Protein AF-A0A8K1FE09-F1 (afdb_monomer_lite)

Organism: Pythium oligandrum (NCBI:txid41045)

InterPro domains:
  IPR001715 Calponin homology domain [PF00307] (614-695)
  IPR001715 Calponin homology domain [PS50021] (263-377)
  IPR001715 Calponin homology domain [PS50021] (582-696)
  IPR036872 CH domain superfamily [G3DSA:1.10.418.10] (597-697)
  IPR036872 CH domain superfamily [SSF47576] (288-379)
  IPR036872 CH domain superfamily [SSF47576] (614-695)

pLDDT: mean 70.34, std 26.77, range [27.22, 98.5]

Radius of gyration: 45.32 Å; chains: 1; bounding box: 164×114×130 Å

Structure (mmCIF, N/CA/C/O backbone):
data_AF-A0A8K1FE09-F1
#
_entry.id   AF-A0A8K1FE09-F1
#
loop_
_atom_site.group_PDB
_atom_site.id
_atom_site.type_symbol
_atom_site.label_atom_id
_atom_site.label_alt_id
_atom_site.label_comp_id
_atom_site.label_asym_id
_atom_site.label_entity_id
_atom_site.label_seq_id
_atom_site.pdbx_PDB_ins_code
_atom_site.Cartn_x
_atom_site.Cartn_y
_atom_site.Cartn_z
_atom_site.occupancy
_atom_site.B_iso_or_equiv
_atom_site.auth_seq_id
_atom_site.auth_comp_id
_atom_site.auth_asym_id
_atom_site.auth_atom_id
_atom_site.pdbx_PDB_model_num
ATOM 1 N N . MET A 1 1 ? 22.823 -3.284 19.044 1.00 47.41 1 MET A N 1
ATOM 2 C CA . MET A 1 1 ? 22.767 -1.864 18.615 1.00 47.41 1 MET A CA 1
ATOM 3 C C . MET A 1 1 ? 21.326 -1.525 18.259 1.00 47.41 1 MET A C 1
ATOM 5 O O . MET A 1 1 ? 20.641 -2.403 17.748 1.00 47.41 1 MET A O 1
ATOM 9 N N . GLY A 1 2 ? 20.850 -0.310 18.543 1.00 65.31 2 GLY A N 1
ATOM 10 C CA . GLY A 1 2 ? 19.506 0.116 18.122 1.00 65.31 2 GLY A CA 1
ATOM 11 C C . GLY A 1 2 ? 19.425 0.393 16.611 1.00 65.31 2 GLY A C 1
ATOM 12 O O . GLY A 1 2 ? 20.468 0.578 15.981 1.00 65.31 2 GLY A O 1
ATOM 13 N N . PRO A 1 3 ? 18.220 0.452 16.013 1.00 66.56 3 PRO A N 1
ATOM 14 C CA . PRO A 1 3 ? 18.072 0.874 14.623 1.00 66.56 3 PRO A CA 1
ATOM 15 C C . PRO A 1 3 ? 18.550 2.330 14.461 1.00 66.56 3 PRO A C 1
ATOM 17 O O . PRO A 1 3 ? 18.250 3.157 15.334 1.00 66.56 3 PRO A O 1
ATOM 20 N N . PRO A 1 4 ? 19.272 2.660 13.371 1.00 77.75 4 PRO A N 1
ATOM 21 C CA . PRO A 1 4 ? 19.847 3.987 13.177 1.00 77.75 4 PRO A CA 1
ATOM 22 C C . PRO A 1 4 ? 18.755 5.070 13.108 1.00 77.75 4 PRO A C 1
ATOM 24 O O . PRO A 1 4 ? 17.636 4.786 12.662 1.00 77.75 4 PRO A O 1
ATOM 27 N N . PRO A 1 5 ? 19.045 6.306 13.561 1.00 86.88 5 PRO A N 1
ATOM 28 C CA . PRO A 1 5 ? 18.025 7.302 13.902 1.00 86.88 5 PRO A CA 1
ATOM 29 C C . PRO A 1 5 ? 17.082 7.633 12.739 1.00 86.88 5 PRO A C 1
ATOM 31 O O . PRO A 1 5 ? 15.868 7.679 12.935 1.00 86.88 5 PRO A O 1
ATOM 34 N N . HIS A 1 6 ? 17.607 7.736 11.517 1.00 91.75 6 HIS A N 1
ATOM 35 C CA . HIS A 1 6 ? 16.821 7.991 10.307 1.00 91.75 6 HIS A CA 1
ATOM 36 C C . HIS A 1 6 ? 15.724 6.937 10.043 1.00 91.75 6 HIS A C 1
ATOM 38 O O . HIS A 1 6 ? 14.640 7.300 9.593 1.00 91.75 6 HIS A O 1
ATOM 44 N N . ARG A 1 7 ? 15.911 5.656 10.411 1.00 92.31 7 ARG A N 1
ATOM 45 C CA . ARG A 1 7 ? 14.845 4.638 10.268 1.00 92.31 7 ARG A CA 1
ATOM 46 C C . ARG A 1 7 ? 13.659 4.883 11.203 1.00 92.31 7 ARG A C 1
ATOM 48 O O . ARG A 1 7 ? 12.534 4.542 10.852 1.00 92.31 7 ARG A O 1
ATOM 55 N N . LYS A 1 8 ? 13.886 5.490 12.375 1.00 95.06 8 LYS A N 1
ATOM 56 C CA . LYS A 1 8 ? 12.803 5.865 13.301 1.00 95.06 8 LYS A CA 1
ATOM 57 C C . LYS A 1 8 ? 11.956 7.005 12.729 1.00 95.06 8 LYS A C 1
ATOM 59 O O . LYS A 1 8 ? 10.751 7.023 12.946 1.00 95.06 8 LYS A O 1
ATOM 64 N N . LEU A 1 9 ? 12.577 7.920 11.979 1.00 96.75 9 LEU A N 1
ATOM 65 C CA . LEU A 1 9 ? 11.883 9.003 11.281 1.00 96.75 9 LEU A CA 1
ATOM 66 C C . LEU A 1 9 ? 11.052 8.474 10.100 1.00 96.75 9 LEU A C 1
ATOM 68 O O . LEU A 1 9 ? 9.880 8.815 9.999 1.00 96.75 9 LEU A O 1
ATOM 72 N N . VAL A 1 10 ? 11.602 7.570 9.279 1.00 96.62 10 VAL A N 1
ATOM 73 C CA . VAL A 1 10 ? 10.856 6.913 8.182 1.00 96.62 10 VAL A CA 1
ATOM 74 C C . VAL A 1 10 ? 9.654 6.116 8.710 1.00 96.62 10 VAL A C 1
ATOM 76 O O . VAL A 1 10 ? 8.547 6.254 8.192 1.00 96.62 10 VAL A O 1
ATOM 79 N N . HIS A 1 11 ? 9.824 5.335 9.784 1.00 94.88 11 HIS A N 1
ATOM 80 C CA . HIS A 1 11 ? 8.701 4.640 10.428 1.00 94.88 11 HIS A CA 1
ATOM 81 C C . HIS A 1 11 ? 7.668 5.626 10.999 1.00 94.88 11 HIS A C 1
ATOM 83 O O . HIS A 1 11 ? 6.470 5.355 10.948 1.00 94.88 11 HIS A O 1
ATOM 89 N N . TRP A 1 12 ? 8.099 6.764 11.552 1.00 97.06 12 TRP A N 1
ATOM 90 C CA . TRP A 1 12 ? 7.168 7.780 12.039 1.00 97.06 12 TRP A CA 1
ATOM 91 C C . TRP A 1 12 ? 6.337 8.386 10.897 1.00 97.06 12 TRP A C 1
ATOM 93 O O . TRP A 1 12 ? 5.118 8.459 11.038 1.00 97.06 12 TRP A O 1
ATOM 103 N N . ILE A 1 13 ? 6.947 8.724 9.755 1.00 97.75 13 ILE A N 1
ATOM 104 C CA . ILE A 1 13 ? 6.224 9.231 8.574 1.00 97.75 13 ILE A CA 1
ATOM 105 C C . ILE A 1 13 ? 5.163 8.219 8.120 1.00 97.75 13 ILE A C 1
ATOM 107 O O . ILE A 1 13 ? 3.988 8.567 8.057 1.00 97.75 13 ILE A O 1
ATOM 111 N N . ASN A 1 14 ? 5.536 6.948 7.934 1.00 95.75 14 ASN A N 1
ATOM 112 C CA . ASN A 1 14 ? 4.595 5.879 7.558 1.00 95.75 14 ASN A CA 1
ATOM 113 C C . ASN A 1 14 ? 3.503 5.591 8.616 1.00 95.75 14 ASN A C 1
ATOM 115 O O . ASN A 1 14 ? 2.583 4.826 8.340 1.00 95.75 14 ASN A O 1
ATOM 119 N N . SER A 1 15 ? 3.587 6.172 9.821 1.00 94.94 15 SER A N 1
ATOM 120 C CA . SER A 1 15 ? 2.543 6.082 10.856 1.00 94.94 15 SER A CA 1
ATOM 121 C C . SER A 1 15 ? 1.576 7.275 10.883 1.00 94.94 15 SER A C 1
ATOM 123 O O . SER A 1 15 ? 0.660 7.299 11.705 1.00 94.94 15 SER A O 1
ATOM 125 N N . LEU A 1 16 ? 1.759 8.268 10.004 1.00 94.75 16 LEU A N 1
ATOM 126 C CA . LEU A 1 16 ? 0.845 9.403 9.871 1.00 94.75 16 LEU A CA 1
ATOM 127 C C . LEU A 1 16 ? -0.413 9.023 9.068 1.00 94.75 16 LEU A C 1
ATOM 129 O O . LEU A 1 16 ? -0.311 8.279 8.093 1.00 94.75 16 LEU A O 1
ATOM 133 N N . PRO A 1 17 ? -1.596 9.575 9.402 1.00 91.69 17 PRO A N 1
ATOM 134 C CA . PRO A 1 17 ? -2.862 9.280 8.723 1.00 91.69 17 PRO A CA 1
ATOM 135 C C . PRO A 1 17 ? -3.003 10.037 7.384 1.00 91.69 17 PRO A C 1
ATOM 137 O O . PRO A 1 17 ? -4.035 10.639 7.100 1.00 91.69 17 PRO A O 1
ATOM 140 N N . LEU A 1 18 ? -1.947 10.045 6.567 1.00 91.94 18 LEU A N 1
ATOM 141 C CA . LEU A 1 18 ? -1.851 10.781 5.306 1.00 91.94 18 LEU A CA 1
ATOM 142 C C . LEU A 1 18 ? -1.464 9.815 4.184 1.00 91.94 18 LEU A C 1
ATOM 144 O O . LEU A 1 18 ? -0.418 9.176 4.256 1.00 91.94 18 LEU A O 1
ATOM 148 N N . ALA A 1 19 ? -2.267 9.739 3.118 1.00 88.50 19 ALA A N 1
ATOM 149 C CA . ALA A 1 19 ? -2.030 8.800 2.016 1.00 88.50 19 ALA A CA 1
ATOM 150 C C . ALA A 1 19 ? -0.647 8.982 1.357 1.00 88.50 19 ALA A C 1
ATOM 152 O O . ALA A 1 19 ? 0.024 8.001 1.058 1.00 88.50 19 ALA A O 1
ATOM 153 N N . ALA A 1 20 ? -0.185 10.231 1.221 1.00 92.06 20 ALA A N 1
ATOM 154 C CA . ALA A 1 20 ? 1.140 10.565 0.690 1.00 92.06 20 ALA A CA 1
ATOM 155 C C . ALA A 1 20 ? 2.317 10.173 1.612 1.00 92.06 20 ALA A C 1
ATOM 157 O O . ALA A 1 20 ? 3.463 10.259 1.192 1.00 92.06 20 ALA A O 1
ATOM 158 N N . CYS A 1 21 ? 2.065 9.773 2.863 1.00 94.56 21 CYS A N 1
ATOM 159 C CA . CYS A 1 21 ? 3.098 9.306 3.795 1.00 94.56 21 CYS A CA 1
ATOM 160 C C . CYS A 1 21 ? 3.263 7.778 3.809 1.00 94.56 21 CYS A C 1
ATOM 162 O O . CYS A 1 21 ? 4.185 7.278 4.454 1.00 94.56 21 CYS A O 1
ATOM 164 N N . ALA A 1 22 ? 2.392 7.033 3.124 1.00 86.88 22 ALA A N 1
ATOM 165 C CA . ALA A 1 22 ? 2.518 5.588 2.988 1.00 86.88 22 ALA A CA 1
ATOM 166 C C . ALA A 1 22 ? 3.559 5.226 1.915 1.00 86.88 22 ALA A C 1
ATOM 168 O O . ALA A 1 22 ? 3.582 5.829 0.846 1.00 86.88 22 ALA A O 1
ATOM 169 N N . LEU A 1 23 ? 4.354 4.181 2.177 1.00 86.56 23 LEU A N 1
ATOM 170 C CA . LEU A 1 23 ? 5.397 3.653 1.282 1.00 86.56 23 LEU A CA 1
ATOM 171 C C . LEU A 1 23 ? 6.626 4.568 1.110 1.00 86.56 23 LEU A C 1
ATOM 173 O O . LEU A 1 23 ? 7.304 4.504 0.088 1.00 86.56 23 LEU A O 1
ATOM 177 N N . VAL A 1 24 ? 6.952 5.377 2.122 1.00 94.88 24 VAL A N 1
ATOM 178 C CA . VAL A 1 24 ? 8.278 6.016 2.213 1.00 94.88 24 VAL A CA 1
ATOM 179 C C . VAL A 1 24 ? 9.278 4.958 2.684 1.00 94.88 24 VAL A C 1
ATOM 181 O O . VAL A 1 24 ? 9.211 4.533 3.839 1.00 94.88 24 VAL A O 1
ATOM 184 N N . ASP A 1 25 ? 10.198 4.531 1.822 1.00 92.81 25 ASP A N 1
ATOM 185 C CA . ASP A 1 25 ? 11.223 3.524 2.142 1.00 92.81 25 ASP A CA 1
ATOM 186 C C . ASP A 1 25 ? 12.507 4.179 2.696 1.00 92.81 25 ASP A C 1
ATOM 188 O O . ASP A 1 25 ? 13.250 3.571 3.476 1.00 92.81 25 ASP A O 1
ATOM 192 N N . SER A 1 26 ? 12.768 5.438 2.329 1.00 96.69 26 SER A N 1
ATOM 193 C CA . SER A 1 26 ? 13.975 6.195 2.666 1.00 96.69 26 SER A CA 1
ATOM 194 C C . SER A 1 26 ? 13.679 7.668 2.960 1.00 96.69 26 SER A C 1
ATOM 196 O O . SER A 1 26 ? 12.717 8.247 2.466 1.00 96.69 26 SER A O 1
ATOM 198 N N . LEU A 1 27 ? 14.565 8.336 3.710 1.00 97.25 27 LEU A N 1
ATOM 199 C CA . LEU A 1 27 ? 14.519 9.802 3.805 1.00 97.25 27 LEU A CA 1
ATOM 200 C C . LEU A 1 27 ? 14.816 10.471 2.449 1.00 97.25 27 LEU A C 1
ATOM 202 O O . LEU A 1 27 ? 14.348 11.579 2.216 1.00 97.25 27 LEU A O 1
ATOM 206 N N . LEU A 1 28 ? 15.531 9.800 1.537 1.00 96.88 28 LEU A N 1
ATOM 207 C CA . LEU A 1 28 ? 15.829 10.323 0.195 1.00 96.88 28 LEU A CA 1
ATOM 208 C C . LEU A 1 28 ? 14.568 10.580 -0.643 1.00 96.88 28 LEU A C 1
ATOM 210 O O . LEU A 1 28 ? 14.556 11.507 -1.451 1.00 96.88 28 LEU A O 1
ATOM 214 N N . ASP A 1 29 ? 13.502 9.812 -0.420 1.00 95.88 29 ASP A N 1
ATOM 215 C CA . ASP A 1 29 ? 12.238 9.912 -1.162 1.00 95.88 29 ASP A CA 1
ATOM 216 C C . ASP A 1 29 ? 11.570 11.284 -0.931 1.00 95.88 29 ASP A C 1
ATOM 218 O O . ASP A 1 29 ? 10.891 11.832 -1.801 1.00 95.88 29 ASP A O 1
ATOM 222 N N . LEU A 1 30 ? 11.846 11.884 0.233 1.00 97.31 30 LEU A N 1
ATOM 223 C CA . LEU A 1 30 ? 11.309 13.160 0.701 1.00 97.31 30 LEU A CA 1
ATOM 224 C C . LEU A 1 30 ? 11.949 14.383 0.021 1.00 97.31 30 LEU A C 1
ATOM 226 O O . LEU A 1 30 ? 11.428 15.488 0.175 1.00 97.31 30 LEU A O 1
ATOM 230 N N . ARG A 1 31 ? 13.055 14.215 -0.725 1.00 97.50 31 ARG A N 1
ATOM 231 C CA . ARG A 1 31 ? 13.850 15.320 -1.309 1.00 97.50 31 ARG A CA 1
ATOM 232 C C . ARG A 1 31 ? 13.065 16.231 -2.259 1.00 97.50 31 ARG A C 1
ATOM 234 O O . ARG A 1 31 ? 13.401 17.400 -2.395 1.00 97.50 31 ARG A O 1
ATOM 241 N N . HIS A 1 32 ? 12.030 15.695 -2.909 1.00 95.56 32 HIS A N 1
ATOM 242 C CA . HIS A 1 32 ? 11.157 16.431 -3.833 1.00 95.56 32 HIS A CA 1
ATOM 243 C C . HIS A 1 32 ? 10.118 17.294 -3.090 1.00 95.56 32 HIS A C 1
ATOM 245 O O . HIS A 1 32 ? 9.555 18.226 -3.651 1.00 95.56 32 HIS A O 1
ATOM 251 N N . GLY A 1 33 ? 9.902 17.020 -1.800 1.00 95.94 33 GLY A N 1
ATOM 252 C CA . GLY A 1 33 ? 9.044 17.806 -0.924 1.00 95.94 33 GLY A CA 1
ATOM 253 C C . GLY A 1 33 ? 7.576 17.386 -0.882 1.00 95.94 33 GLY A C 1
ATOM 254 O O . GLY A 1 33 ? 6.857 17.957 -0.080 1.00 95.94 33 GLY A O 1
ATOM 255 N N . ASP A 1 34 ? 7.096 16.422 -1.669 1.00 95.19 34 ASP A N 1
ATOM 256 C CA . ASP A 1 34 ? 5.651 16.104 -1.765 1.00 95.19 34 ASP A CA 1
ATOM 257 C C . ASP A 1 34 ? 5.058 15.584 -0.452 1.00 95.19 34 ASP A C 1
ATOM 259 O O . ASP A 1 34 ? 4.090 16.128 0.083 1.00 95.19 34 ASP A O 1
ATOM 263 N N . VAL A 1 35 ? 5.709 14.578 0.135 1.00 96.62 35 VAL A N 1
ATOM 264 C CA . VAL A 1 35 ? 5.344 14.022 1.446 1.00 96.62 35 VAL A CA 1
ATOM 265 C C . VAL A 1 35 ? 5.436 15.094 2.537 1.00 96.62 35 VAL A C 1
ATOM 267 O O . VAL A 1 35 ? 4.565 15.207 3.398 1.00 96.62 35 VAL A O 1
ATOM 270 N N . LEU A 1 36 ? 6.481 15.924 2.482 1.00 97.62 36 LEU A N 1
ATOM 271 C CA . LEU A 1 36 ? 6.710 17.003 3.442 1.00 97.62 36 LEU A CA 1
ATOM 272 C C . LEU A 1 36 ? 5.655 18.115 3.301 1.00 97.62 36 LEU A C 1
ATOM 274 O O . LEU A 1 36 ? 5.175 18.622 4.313 1.00 97.62 36 LEU A O 1
ATOM 278 N N . GLN A 1 37 ? 5.237 18.440 2.074 1.00 96.81 37 GLN A N 1
ATOM 279 C CA . GLN A 1 37 ? 4.163 19.387 1.782 1.00 96.81 37 GLN A CA 1
ATOM 280 C C . GLN A 1 37 ? 2.823 18.856 2.286 1.00 96.81 37 GLN A C 1
ATOM 282 O O . GLN A 1 37 ? 2.068 19.623 2.873 1.00 96.81 37 GLN A O 1
ATOM 287 N N . ALA A 1 38 ? 2.539 17.558 2.140 1.00 95.75 38 ALA A N 1
ATOM 288 C CA . ALA A 1 38 ? 1.335 16.947 2.701 1.00 95.75 38 ALA A CA 1
ATOM 289 C C . ALA A 1 38 ? 1.298 17.049 4.240 1.00 95.75 38 ALA A C 1
ATOM 291 O O . ALA A 1 38 ? 0.256 17.378 4.808 1.00 95.75 38 ALA A O 1
ATOM 292 N N . ILE A 1 39 ? 2.435 16.845 4.919 1.00 97.25 39 ILE A N 1
ATOM 293 C CA . ILE A 1 39 ? 2.549 17.019 6.379 1.00 97.25 39 ILE A CA 1
ATOM 294 C C . ILE A 1 39 ? 2.383 18.497 6.776 1.00 97.25 39 ILE A C 1
ATOM 296 O O . ILE A 1 39 ? 1.661 18.795 7.728 1.00 97.25 39 ILE A O 1
ATOM 300 N N . VAL A 1 40 ? 3.006 19.435 6.051 1.00 96.94 40 VAL A N 1
ATOM 301 C CA . VAL A 1 40 ? 2.882 20.884 6.301 1.00 96.94 40 VAL A CA 1
ATOM 302 C C . VAL A 1 40 ? 1.457 21.381 6.056 1.00 96.94 40 VAL A C 1
ATOM 304 O O . VAL A 1 40 ? 0.908 22.075 6.908 1.00 96.94 40 VAL A O 1
ATOM 307 N N . ALA A 1 41 ? 0.834 20.994 4.942 1.00 95.06 41 ALA A N 1
ATOM 308 C CA . ALA A 1 41 ? -0.544 21.338 4.616 1.00 95.06 41 ALA A CA 1
ATOM 309 C C . ALA A 1 41 ? -1.508 20.780 5.669 1.00 95.06 41 ALA A C 1
ATOM 311 O O . ALA A 1 41 ? -2.346 21.523 6.178 1.00 95.06 41 ALA A O 1
ATOM 312 N N . TRP A 1 42 ? -1.333 19.520 6.089 1.00 94.56 42 TRP A N 1
ATOM 313 C CA . TRP A 1 42 ? -2.103 18.955 7.197 1.00 94.56 42 TRP A CA 1
ATOM 314 C C . TRP A 1 42 ? -1.926 19.779 8.478 1.00 94.56 42 TRP A C 1
ATOM 316 O O . TRP A 1 42 ? -2.923 20.208 9.052 1.00 94.56 42 TRP A O 1
ATOM 326 N N . LEU A 1 43 ? -0.689 20.084 8.894 1.00 95.19 43 LEU A N 1
ATOM 327 C CA . LEU A 1 43 ? -0.388 20.942 10.055 1.00 95.19 43 LEU A CA 1
ATOM 328 C C . LEU A 1 43 ? -0.995 22.356 9.974 1.00 95.19 43 LEU A C 1
ATOM 330 O O . LEU A 1 43 ? -1.205 22.975 11.015 1.00 95.19 43 LEU A O 1
ATOM 334 N N . GLN A 1 44 ? -1.264 22.865 8.770 1.00 94.00 44 GLN A N 1
ATOM 335 C CA . GLN A 1 44 ? -1.917 24.157 8.533 1.00 94.00 44 GLN A CA 1
ATOM 336 C C . GLN A 1 44 ? -3.455 24.068 8.505 1.00 94.00 44 GLN A C 1
ATOM 338 O O . GLN A 1 44 ? -4.120 25.096 8.625 1.00 94.00 44 GLN A O 1
ATOM 343 N N . MET A 1 45 ? -4.047 22.871 8.394 1.00 90.69 45 MET A N 1
ATOM 344 C CA . MET A 1 45 ? -5.498 22.687 8.498 1.00 90.69 45 MET A CA 1
ATOM 345 C C . MET A 1 45 ? -5.978 22.865 9.945 1.00 90.69 45 MET A C 1
ATOM 347 O O . MET A 1 45 ? -5.861 21.950 10.771 1.00 90.69 45 MET A O 1
ATOM 351 N N . ASP A 1 46 ? -6.583 24.027 10.217 1.00 74.88 46 ASP A N 1
ATOM 352 C CA . ASP A 1 46 ? -7.335 24.329 11.441 1.00 74.88 46 ASP A CA 1
ATOM 353 C C . ASP A 1 46 ? -8.235 23.155 11.854 1.00 74.88 46 ASP A C 1
ATOM 355 O O . ASP A 1 46 ? -9.160 22.782 11.127 1.00 74.88 46 ASP A O 1
ATOM 359 N N . ALA A 1 47 ? -8.056 22.637 13.073 1.00 61.53 47 ALA A N 1
ATOM 360 C CA . ALA A 1 47 ? -8.917 21.586 13.629 1.00 61.53 47 ALA A CA 1
ATOM 361 C C . ALA A 1 47 ? -10.410 21.988 13.639 1.00 61.53 47 ALA A C 1
ATOM 363 O O . ALA A 1 47 ? -11.294 21.157 13.453 1.00 61.53 47 ALA A O 1
ATOM 364 N N . ARG A 1 48 ? -10.698 23.293 13.765 1.00 58.62 48 ARG A N 1
ATOM 365 C CA . ARG A 1 48 ? -12.056 23.868 13.717 1.00 58.62 48 ARG A CA 1
ATOM 366 C C . ARG A 1 48 ? -12.668 23.915 12.307 1.00 58.62 48 ARG A C 1
ATOM 368 O O . ARG A 1 48 ? -13.838 24.261 12.173 1.00 58.62 48 ARG A O 1
ATOM 375 N N . ARG A 1 49 ? -11.903 23.589 11.259 1.00 60.59 49 ARG A N 1
ATOM 376 C CA . ARG A 1 49 ? -12.341 23.573 9.852 1.00 60.59 49 ARG A CA 1
ATOM 377 C C . ARG A 1 49 ? -12.291 22.175 9.221 1.00 60.59 49 ARG A C 1
ATOM 379 O O . ARG A 1 49 ? -12.237 22.074 8.003 1.00 60.59 49 ARG A O 1
ATOM 386 N N . GLN A 1 50 ? -12.429 21.100 10.006 1.00 51.78 50 GLN A N 1
ATOM 387 C CA . GLN A 1 50 ? -12.625 19.725 9.498 1.00 51.78 50 GLN A CA 1
ATOM 388 C C . GLN A 1 50 ? -13.985 19.480 8.795 1.00 51.78 50 GLN A C 1
ATOM 390 O O . GLN A 1 50 ? -14.488 18.360 8.757 1.00 51.78 50 GLN A O 1
ATOM 395 N N . LYS A 1 51 ? -14.588 20.501 8.171 1.00 48.09 51 LYS A N 1
ATOM 396 C CA . LYS A 1 51 ? -15.510 20.242 7.063 1.00 48.09 51 LYS A CA 1
ATOM 397 C C . LYS A 1 51 ? -14.610 19.871 5.881 1.00 48.09 51 LYS A C 1
ATOM 399 O O . LYS A 1 51 ? -13.820 20.733 5.494 1.00 48.09 51 LYS A O 1
ATOM 404 N N . PRO A 1 52 ? -14.656 18.632 5.353 1.00 45.75 52 PRO A N 1
ATOM 405 C CA . PRO A 1 52 ? -13.734 18.223 4.301 1.00 45.75 52 PRO A CA 1
ATOM 406 C C . PRO A 1 52 ? -13.819 19.226 3.146 1.00 45.75 52 PRO A C 1
ATOM 408 O O . PRO A 1 52 ? -14.933 19.675 2.831 1.00 45.75 52 PRO A O 1
ATOM 411 N N . PRO A 1 53 ? -12.680 19.633 2.551 1.00 47.12 53 PRO A N 1
ATOM 412 C CA . PRO A 1 53 ? -12.715 20.501 1.388 1.00 47.12 53 PRO A CA 1
ATOM 413 C C . PRO A 1 53 ? -13.595 19.814 0.347 1.00 47.12 53 PRO A C 1
ATOM 415 O O . PRO A 1 53 ? -13.342 18.669 -0.024 1.00 47.12 53 PRO A O 1
ATOM 418 N N . ARG A 1 54 ? -14.678 20.486 -0.068 1.00 49.81 54 ARG A N 1
ATOM 419 C CA . ARG A 1 54 ? -15.485 20.003 -1.192 1.00 49.81 54 ARG A CA 1
ATOM 420 C C . ARG A 1 54 ? -14.533 19.796 -2.357 1.00 49.81 54 ARG A C 1
ATOM 422 O O . ARG A 1 54 ? -13.756 20.707 -2.633 1.00 49.81 54 ARG A O 1
ATOM 429 N N . GLU A 1 55 ? -14.639 18.646 -3.009 1.00 51.97 55 GLU A N 1
ATOM 430 C CA . GLU A 1 55 ? -13.868 18.281 -4.195 1.00 51.97 55 GLU A CA 1
ATOM 431 C C . GLU A 1 55 ? -14.168 19.277 -5.320 1.00 51.97 55 GLU A C 1
ATOM 433 O O . GLU A 1 55 ? -15.060 19.104 -6.147 1.00 51.97 55 GLU A O 1
ATOM 438 N N . ARG A 1 56 ? -13.445 20.393 -5.290 1.00 47.91 56 ARG A N 1
ATOM 439 C CA . ARG A 1 56 ? -13.230 21.252 -6.435 1.00 47.91 56 ARG A CA 1
ATOM 440 C C . ARG A 1 56 ? -12.060 20.657 -7.184 1.00 47.91 56 ARG A C 1
ATOM 442 O O . ARG A 1 56 ? -11.014 20.403 -6.591 1.00 47.91 56 ARG A O 1
ATOM 449 N N . GLU A 1 57 ? -12.233 20.504 -8.485 1.00 49.72 57 GLU A N 1
ATOM 450 C CA . GLU A 1 57 ? -11.145 20.253 -9.423 1.00 49.72 57 GLU A CA 1
ATOM 451 C C . GLU A 1 57 ? -10.314 21.540 -9.566 1.00 49.72 57 GLU A C 1
ATOM 453 O O . GLU A 1 57 ? -10.298 22.200 -10.604 1.00 49.72 57 GLU A O 1
ATOM 458 N N . GLU A 1 58 ? -9.660 21.951 -8.476 1.00 48.66 58 GLU A N 1
ATOM 459 C CA . GLU A 1 58 ? -8.630 22.981 -8.515 1.00 48.66 58 GLU A CA 1
ATOM 460 C C . GLU A 1 58 ? -7.474 22.392 -9.322 1.00 48.66 58 GLU A C 1
ATOM 462 O O . GLU A 1 58 ? -6.821 21.438 -8.898 1.00 48.66 58 GLU A O 1
ATOM 467 N N . ALA A 1 59 ? -7.316 22.900 -10.548 1.00 54.66 59 ALA A N 1
ATOM 468 C CA . ALA A 1 59 ? -6.375 22.371 -11.522 1.00 54.66 59 ALA A CA 1
ATOM 469 C C . ALA A 1 59 ? -4.989 22.239 -10.885 1.00 54.66 59 ALA A C 1
ATOM 471 O O . ALA A 1 59 ? -4.478 23.202 -10.309 1.00 54.66 59 ALA A O 1
ATOM 472 N N . VAL A 1 60 ? -4.396 21.045 -10.984 1.00 61.38 60 VAL A N 1
ATOM 473 C CA . VAL A 1 60 ? -3.103 20.736 -10.365 1.00 61.38 60 VAL A CA 1
ATOM 474 C C . VAL A 1 60 ? -2.014 21.533 -11.076 1.00 61.38 60 VAL A C 1
ATOM 476 O O . VAL A 1 60 ? -1.428 21.087 -12.061 1.00 61.38 60 VAL A O 1
ATOM 479 N N . VAL A 1 61 ? -1.769 22.745 -10.581 1.00 72.50 61 VAL A N 1
ATOM 480 C CA . VAL A 1 61 ? -0.616 23.556 -10.956 1.00 72.50 61 VAL A CA 1
ATOM 481 C C . VAL A 1 61 ? 0.617 22.788 -10.500 1.00 72.50 61 VAL A C 1
ATOM 483 O O . VAL A 1 61 ? 0.803 22.570 -9.304 1.00 72.50 61 VAL A O 1
ATOM 486 N N . GLU A 1 62 ? 1.439 22.352 -11.453 1.00 78.38 62 GLU A N 1
ATOM 487 C CA . GLU A 1 62 ? 2.696 21.657 -11.183 1.00 78.38 62 GLU A CA 1
ATOM 488 C C . GLU A 1 62 ? 3.677 22.644 -10.529 1.00 78.38 62 GLU A C 1
ATOM 490 O O . GLU A 1 62 ? 4.376 23.408 -11.197 1.00 78.38 62 GLU A O 1
ATOM 495 N N . VAL A 1 63 ? 3.658 22.693 -9.194 1.00 86.25 63 VAL A N 1
ATOM 496 C CA . VAL A 1 63 ? 4.564 23.529 -8.405 1.00 86.25 63 VAL A CA 1
ATOM 497 C C . VAL A 1 63 ? 5.967 22.944 -8.510 1.00 86.25 63 VAL A C 1
ATOM 499 O O . VAL A 1 63 ? 6.193 21.774 -8.214 1.00 86.25 63 VAL A O 1
ATOM 502 N N . ASP A 1 64 ? 6.926 23.780 -8.902 1.00 94.50 64 ASP A N 1
ATOM 503 C CA . ASP A 1 64 ? 8.340 23.416 -8.901 1.00 94.50 64 ASP A CA 1
ATOM 504 C C . ASP A 1 64 ? 8.768 22.900 -7.512 1.00 94.50 64 ASP A C 1
ATOM 506 O O . ASP A 1 64 ? 8.666 23.609 -6.504 1.00 94.50 64 ASP A O 1
ATOM 510 N N . ALA A 1 65 ? 9.301 21.675 -7.478 1.00 93.88 65 ALA A N 1
ATOM 511 C CA . ALA A 1 65 ? 9.774 21.004 -6.269 1.00 93.88 65 ALA A CA 1
ATOM 512 C C . ALA A 1 65 ? 10.779 21.855 -5.471 1.00 93.88 65 ALA A C 1
ATOM 514 O O . ALA A 1 65 ? 10.784 21.824 -4.239 1.00 93.88 65 ALA A O 1
ATOM 515 N N . ARG A 1 66 ? 11.602 22.679 -6.137 1.00 96.38 66 ARG A N 1
ATOM 516 C CA . ARG A 1 66 ? 12.511 23.606 -5.449 1.00 96.38 66 ARG A CA 1
ATOM 517 C C . ARG A 1 66 ? 11.749 24.703 -4.707 1.00 96.38 66 ARG A C 1
ATOM 519 O O . ARG A 1 66 ? 12.051 24.973 -3.543 1.00 96.38 66 ARG A O 1
ATOM 526 N N . THR A 1 67 ? 10.761 25.319 -5.343 1.00 95.69 67 THR A N 1
ATOM 527 C CA . THR A 1 67 ? 9.865 26.311 -4.733 1.00 95.69 67 THR A CA 1
ATOM 528 C C . THR A 1 67 ? 9.072 25.705 -3.567 1.00 95.69 67 THR A C 1
ATOM 530 O O . THR A 1 67 ? 8.997 26.313 -2.496 1.00 95.69 67 THR A O 1
ATOM 533 N N . GLN A 1 68 ? 8.577 24.475 -3.727 1.00 95.69 68 GLN A N 1
ATOM 534 C CA . GLN A 1 68 ? 7.890 23.699 -2.691 1.00 95.69 68 GLN A CA 1
ATOM 535 C C . GLN A 1 68 ? 8.797 23.443 -1.475 1.00 95.69 68 GLN A C 1
ATOM 537 O O . GLN A 1 68 ? 8.454 23.829 -0.356 1.00 95.69 68 GLN A O 1
ATOM 542 N N . VAL A 1 69 ? 10.005 22.902 -1.675 1.00 97.56 69 VAL A N 1
ATOM 543 C CA . VAL A 1 69 ? 10.972 22.672 -0.585 1.00 97.56 69 VAL A CA 1
ATOM 544 C C . VAL A 1 69 ? 11.386 23.980 0.100 1.00 97.56 69 VAL A C 1
ATOM 546 O O . VAL A 1 69 ? 11.440 24.020 1.328 1.00 97.56 69 VAL A O 1
ATOM 549 N N . HIS A 1 70 ? 11.598 25.078 -0.637 1.00 97.44 70 HIS A N 1
ATOM 550 C CA . HIS A 1 70 ? 11.859 26.394 -0.032 1.00 97.44 70 HIS A CA 1
ATOM 551 C C . HIS A 1 70 ? 10.684 26.924 0.813 1.00 97.44 70 HIS A C 1
ATOM 553 O O . HIS A 1 70 ? 10.914 27.653 1.781 1.00 97.44 70 HIS A O 1
ATOM 559 N N . ALA A 1 71 ? 9.432 26.605 0.468 1.00 96.88 71 ALA A N 1
ATOM 560 C CA . ALA A 1 71 ? 8.271 26.954 1.288 1.00 96.88 71 ALA A CA 1
ATOM 561 C C . ALA A 1 71 ? 8.218 26.111 2.574 1.00 96.88 71 ALA A C 1
ATOM 563 O O . ALA A 1 71 ? 8.039 26.665 3.662 1.00 96.88 71 ALA A O 1
ATOM 564 N N . ILE A 1 72 ? 8.461 24.801 2.458 1.00 97.75 72 ILE A N 1
ATOM 565 C CA . ILE A 1 72 ? 8.515 23.851 3.577 1.00 97.75 72 ILE A CA 1
ATOM 566 C C . ILE A 1 72 ? 9.609 24.239 4.575 1.00 97.75 72 ILE A C 1
ATOM 568 O O . ILE A 1 72 ? 9.306 24.429 5.752 1.00 97.75 72 ILE A O 1
ATOM 572 N N . THR A 1 73 ? 10.867 24.397 4.144 1.00 97.88 73 THR A N 1
ATOM 573 C CA . THR A 1 73 ? 11.960 24.709 5.084 1.00 97.88 73 THR A CA 1
ATOM 574 C C . THR A 1 73 ? 11.756 26.062 5.756 1.00 97.88 73 THR A C 1
ATOM 576 O O . THR A 1 73 ? 12.022 26.177 6.948 1.00 97.88 73 THR A O 1
ATOM 579 N N . ARG A 1 74 ? 11.196 27.060 5.053 1.00 97.50 74 ARG A N 1
ATOM 580 C CA . ARG A 1 74 ? 10.827 28.354 5.649 1.00 97.50 74 ARG A CA 1
ATOM 581 C C . ARG A 1 74 ? 9.757 28.199 6.733 1.00 97.50 74 ARG A C 1
ATOM 583 O O . ARG A 1 74 ? 9.930 28.749 7.817 1.00 97.50 74 ARG A O 1
ATOM 590 N N . TYR A 1 75 ? 8.685 27.447 6.472 1.00 97.56 75 TYR A N 1
ATOM 591 C CA . TYR A 1 75 ? 7.635 27.176 7.464 1.00 97.56 75 TYR A CA 1
ATOM 592 C C . TYR A 1 75 ? 8.185 26.432 8.690 1.00 97.56 75 TYR A C 1
ATOM 594 O O . TYR A 1 75 ? 7.865 26.779 9.826 1.00 97.56 75 TYR A O 1
ATOM 602 N N . VAL A 1 76 ? 9.043 25.433 8.469 1.00 97.62 76 VAL A N 1
ATOM 603 C CA . VAL A 1 76 ? 9.632 24.623 9.542 1.00 97.62 76 VAL A CA 1
ATOM 604 C C . VAL A 1 76 ? 10.642 25.433 10.364 1.00 97.62 76 VAL A C 1
ATOM 606 O O . VAL A 1 76 ? 10.575 25.393 11.589 1.00 97.62 76 VAL A O 1
ATOM 609 N N . ALA A 1 77 ? 11.495 26.249 9.735 1.00 97.44 77 ALA A N 1
ATOM 610 C CA . ALA A 1 77 ? 12.407 27.163 10.429 1.00 97.44 77 ALA A CA 1
ATOM 611 C C . ALA A 1 77 ? 11.652 28.211 11.273 1.00 97.44 77 ALA A C 1
ATOM 613 O O . ALA A 1 77 ? 11.975 28.400 12.443 1.00 97.44 77 ALA A O 1
ATOM 614 N N . GLN A 1 78 ? 10.578 28.810 10.739 1.00 97.38 78 GLN A N 1
ATOM 615 C CA . GLN A 1 78 ? 9.692 29.736 11.473 1.00 97.38 78 GLN A CA 1
ATOM 616 C C . GLN A 1 78 ? 8.960 29.101 12.670 1.00 97.38 78 GLN A C 1
ATOM 618 O O . GLN A 1 78 ? 8.377 29.814 13.487 1.00 97.38 78 GLN A O 1
ATOM 623 N N . ARG A 1 79 ? 8.941 27.768 12.764 1.00 97.06 79 ARG A N 1
ATOM 624 C CA . ARG A 1 79 ? 8.305 26.999 13.844 1.00 97.06 79 ARG A CA 1
ATOM 625 C C . ARG A 1 79 ? 9.309 26.194 14.677 1.00 97.06 79 ARG A C 1
ATOM 627 O O . ARG A 1 79 ? 8.894 25.419 15.544 1.00 97.06 79 ARG A O 1
ATOM 634 N N . CYS A 1 80 ? 10.600 26.383 14.422 1.00 96.75 80 CYS A N 1
ATOM 635 C CA . CYS A 1 80 ? 11.706 25.778 15.148 1.00 96.75 80 CYS A CA 1
ATOM 636 C C . CYS A 1 80 ? 11.913 26.479 16.503 1.00 96.75 80 CYS A C 1
ATOM 638 O O . CYS A 1 80 ? 11.599 27.659 16.660 1.00 96.75 80 CYS A O 1
ATOM 640 N N . ARG A 1 81 ? 12.419 25.746 17.492 1.00 95.88 81 ARG A N 1
ATOM 641 C CA . ARG A 1 81 ? 12.683 26.204 18.861 1.00 95.88 81 ARG A CA 1
ATOM 642 C C . ARG A 1 81 ? 14.105 25.815 19.268 1.00 95.88 81 ARG A C 1
ATOM 644 O O . ARG A 1 81 ? 14.694 24.907 18.689 1.00 95.88 81 ARG A O 1
ATOM 651 N N . SER A 1 82 ? 14.619 26.418 20.339 1.00 94.50 82 SER A N 1
ATOM 652 C CA . SER A 1 82 ? 15.872 25.981 20.983 1.00 94.50 82 SER A CA 1
ATOM 653 C C . SER A 1 82 ? 15.838 24.513 21.440 1.00 94.50 82 SER A C 1
ATOM 655 O O . SER A 1 82 ? 16.874 23.858 21.493 1.00 94.50 82 SER A O 1
ATOM 657 N N . GLU A 1 83 ? 14.642 23.984 21.710 1.00 94.31 83 GLU A N 1
ATOM 658 C CA . GLU A 1 83 ? 14.374 22.576 22.030 1.00 94.31 83 GLU A CA 1
ATOM 659 C C . GLU A 1 83 ? 14.763 21.597 20.901 1.00 94.31 83 GLU A C 1
ATOM 661 O O . GLU A 1 83 ? 15.025 20.429 21.176 1.00 94.31 83 GLU A O 1
ATOM 666 N N . ASP A 1 84 ? 14.824 22.049 19.640 1.00 94.50 84 ASP A N 1
ATOM 667 C CA . ASP A 1 84 ? 15.119 21.194 18.477 1.00 94.50 84 ASP A CA 1
ATOM 668 C C . ASP A 1 84 ? 16.627 20.936 18.258 1.00 94.50 84 ASP A C 1
ATOM 670 O O . ASP A 1 84 ? 17.006 20.172 17.366 1.00 94.50 84 ASP A O 1
ATOM 674 N N . GLY A 1 85 ? 17.502 21.555 19.061 1.00 94.50 85 GLY A N 1
ATOM 675 C CA . GLY A 1 85 ? 18.945 21.292 19.070 1.00 94.50 85 GLY A CA 1
ATOM 676 C C . GLY A 1 85 ? 19.623 21.506 17.710 1.00 94.50 85 GLY A C 1
ATOM 677 O O . GLY A 1 85 ? 19.475 22.553 17.084 1.00 94.50 85 GLY A O 1
ATOM 678 N N . GLU A 1 86 ? 20.374 20.507 17.236 1.00 93.44 86 GLU A N 1
ATOM 679 C CA . GLU A 1 86 ? 21.112 20.550 15.959 1.00 93.44 86 GLU A CA 1
ATOM 680 C C . GLU A 1 86 ? 20.214 20.869 14.752 1.00 93.44 86 GLU A C 1
ATOM 682 O O . GLU A 1 86 ? 20.640 21.567 13.827 1.00 93.44 86 GLU A O 1
ATOM 687 N N . ALA A 1 87 ? 18.944 20.443 14.779 1.00 94.75 87 ALA A N 1
ATOM 688 C CA . ALA A 1 87 ? 17.999 20.749 13.711 1.00 94.75 87 ALA A CA 1
ATOM 689 C C . ALA A 1 87 ? 17.734 22.260 13.590 1.00 94.75 87 ALA A C 1
ATOM 691 O O . ALA A 1 87 ? 17.541 22.749 12.478 1.00 94.75 87 ALA A O 1
ATOM 692 N N . MET A 1 88 ? 17.792 23.020 14.692 1.00 96.50 88 MET A N 1
ATOM 693 C CA . MET A 1 88 ? 17.655 24.480 14.664 1.00 96.50 88 MET A CA 1
ATOM 694 C C . MET A 1 88 ? 18.790 25.150 13.886 1.00 96.50 88 MET A C 1
ATOM 696 O O . MET A 1 88 ? 18.536 26.096 13.142 1.00 96.50 88 MET A O 1
ATOM 700 N N . TYR A 1 89 ? 20.022 24.656 14.001 1.00 96.38 89 TYR A N 1
ATOM 701 C CA . TYR A 1 89 ? 21.152 25.196 13.243 1.00 96.38 89 TYR A CA 1
ATOM 702 C C . TYR A 1 89 ? 21.022 24.851 11.753 1.00 96.38 89 TYR A C 1
ATOM 704 O O . TYR A 1 89 ? 21.040 25.752 10.915 1.00 96.38 89 TYR A O 1
ATOM 712 N N . LEU A 1 90 ? 20.766 23.576 11.432 1.00 96.06 90 LEU A N 1
ATOM 713 C CA . LEU A 1 90 ? 20.598 23.094 10.054 1.00 96.06 90 LEU A CA 1
ATOM 714 C C . LEU A 1 90 ? 19.424 23.759 9.312 1.00 96.06 90 LEU A C 1
ATOM 716 O O . LEU A 1 90 ? 19.513 23.983 8.107 1.00 96.06 90 LEU A O 1
ATOM 720 N N . LEU A 1 91 ? 18.327 24.091 10.003 1.00 96.31 91 LEU A N 1
ATOM 721 C CA . LEU A 1 91 ? 17.157 24.762 9.415 1.00 96.31 91 LEU A CA 1
ATOM 722 C C . LEU A 1 91 ? 17.363 26.260 9.164 1.00 96.31 91 LEU A C 1
ATOM 724 O O . LEU A 1 91 ? 16.729 26.812 8.266 1.00 96.31 91 LEU A O 1
ATOM 728 N N . ASN A 1 92 ? 18.236 26.914 9.935 1.00 95.50 92 ASN A N 1
ATOM 729 C CA . ASN A 1 92 ? 18.573 28.327 9.749 1.00 95.50 92 ASN A CA 1
ATOM 730 C C . ASN A 1 92 ? 19.693 28.549 8.712 1.00 95.50 92 ASN A C 1
ATOM 732 O O . ASN A 1 92 ? 19.943 29.687 8.313 1.00 95.50 92 ASN A O 1
ATOM 736 N N . GLU A 1 93 ? 20.341 27.489 8.213 1.00 96.75 93 GLU A N 1
ATOM 737 C CA . GLU A 1 93 ? 21.225 27.597 7.050 1.00 96.75 93 GLU A CA 1
ATOM 738 C C . GLU A 1 93 ? 20.450 28.084 5.816 1.00 96.75 93 GLU A C 1
ATOM 740 O O . GLU A 1 93 ? 19.538 27.416 5.326 1.00 96.75 93 GLU A O 1
ATOM 745 N N . ALA A 1 94 ? 20.908 29.172 5.188 1.00 94.81 94 ALA A N 1
ATOM 746 C CA . ALA A 1 94 ? 20.370 29.640 3.903 1.00 94.81 94 ALA A CA 1
ATOM 747 C C . ALA A 1 94 ? 20.461 28.589 2.768 1.00 94.81 94 ALA A C 1
ATOM 749 O O . ALA A 1 94 ? 19.811 28.728 1.731 1.00 94.81 94 ALA A O 1
ATOM 750 N N . ARG A 1 95 ? 21.259 27.527 2.959 1.00 96.81 95 ARG A N 1
ATOM 751 C CA . ARG A 1 95 ? 21.415 26.386 2.043 1.00 96.81 95 ARG A CA 1
ATOM 752 C C . ARG A 1 95 ? 20.543 25.173 2.394 1.00 96.81 95 ARG A C 1
ATOM 754 O O . ARG A 1 95 ? 20.534 24.232 1.607 1.00 96.81 95 ARG A O 1
ATOM 761 N N . CYS A 1 96 ? 19.786 25.185 3.497 1.00 97.81 96 CYS A N 1
ATOM 762 C CA . CYS A 1 96 ? 19.005 24.038 3.982 1.00 97.81 96 CYS A CA 1
ATOM 763 C C . CYS A 1 96 ? 18.095 23.425 2.898 1.00 97.81 96 CYS A C 1
ATOM 765 O O . CYS A 1 96 ? 18.154 22.227 2.635 1.00 97.81 96 CYS A O 1
ATOM 767 N N . ALA A 1 97 ? 17.326 24.258 2.187 1.00 97.69 97 ALA A N 1
ATOM 768 C CA . ALA A 1 97 ? 16.470 23.808 1.083 1.00 97.69 97 ALA A CA 1
ATOM 769 C C . ALA A 1 97 ? 17.263 23.152 -0.062 1.00 97.69 97 ALA A C 1
ATOM 771 O O . ALA A 1 97 ? 16.851 22.123 -0.589 1.00 97.69 97 ALA A O 1
ATOM 772 N N . SER A 1 98 ? 18.426 23.707 -0.418 1.00 97.94 98 SER A N 1
ATOM 773 C CA . SER A 1 98 ? 19.312 23.134 -1.438 1.00 97.94 98 SER A CA 1
ATOM 774 C C . SER A 1 98 ? 19.912 21.796 -0.995 1.00 97.94 98 SER A C 1
ATOM 776 O O . SER A 1 98 ? 20.041 20.895 -1.817 1.00 97.94 98 SER A O 1
ATOM 778 N N . ARG A 1 99 ? 20.240 21.647 0.298 1.00 98.06 99 ARG A N 1
ATOM 779 C CA . ARG A 1 99 ? 20.695 20.379 0.894 1.00 98.06 99 ARG A CA 1
ATOM 780 C C . ARG A 1 99 ? 19.583 19.324 0.834 1.00 98.06 99 ARG A C 1
ATOM 782 O O . ARG A 1 99 ? 19.821 18.228 0.337 1.00 98.06 99 ARG A O 1
ATOM 789 N N . VAL A 1 100 ? 18.352 19.678 1.219 1.00 97.94 100 VAL A N 1
ATOM 790 C CA . VAL A 1 100 ? 17.169 18.800 1.097 1.00 97.94 100 VAL A CA 1
ATOM 791 C C . VAL A 1 100 ? 16.954 18.338 -0.348 1.00 97.94 100 VAL A C 1
ATOM 793 O O . VAL A 1 100 ? 16.844 17.138 -0.579 1.00 97.94 100 VAL A O 1
ATOM 796 N N . LEU A 1 101 ? 16.968 19.254 -1.325 1.00 97.62 101 LEU A N 1
ATOM 797 C CA . LEU A 1 101 ? 16.808 18.928 -2.752 1.00 97.62 101 LEU A CA 1
ATOM 798 C C . LEU A 1 101 ? 17.926 18.018 -3.286 1.00 97.62 101 LEU A C 1
ATOM 800 O O . LEU A 1 101 ? 17.665 17.136 -4.102 1.00 97.62 101 LEU A O 1
ATOM 804 N N . ALA A 1 102 ? 19.157 18.194 -2.798 1.00 97.44 102 ALA A N 1
ATOM 805 C CA . ALA A 1 102 ? 20.296 17.336 -3.123 1.00 97.44 102 ALA A CA 1
ATOM 806 C C . ALA A 1 102 ? 20.221 15.930 -2.485 1.00 97.44 102 ALA A C 1
ATOM 808 O O . ALA A 1 102 ? 21.059 15.083 -2.787 1.00 97.44 102 ALA A O 1
ATOM 809 N N . GLY A 1 103 ? 19.230 15.657 -1.626 1.00 97.25 103 GLY A N 1
ATOM 810 C CA . GLY A 1 103 ? 19.105 14.386 -0.911 1.00 97.25 103 GLY A CA 1
ATOM 811 C C . GLY A 1 103 ? 19.979 14.285 0.343 1.00 97.25 103 GLY A C 1
ATOM 812 O O . GLY A 1 103 ? 20.274 13.177 0.786 1.00 97.25 103 GLY A O 1
ATOM 813 N N . ASP A 1 104 ? 20.404 15.409 0.926 1.00 97.81 104 ASP A N 1
ATOM 814 C CA . ASP A 1 104 ? 21.148 15.416 2.187 1.00 97.81 104 ASP A CA 1
ATOM 815 C C . ASP A 1 104 ? 20.282 14.855 3.327 1.00 97.81 104 ASP A C 1
ATOM 817 O O . ASP A 1 104 ? 19.288 15.450 3.756 1.00 97.81 104 ASP A O 1
ATOM 821 N N . VAL A 1 105 ? 20.681 13.682 3.820 1.00 96.88 105 VAL A N 1
ATOM 822 C CA . VAL A 1 105 ? 19.949 12.917 4.834 1.00 96.88 105 VAL A CA 1
ATOM 823 C C . VAL A 1 105 ? 19.899 13.649 6.180 1.00 96.88 105 VAL A C 1
ATOM 825 O O . VAL A 1 105 ? 18.926 13.472 6.911 1.00 96.88 105 VAL A O 1
ATOM 828 N N . GLU A 1 106 ? 20.885 14.488 6.509 1.00 96.94 106 GLU A N 1
ATOM 829 C CA . GLU A 1 106 ? 20.912 15.270 7.752 1.00 96.94 106 GLU A CA 1
ATOM 830 C C . GLU A 1 106 ? 19.947 16.453 7.671 1.00 96.94 106 GLU A C 1
ATOM 832 O O . GLU A 1 106 ? 19.121 16.642 8.566 1.00 96.94 106 GLU A O 1
ATOM 837 N N . ALA A 1 107 ? 19.976 17.200 6.563 1.00 97.88 107 ALA A N 1
ATOM 838 C CA . ALA A 1 107 ? 19.048 18.308 6.334 1.00 97.88 107 ALA A CA 1
ATOM 839 C C . ALA A 1 107 ? 17.588 17.818 6.280 1.00 97.88 107 ALA A C 1
ATOM 841 O O . ALA A 1 107 ? 16.698 18.426 6.880 1.00 97.88 107 ALA A O 1
ATOM 842 N N . ILE A 1 108 ? 17.338 16.673 5.634 1.00 98.12 108 ILE A N 1
ATOM 843 C CA . ILE A 1 108 ? 16.016 16.034 5.625 1.00 98.12 108 ILE A CA 1
ATOM 844 C C . ILE A 1 108 ? 15.633 15.550 7.032 1.00 98.12 108 ILE A C 1
ATOM 846 O O . ILE A 1 108 ? 14.509 15.794 7.475 1.00 98.12 108 ILE A O 1
ATOM 850 N N . ALA A 1 109 ? 16.544 14.910 7.775 1.00 97.44 109 ALA A N 1
ATOM 851 C CA . ALA A 1 109 ? 16.272 14.463 9.143 1.00 97.44 109 ALA A CA 1
ATOM 852 C C . ALA A 1 109 ? 15.958 15.630 10.096 1.00 97.44 109 ALA A C 1
ATOM 854 O O . ALA A 1 109 ? 15.079 15.483 10.947 1.00 97.44 109 ALA A O 1
ATOM 855 N N . ALA A 1 110 ? 16.605 16.789 9.933 1.00 97.62 110 ALA A N 1
ATOM 856 C CA . ALA A 1 110 ? 16.307 18.008 10.683 1.00 97.62 110 ALA A CA 1
ATOM 857 C C . ALA A 1 110 ? 14.878 18.509 10.408 1.00 97.62 110 ALA A C 1
ATOM 859 O O . ALA A 1 110 ? 14.089 18.660 11.344 1.00 97.62 110 ALA A O 1
ATOM 860 N N . VAL A 1 111 ? 14.506 18.672 9.130 1.00 98.06 111 VAL A N 1
ATOM 861 C CA . VAL A 1 111 ? 13.143 19.061 8.714 1.00 98.06 111 VAL A CA 1
ATOM 862 C C . VAL A 1 111 ? 12.094 18.100 9.282 1.00 98.06 111 VAL A C 1
ATOM 864 O O . VAL A 1 111 ? 11.116 18.530 9.895 1.00 98.06 111 VAL A O 1
ATOM 867 N N . VAL A 1 112 ? 12.313 16.792 9.130 1.00 97.94 112 VAL A N 1
ATOM 868 C CA . VAL A 1 112 ? 11.388 15.744 9.587 1.00 97.94 112 VAL A CA 1
ATOM 869 C C . VAL A 1 112 ? 11.278 15.695 11.117 1.00 97.94 112 VAL A C 1
ATOM 871 O O . VAL A 1 112 ? 10.191 15.454 11.639 1.00 97.94 112 VAL A O 1
ATOM 874 N N . SER A 1 113 ? 12.360 15.964 11.852 1.00 97.25 113 SER A N 1
ATOM 875 C CA . SER A 1 113 ? 12.347 15.970 13.324 1.00 97.25 113 SER A CA 1
ATOM 876 C C . SER A 1 113 ? 11.532 17.133 13.893 1.00 97.25 113 SER A C 1
ATOM 878 O O . SER A 1 113 ? 10.726 16.926 14.801 1.00 97.25 113 SER A O 1
ATOM 880 N N . VAL A 1 114 ? 11.654 18.331 13.313 1.00 97.75 114 VAL A N 1
ATOM 881 C CA . VAL A 1 114 ? 10.855 19.496 13.729 1.00 97.75 114 VAL A CA 1
ATOM 882 C C . VAL A 1 114 ? 9.389 19.338 13.316 1.00 97.75 114 VAL A C 1
ATOM 884 O O . VAL A 1 114 ? 8.494 19.588 14.125 1.00 97.75 114 VAL A O 1
ATOM 887 N N . LEU A 1 115 ? 9.110 18.822 12.110 1.00 97.81 115 LEU A N 1
ATOM 888 C CA . LEU A 1 115 ? 7.745 18.442 11.715 1.00 97.81 115 LEU A CA 1
ATOM 889 C C . LEU A 1 115 ? 7.127 17.434 12.694 1.00 97.81 115 LEU A C 1
ATOM 891 O O . LEU A 1 115 ? 5.955 17.567 13.044 1.00 97.81 115 LEU A O 1
ATOM 895 N N . ARG A 1 116 ? 7.909 16.470 13.196 1.00 97.56 116 ARG A N 1
ATOM 896 C CA . ARG A 1 116 ? 7.447 15.495 14.189 1.00 97.56 116 ARG A CA 1
ATOM 897 C C . ARG A 1 116 ? 7.036 16.132 15.515 1.00 97.56 116 ARG A C 1
ATOM 899 O O . ARG A 1 116 ? 5.972 15.776 16.021 1.00 97.56 116 ARG A O 1
ATOM 906 N N . ARG A 1 117 ? 7.805 17.092 16.048 1.00 97.00 117 ARG A N 1
ATOM 907 C CA . ARG A 1 117 ? 7.386 17.864 17.235 1.00 97.00 117 ARG A CA 1
ATOM 908 C C . ARG A 1 117 ? 6.089 18.628 16.963 1.00 97.00 117 ARG A C 1
ATOM 910 O O . ARG A 1 117 ? 5.173 18.575 17.775 1.00 97.00 117 ARG A O 1
ATOM 917 N N . LEU A 1 118 ? 5.975 19.292 15.812 1.00 96.81 118 LEU A N 1
ATOM 918 C CA . LEU A 1 118 ? 4.784 20.077 15.460 1.00 96.81 118 LEU A CA 1
ATOM 919 C C . LEU A 1 118 ? 3.520 19.214 15.309 1.00 96.81 118 LEU A C 1
ATOM 921 O O . LEU A 1 118 ? 2.435 19.654 15.687 1.00 96.81 118 LEU A O 1
ATOM 925 N N . VAL A 1 119 ? 3.651 17.981 14.807 1.00 96.44 119 VAL A N 1
ATOM 926 C CA . VAL A 1 119 ? 2.556 16.996 14.777 1.00 96.44 119 VAL A CA 1
ATOM 927 C C . VAL A 1 119 ? 2.164 16.554 16.185 1.00 96.44 119 VAL A C 1
ATOM 929 O O . VAL A 1 119 ? 0.972 16.482 16.479 1.00 96.44 119 VAL A O 1
ATOM 932 N N . GLN A 1 120 ? 3.134 16.304 17.065 1.00 96.00 120 GLN A N 1
ATOM 933 C CA . GLN A 1 120 ? 2.848 15.928 18.449 1.00 96.00 120 GLN A CA 1
ATOM 934 C C . GLN A 1 120 ? 2.145 17.070 19.206 1.00 96.00 120 GLN A C 1
ATOM 936 O O . GLN A 1 120 ? 1.077 16.852 19.770 1.00 96.00 120 GLN A O 1
ATOM 941 N N . GLU A 1 121 ? 2.648 18.307 19.114 1.00 95.94 121 GLU A N 1
ATOM 942 C CA . GLU A 1 121 ? 2.001 19.492 19.704 1.00 95.94 121 GLU A CA 1
ATOM 943 C C . GLU A 1 121 ? 0.562 19.701 19.210 1.00 95.94 121 GLU A C 1
ATOM 945 O O . GLU A 1 121 ? -0.279 20.221 19.944 1.00 95.94 121 GLU A O 1
ATOM 950 N N . ARG A 1 122 ? 0.271 19.347 17.950 1.00 94.56 122 ARG A N 1
ATOM 951 C CA . ARG A 1 122 ? -1.090 19.375 17.402 1.00 94.56 122 ARG A CA 1
ATOM 952 C C . ARG A 1 122 ? -1.963 18.317 18.077 1.00 94.56 122 ARG A C 1
ATOM 954 O O . ARG A 1 122 ? -3.051 18.648 18.535 1.00 94.56 122 ARG A O 1
ATOM 961 N N . GLN A 1 123 ? -1.488 17.075 18.151 1.00 93.00 123 GLN A N 1
ATOM 962 C CA . GLN A 1 123 ? -2.224 15.953 18.746 1.00 93.00 123 GLN A CA 1
ATOM 963 C C . GLN A 1 123 ? -2.494 16.167 20.244 1.00 93.00 123 GLN A C 1
ATOM 965 O O . GLN A 1 123 ? -3.583 15.850 20.720 1.00 93.00 123 GLN A O 1
ATOM 970 N N . GLU A 1 124 ? -1.550 16.767 20.971 1.00 94.88 124 GLU A N 1
ATOM 971 C CA . GLU A 1 124 ? -1.716 17.181 22.369 1.00 94.88 124 GLU A CA 1
ATOM 972 C C . GLU A 1 124 ? -2.806 18.259 22.515 1.00 94.88 124 GLU A C 1
ATOM 974 O O . GLU A 1 124 ? -3.705 18.110 23.341 1.00 94.88 124 GLU A O 1
ATOM 979 N N . LYS A 1 125 ? -2.802 19.295 21.661 1.00 94.38 125 LYS A N 1
ATOM 980 C CA . LYS A 1 125 ? -3.837 20.351 21.651 1.00 94.38 125 LYS A CA 1
ATOM 981 C C . LYS A 1 125 ? -5.216 19.832 21.233 1.00 94.38 125 LYS A C 1
ATOM 983 O O . LYS A 1 125 ? -6.223 20.265 21.785 1.00 94.38 125 LYS A O 1
ATOM 988 N N . GLU A 1 126 ? -5.285 18.902 20.282 1.00 91.62 126 GLU A N 1
ATOM 989 C CA . GLU A 1 126 ? -6.542 18.253 19.882 1.00 91.62 126 GLU A CA 1
ATOM 990 C C . GLU A 1 126 ? -7.076 17.338 20.999 1.00 91.62 126 GLU A C 1
ATOM 992 O O . GLU A 1 126 ? -8.281 17.327 21.249 1.00 91.62 126 GLU A O 1
ATOM 997 N N . ALA A 1 127 ? -6.204 16.647 21.745 1.00 91.12 127 ALA A N 1
ATOM 998 C CA . ALA A 1 127 ? -6.599 15.890 22.934 1.00 91.12 127 ALA A CA 1
ATOM 999 C C . ALA A 1 127 ? -7.103 16.800 24.071 1.00 91.12 127 ALA A C 1
ATOM 1001 O O . ALA A 1 127 ? -8.150 16.507 24.648 1.00 91.12 127 ALA A O 1
ATOM 1002 N N . GLN A 1 128 ? -6.416 17.915 24.344 1.00 95.31 128 GLN A N 1
ATOM 1003 C CA . GLN A 1 128 ? -6.840 18.921 25.328 1.00 95.31 128 GLN A CA 1
ATOM 1004 C C . GLN A 1 128 ? -8.200 19.529 24.965 1.00 95.31 128 GLN A C 1
ATOM 1006 O O . GLN A 1 128 ? -9.094 19.554 25.803 1.00 95.31 128 GLN A O 1
ATOM 1011 N N . ALA A 1 129 ? -8.413 19.926 23.706 1.00 92.38 129 ALA A N 1
ATOM 1012 C CA . ALA A 1 129 ? -9.696 20.471 23.254 1.00 92.38 129 ALA A CA 1
ATOM 1013 C C . ALA A 1 129 ? -10.857 19.460 23.369 1.00 92.38 129 ALA A C 1
ATOM 1015 O O . ALA A 1 129 ? -11.993 19.846 23.647 1.00 92.38 129 ALA A O 1
ATOM 1016 N N . VAL A 1 130 ? -10.590 18.160 23.186 1.00 92.06 130 VAL A N 1
ATOM 1017 C CA . VAL A 1 130 ? -11.573 17.086 23.419 1.00 92.06 130 VAL A CA 1
ATOM 1018 C C . VAL A 1 130 ? -11.850 16.887 24.915 1.00 92.06 130 VAL A C 1
ATOM 1020 O O . VAL A 1 130 ? -12.998 16.656 25.295 1.00 92.06 130 VAL A O 1
ATOM 1023 N N . GLU A 1 131 ? -10.840 17.006 25.777 1.00 95.00 131 GLU A N 1
ATOM 1024 C CA . GLU A 1 131 ? -11.014 16.943 27.232 1.00 95.00 131 GLU A CA 1
ATOM 1025 C C . GLU A 1 131 ? -11.787 18.158 27.775 1.00 95.00 131 GLU A C 1
ATOM 1027 O O . GLU A 1 131 ? -12.735 17.977 28.540 1.00 95.00 131 GLU A O 1
ATOM 1032 N N . GLU A 1 132 ? -11.481 19.371 27.305 1.00 95.88 132 GLU A N 1
ATOM 1033 C CA . GLU A 1 132 ? -12.243 20.596 27.585 1.00 95.88 132 GLU A CA 1
ATOM 1034 C C . GLU A 1 132 ? -13.705 20.470 27.131 1.00 95.88 132 GLU A C 1
ATOM 1036 O O . GLU A 1 132 ? -14.621 20.761 27.902 1.00 95.88 132 GLU A O 1
ATOM 1041 N N . ALA A 1 133 ? -13.953 19.970 25.914 1.00 93.44 133 ALA A N 1
ATOM 1042 C CA . ALA A 1 133 ? -15.308 19.736 25.414 1.00 93.44 133 ALA A CA 1
ATOM 1043 C C . ALA A 1 133 ? -16.073 18.704 26.266 1.00 93.44 133 ALA A C 1
ATOM 1045 O O . ALA A 1 133 ? -17.247 18.907 26.581 1.00 93.44 133 ALA A O 1
ATOM 1046 N N . HIS A 1 134 ? -15.414 17.627 26.709 1.00 94.31 134 HIS A N 1
ATOM 1047 C CA . HIS A 1 134 ? -16.007 16.671 27.647 1.00 94.31 134 HIS A CA 1
ATOM 1048 C C . HIS A 1 134 ? -16.234 17.265 29.046 1.00 94.31 134 HIS A C 1
ATOM 1050 O O . HIS A 1 134 ? -17.219 16.908 29.697 1.00 94.31 134 HIS A O 1
ATOM 1056 N N . ALA A 1 135 ? -15.370 18.164 29.522 1.00 96.25 135 ALA A N 1
ATOM 1057 C CA . ALA A 1 135 ? -15.550 18.862 30.792 1.00 96.25 135 ALA A CA 1
ATOM 1058 C C . ALA A 1 135 ? -16.755 19.817 30.742 1.00 96.25 135 ALA A C 1
ATOM 1060 O O . ALA A 1 135 ? -17.591 19.785 31.646 1.00 96.25 135 ALA A O 1
ATOM 1061 N N . LEU A 1 136 ? -16.902 20.587 29.658 1.00 96.94 136 LEU A N 1
ATOM 1062 C CA . LEU A 1 136 ? -18.064 21.446 29.411 1.00 96.94 136 LEU A CA 1
ATOM 1063 C C . LEU A 1 136 ? -19.358 20.625 29.315 1.00 96.94 136 LEU A C 1
ATOM 1065 O O . LEU A 1 136 ? -20.304 20.901 30.048 1.00 96.94 136 LEU A O 1
ATOM 1069 N N . ALA A 1 137 ? -19.378 19.546 28.525 1.00 95.25 137 ALA A N 1
ATOM 1070 C CA . ALA A 1 137 ? -20.545 18.665 28.419 1.00 95.25 137 ALA A CA 1
ATOM 1071 C C . ALA A 1 137 ? -20.943 18.031 29.771 1.00 95.25 137 ALA A C 1
ATOM 1073 O O . ALA A 1 137 ? -22.128 17.876 30.069 1.00 95.25 137 ALA A O 1
ATOM 1074 N N . ARG A 1 138 ? -19.969 17.703 30.637 1.00 96.25 138 ARG A N 1
ATOM 1075 C CA . ARG A 1 138 ? -20.236 17.255 32.018 1.00 96.25 138 ARG A CA 1
ATOM 1076 C C . ARG A 1 138 ? -20.853 18.365 32.874 1.00 96.25 138 ARG A C 1
ATOM 1078 O O . ARG A 1 138 ? -21.792 18.086 33.616 1.00 96.25 138 ARG A O 1
ATOM 1085 N N . GLN A 1 139 ? -20.368 19.605 32.770 1.00 96.56 139 GLN A N 1
ATOM 1086 C CA . GLN A 1 139 ? -20.946 20.752 33.484 1.00 96.56 139 GLN A CA 1
ATOM 1087 C C . GLN A 1 139 ? -22.388 21.027 33.030 1.00 96.56 139 GLN A C 1
ATOM 1089 O O . GLN A 1 139 ? -23.273 21.175 33.874 1.00 96.56 139 GLN A O 1
ATOM 1094 N N . GLU A 1 140 ? -22.657 21.014 31.723 1.00 96.44 140 GLU A N 1
ATOM 1095 C CA . GLU A 1 140 ? -24.011 21.172 31.176 1.00 96.44 140 GLU A CA 1
ATOM 1096 C C . GLU A 1 140 ? -24.962 20.071 31.661 1.00 96.44 140 GLU A C 1
ATOM 1098 O O . GLU A 1 140 ? -26.084 20.368 32.075 1.00 96.44 140 GLU A O 1
ATOM 1103 N N . LEU A 1 141 ? -24.510 18.812 31.697 1.00 95.69 141 LEU A N 1
ATOM 1104 C CA . LEU A 1 141 ? -25.313 17.682 32.175 1.00 95.69 141 LEU A CA 1
ATOM 1105 C C . LEU A 1 141 ? -25.613 17.779 33.684 1.00 95.69 141 LEU A C 1
ATOM 1107 O O . LEU A 1 141 ? -26.727 17.463 34.109 1.00 95.69 141 LEU A O 1
ATOM 1111 N N . VAL A 1 142 ? -24.682 18.296 34.496 1.00 96.25 142 VAL A N 1
ATOM 1112 C CA . VAL A 1 142 ? -24.929 18.618 35.916 1.00 96.25 142 VAL A CA 1
ATOM 1113 C C . VAL A 1 142 ? -25.958 19.747 36.060 1.00 96.25 142 VAL A C 1
ATOM 1115 O O . VAL A 1 142 ? -26.900 19.616 36.845 1.00 96.25 142 VAL A O 1
ATOM 1118 N N . VAL A 1 143 ? -25.846 20.822 35.271 1.00 95.75 143 VAL A N 1
ATOM 1119 C CA . VAL A 1 143 ? -26.823 21.929 35.259 1.00 95.75 143 VAL A CA 1
ATOM 1120 C C . VAL A 1 143 ? -28.208 21.446 34.812 1.00 95.75 143 VAL A C 1
ATOM 1122 O O . VAL A 1 143 ? -29.216 21.838 35.404 1.00 95.75 143 VAL A O 1
ATOM 1125 N N . PHE A 1 144 ? -28.282 20.564 33.814 1.00 95.25 144 PHE A N 1
ATOM 1126 C CA . PHE A 1 144 ? -29.529 19.956 33.351 1.00 95.25 144 PHE A CA 1
ATOM 1127 C C . PHE A 1 144 ? -30.153 19.052 34.426 1.00 95.25 144 PHE A C 1
ATOM 1129 O O . PHE A 1 144 ? -31.336 19.190 34.733 1.00 95.25 144 PHE A O 1
ATOM 1136 N N . SER A 1 145 ? -29.349 18.201 35.076 1.00 94.50 145 SER A N 1
ATOM 1137 C CA . SER A 1 145 ? -29.775 17.359 36.203 1.00 94.50 145 SER A CA 1
ATOM 1138 C C . SER A 1 145 ? -30.326 18.190 37.369 1.00 94.50 145 SER A C 1
ATOM 1140 O O . SER A 1 145 ? -31.362 17.850 37.944 1.00 94.50 145 SER A O 1
ATOM 1142 N N . HIS A 1 146 ? -29.687 19.319 37.694 1.00 94.75 146 HIS A N 1
ATOM 1143 C CA . HIS A 1 146 ? -30.171 20.231 38.730 1.00 94.75 146 HIS A CA 1
ATOM 1144 C C . HIS A 1 146 ? -31.503 20.892 38.333 1.00 94.75 146 HIS A C 1
ATOM 1146 O O . HIS A 1 146 ? -32.463 20.829 39.100 1.00 94.75 146 HIS A O 1
ATOM 1152 N N . LYS A 1 147 ? -31.615 21.429 37.106 1.00 94.00 147 LYS A N 1
ATOM 1153 C CA . LYS A 1 147 ? -32.872 21.995 36.576 1.00 94.00 147 LYS A CA 1
ATOM 1154 C C . LYS A 1 147 ? -34.023 20.981 36.597 1.00 94.00 147 LYS A C 1
ATOM 1156 O O . LYS A 1 147 ? -35.122 21.330 37.023 1.00 94.00 147 LYS A O 1
ATOM 1161 N N . ALA A 1 148 ? -33.770 19.731 36.206 1.00 92.06 148 ALA A N 1
ATOM 1162 C CA . ALA A 1 148 ? -34.763 18.658 36.248 1.00 92.06 148 ALA A CA 1
ATOM 1163 C C . ALA A 1 148 ? -35.246 18.374 37.684 1.00 92.06 148 ALA A C 1
ATOM 1165 O O . ALA A 1 148 ? -36.450 18.306 37.927 1.00 92.06 148 ALA A O 1
ATOM 1166 N N . LYS A 1 149 ? -34.329 18.297 38.660 1.00 93.44 149 LYS A N 1
ATOM 1167 C CA . LYS A 1 149 ? -34.676 18.132 40.085 1.00 93.44 149 LYS A CA 1
ATOM 1168 C C . LYS A 1 149 ? -35.516 19.301 40.617 1.00 93.44 149 LYS A C 1
ATOM 1170 O O . LYS A 1 149 ? -36.515 19.067 41.293 1.00 93.44 149 LYS A O 1
ATOM 1175 N N . CYS A 1 150 ? -35.177 20.544 40.264 1.00 92.00 150 CYS A N 1
ATOM 1176 C CA . CYS A 1 150 ? -35.965 21.727 40.630 1.00 92.00 150 CYS A CA 1
ATOM 1177 C C . CYS A 1 150 ? -37.378 21.717 40.017 1.00 92.00 150 CYS A C 1
ATOM 1179 O O . CYS A 1 150 ? -38.340 22.087 40.695 1.00 92.00 150 CYS A O 1
ATOM 1181 N N . ALA A 1 151 ? -37.524 21.260 38.769 1.00 90.50 151 ALA A N 1
ATOM 1182 C CA . ALA A 1 151 ? -38.822 21.139 38.103 1.00 90.50 151 ALA A CA 1
ATOM 1183 C C . ALA A 1 151 ? -39.720 20.087 38.783 1.00 90.50 151 ALA A C 1
ATOM 1185 O O . ALA A 1 151 ? -40.879 20.373 39.083 1.00 90.50 151 ALA A O 1
ATOM 1186 N N . VAL A 1 152 ? -39.172 18.909 39.112 1.00 90.06 152 VAL A N 1
ATOM 1187 C CA . VAL A 1 152 ? -39.897 17.853 39.848 1.00 90.06 152 VAL A CA 1
ATOM 1188 C C . VAL A 1 152 ? -40.327 18.337 41.237 1.00 90.06 152 VAL A C 1
ATOM 1190 O O . VAL A 1 152 ? -41.486 18.157 41.614 1.00 90.06 152 VAL A O 1
ATOM 1193 N N . ALA A 1 153 ? -39.442 19.016 41.975 1.00 86.62 153 ALA A N 1
ATOM 1194 C CA . ALA A 1 153 ? -39.774 19.587 43.282 1.00 86.62 153 ALA A CA 1
ATOM 1195 C C . ALA A 1 153 ? -40.896 20.642 43.194 1.00 86.62 153 ALA A C 1
ATOM 1197 O O . ALA A 1 153 ? -41.815 20.642 44.014 1.00 86.62 153 ALA A O 1
ATOM 1198 N N . SER A 1 154 ? -40.871 21.496 42.165 1.00 83.88 154 SER A N 1
ATOM 1199 C CA . SER A 1 154 ? -41.924 22.494 41.913 1.00 83.88 154 SER A CA 1
ATOM 1200 C C . SER A 1 154 ? -43.284 21.847 41.625 1.00 83.88 154 SER A C 1
ATOM 1202 O O . SER A 1 154 ? -44.300 22.276 42.174 1.00 83.88 154 SER A O 1
ATOM 1204 N N . ALA A 1 155 ? -43.309 20.779 40.820 1.00 79.19 155 ALA A N 1
ATOM 1205 C CA . ALA A 1 155 ? -44.530 20.035 40.512 1.00 79.19 155 ALA A CA 1
ATOM 1206 C C . ALA A 1 155 ? -45.134 19.370 41.767 1.00 79.19 155 ALA A C 1
ATOM 1208 O O . ALA A 1 155 ? -46.328 19.516 42.041 1.00 79.19 155 ALA A O 1
ATOM 1209 N N . GLN A 1 156 ? -44.301 18.708 42.578 1.00 77.19 156 GLN A N 1
ATOM 1210 C CA . GLN A 1 156 ? -44.730 18.078 43.834 1.00 77.19 156 GLN A CA 1
ATOM 1211 C C . GLN A 1 156 ? -45.219 19.103 44.872 1.00 77.19 156 GLN A C 1
ATOM 1213 O O . GLN A 1 156 ? -46.197 18.845 45.576 1.00 77.19 156 GLN A O 1
ATOM 1218 N N . GLY A 1 157 ? -44.589 20.281 44.940 1.00 68.81 157 GLY A N 1
ATOM 1219 C CA . GLY A 1 157 ? -45.036 21.387 45.789 1.00 68.81 157 GLY A CA 1
ATOM 1220 C C . GLY A 1 157 ? -46.425 21.901 45.403 1.00 68.81 157 GLY A C 1
ATOM 1221 O O . GLY A 1 157 ? -47.294 22.034 46.264 1.00 68.81 157 GLY A O 1
ATOM 1222 N N . SER A 1 158 ? -46.671 22.114 44.105 1.00 59.97 158 SER A N 1
ATOM 1223 C CA . SER A 1 158 ? -47.965 22.600 43.604 1.00 59.97 158 SER A CA 1
ATOM 1224 C C . SER A 1 158 ? -49.117 21.633 43.926 1.00 59.97 158 SER A C 1
ATOM 1226 O O . SER A 1 158 ? -50.173 22.055 44.402 1.00 59.97 158 SER A O 1
ATOM 1228 N N . SER A 1 159 ? -48.880 20.320 43.801 1.00 53.56 159 SER A N 1
ATOM 1229 C CA . SER A 1 159 ? -49.876 19.287 44.122 1.00 53.56 159 SER A CA 1
ATOM 1230 C C . SER A 1 159 ? -50.346 19.294 45.586 1.00 53.56 159 SER A C 1
ATOM 1232 O O . SER A 1 159 ? -51.447 18.819 45.863 1.00 53.56 159 SER A O 1
ATOM 1234 N N . ARG A 1 160 ? -49.556 19.821 46.536 1.00 54.16 160 ARG A N 1
ATOM 1235 C CA . ARG A 1 160 ? -49.907 19.835 47.971 1.00 54.16 160 ARG A CA 1
ATOM 1236 C C . ARG A 1 160 ? -50.808 20.997 48.403 1.00 54.16 160 ARG A C 1
ATOM 1238 O O . ARG A 1 160 ? -51.315 20.968 49.521 1.00 54.16 160 ARG A O 1
ATOM 1245 N N . HIS A 1 161 ? -51.065 21.981 47.540 1.00 53.88 161 HIS A N 1
ATOM 1246 C CA . HIS A 1 161 ? -52.010 23.074 47.823 1.00 53.88 161 HIS A CA 1
ATOM 1247 C C . HIS A 1 161 ? -53.346 22.970 47.069 1.00 53.88 161 HIS A C 1
ATOM 1249 O O . HIS A 1 161 ? -54.248 23.769 47.315 1.00 53.88 161 HIS A O 1
ATOM 1255 N N . ALA A 1 162 ? -53.526 21.954 46.220 1.00 51.44 162 ALA A N 1
ATOM 1256 C CA . ALA A 1 162 ? -54.793 21.706 45.529 1.00 51.44 162 ALA A CA 1
ATOM 1257 C C . ALA A 1 162 ? -55.874 21.037 46.410 1.00 51.44 162 ALA A C 1
ATOM 1259 O O . ALA A 1 162 ? -57.055 21.112 46.085 1.00 51.44 162 ALA A O 1
ATOM 1260 N N . PHE A 1 163 ? -55.500 20.390 47.523 1.00 46.81 163 PHE A N 1
ATOM 1261 C CA . PHE A 1 163 ? -56.377 19.446 48.239 1.00 46.81 163 PHE A CA 1
ATOM 1262 C C . PHE A 1 163 ? -57.126 20.015 49.465 1.00 46.81 163 PHE A C 1
ATOM 1264 O O . PHE A 1 163 ? -57.696 19.259 50.248 1.00 46.81 163 PHE A O 1
ATOM 1271 N N . THR A 1 164 ? -57.141 21.339 49.669 1.00 50.62 164 THR A N 1
ATOM 1272 C CA . THR A 1 164 ? -57.773 21.976 50.849 1.00 50.62 164 THR A CA 1
ATOM 1273 C C . THR A 1 164 ? -58.647 23.195 50.523 1.00 50.62 164 THR A C 1
ATOM 1275 O O . THR A 1 164 ? -58.600 24.220 51.204 1.00 50.62 164 THR A O 1
ATOM 1278 N N . ARG A 1 165 ? -59.544 23.074 49.533 1.00 42.47 165 ARG A N 1
ATOM 1279 C CA . ARG A 1 165 ? -60.734 23.943 49.445 1.00 42.47 165 ARG A CA 1
ATOM 1280 C C . ARG A 1 165 ? -62.026 23.131 49.469 1.00 42.47 165 ARG A C 1
ATOM 1282 O O . ARG A 1 165 ? -62.259 22.285 48.615 1.00 42.47 165 ARG A O 1
ATOM 1289 N N . LYS A 1 166 ? -62.858 23.407 50.480 1.00 45.31 166 LYS A N 1
ATOM 1290 C CA . LYS A 1 166 ? -64.210 22.849 50.617 1.00 45.31 166 LYS A CA 1
ATOM 1291 C C . LYS A 1 166 ? -65.127 23.379 49.512 1.00 45.31 166 LYS A C 1
ATOM 1293 O O . LYS A 1 166 ? -64.962 24.506 49.052 1.00 45.31 166 LYS A O 1
ATOM 1298 N N . SER A 1 167 ? -66.136 22.582 49.175 1.00 43.22 167 SER A N 1
ATOM 1299 C CA . SER A 1 167 ? -67.275 22.999 48.358 1.00 43.22 167 SER A CA 1
ATOM 1300 C C . SER A 1 167 ? -68.019 24.184 48.985 1.00 43.22 167 SER A C 1
ATOM 1302 O O . SER A 1 167 ? -68.544 24.068 50.093 1.00 43.22 167 SER A O 1
ATOM 1304 N N . SER A 1 168 ? -68.151 25.275 48.232 1.00 38.75 168 SER A N 1
ATOM 1305 C CA . SER A 1 168 ? -69.244 26.242 48.365 1.00 38.75 168 SER A CA 1
ATOM 1306 C C . SER A 1 168 ? -69.608 26.799 46.984 1.00 38.75 168 SER A C 1
ATOM 1308 O O . SER A 1 168 ? -68.755 26.915 46.108 1.00 38.75 168 SER A O 1
ATOM 1310 N N . PHE A 1 169 ? -70.891 27.086 46.790 1.00 43.75 169 PHE A N 1
ATOM 1311 C CA . PHE A 1 169 ? -71.536 27.322 45.493 1.00 43.75 169 PHE A CA 1
ATOM 1312 C C . PHE A 1 169 ? -71.502 28.816 45.069 1.00 43.75 169 PHE A C 1
ATOM 1314 O O . PHE A 1 169 ? -71.130 29.665 45.874 1.00 43.75 169 PHE A O 1
ATOM 1321 N N . ILE A 1 170 ? -72.015 29.111 43.859 1.00 37.53 170 ILE A N 1
ATOM 1322 C CA . ILE A 1 170 ? -72.520 30.421 43.355 1.00 37.53 170 ILE A CA 1
ATOM 1323 C C . ILE A 1 170 ? -71.571 31.377 42.564 1.00 37.53 170 ILE A C 1
ATOM 1325 O O . ILE A 1 170 ? -70.505 31.780 43.007 1.00 37.53 170 ILE A O 1
ATOM 1329 N N . HIS A 1 171 ? -72.106 31.774 41.393 1.00 35.28 171 HIS A N 1
ATOM 1330 C CA . HIS A 1 171 ? -71.892 32.913 40.469 1.00 35.28 171 HIS A CA 1
ATOM 1331 C C . HIS A 1 171 ? -70.541 33.311 39.821 1.00 35.28 171 HIS A C 1
ATOM 1333 O O . HIS A 1 171 ? -69.558 33.696 40.444 1.00 35.28 171 HIS A O 1
ATOM 1339 N N . VAL A 1 172 ? -70.642 33.414 38.486 1.00 42.69 172 VAL A N 1
ATOM 1340 C CA . VAL A 1 172 ? -69.849 34.218 37.534 1.00 42.69 172 VAL A CA 1
ATOM 1341 C C . VAL A 1 172 ? -70.029 35.727 37.780 1.00 42.69 172 VAL A C 1
ATOM 1343 O O . VAL A 1 172 ? -71.165 36.173 37.948 1.00 42.69 172 VAL A O 1
ATOM 1346 N N . PRO A 1 173 ? -68.943 36.525 37.725 1.00 44.53 173 PRO A N 1
ATOM 1347 C CA . PRO A 1 173 ? -68.911 37.673 36.802 1.00 44.53 173 PRO A CA 1
ATOM 1348 C C . PRO A 1 173 ? -67.571 37.830 36.032 1.00 44.53 173 PRO A C 1
ATOM 1350 O O . PRO A 1 173 ? -66.696 36.967 36.062 1.00 44.53 173 PRO A O 1
ATOM 1353 N N . THR A 1 174 ? -67.450 38.910 35.252 1.00 47.47 174 THR A N 1
ATOM 1354 C CA . THR A 1 174 ? -66.484 39.104 34.148 1.00 47.47 174 THR A CA 1
ATOM 1355 C C . THR A 1 174 ? -65.136 39.772 34.500 1.00 47.47 174 THR A C 1
ATOM 1357 O O . THR A 1 174 ? -64.965 40.353 35.565 1.00 47.47 174 THR A O 1
ATOM 1360 N N . ARG A 1 175 ? -64.210 39.739 33.515 1.00 36.50 175 ARG A N 1
ATOM 1361 C CA . ARG A 1 175 ? -63.047 40.639 33.242 1.00 36.50 175 ARG A CA 1
ATOM 1362 C C . ARG A 1 175 ? -63.142 42.075 33.832 1.00 36.50 175 ARG A C 1
ATOM 1364 O O . ARG A 1 175 ? -64.261 42.581 33.899 1.00 36.50 175 ARG A O 1
ATOM 1371 N N . PRO A 1 176 ? -62.012 42.801 34.082 1.00 48.09 176 PRO A N 1
ATOM 1372 C CA . PRO A 1 176 ? -60.823 42.843 33.204 1.00 48.09 176 PRO A CA 1
ATOM 1373 C C . PRO A 1 176 ? -59.422 42.924 33.883 1.00 48.09 176 PRO A C 1
ATOM 1375 O O . PRO A 1 176 ? -59.246 42.652 35.063 1.00 48.09 176 PRO A O 1
ATOM 1378 N N . GLN A 1 177 ? -58.409 43.252 33.066 1.00 44.12 177 GLN A N 1
ATOM 1379 C CA . GLN A 1 177 ? -56.963 43.330 33.341 1.00 44.12 177 GLN A CA 1
ATOM 1380 C C . GLN A 1 177 ? -56.542 44.276 34.486 1.00 44.12 177 GLN A C 1
ATOM 1382 O O . GLN A 1 177 ? -57.122 45.352 34.640 1.00 44.12 177 GLN A O 1
ATOM 1387 N N . LYS A 1 178 ? -55.371 43.999 35.090 1.00 33.16 178 LYS A N 1
ATOM 1388 C CA . LYS A 1 178 ? -54.272 44.988 35.211 1.00 33.16 178 LYS A CA 1
ATOM 1389 C C . LYS A 1 178 ? -52.906 44.345 35.505 1.00 33.16 178 LYS A C 1
ATOM 1391 O O . LYS A 1 178 ? -52.817 43.207 35.946 1.00 33.16 178 LYS A O 1
ATOM 1396 N N . SER A 1 179 ? -51.850 45.094 35.199 1.00 43.41 179 SER A N 1
ATOM 1397 C CA . SER A 1 179 ? -50.427 44.775 35.392 1.00 43.41 179 SER A CA 1
ATOM 1398 C C . SER A 1 179 ? -49.924 45.086 36.806 1.00 43.41 179 SER A C 1
ATOM 1400 O O . SER A 1 179 ? -50.414 46.047 37.394 1.00 43.41 179 SER A O 1
ATOM 1402 N N . VAL A 1 180 ? -48.828 44.452 37.256 1.00 32.66 180 VAL A N 1
ATOM 1403 C CA . VAL A 1 180 ? -47.780 45.145 38.043 1.00 32.66 180 VAL A CA 1
ATOM 1404 C C . VAL A 1 180 ? -46.426 44.413 38.003 1.00 32.66 180 VAL A C 1
ATOM 1406 O O . VAL A 1 180 ? -46.352 43.216 37.746 1.00 32.66 180 VAL A O 1
ATOM 1409 N N . SER A 1 181 ? -45.361 45.190 38.213 1.00 36.25 181 SER A N 1
ATOM 1410 C CA . SER A 1 181 ? -43.939 44.811 38.214 1.00 36.25 181 SER A CA 1
ATOM 1411 C C . SER A 1 181 ? -43.537 43.780 39.284 1.00 36.25 181 SER A C 1
ATOM 1413 O O . SER A 1 181 ? -44.066 43.795 40.395 1.00 36.25 181 SER A O 1
ATOM 1415 N N . VAL A 1 182 ? -42.508 42.975 38.986 1.00 32.19 182 VAL A N 1
ATOM 1416 C CA . VAL A 1 182 ? -41.704 42.237 39.978 1.00 32.19 182 VAL A CA 1
ATOM 1417 C C . VAL A 1 182 ? -40.283 42.811 39.981 1.00 32.19 182 VAL A C 1
ATOM 1419 O O . VAL A 1 182 ? -39.653 42.938 38.932 1.00 32.19 182 VAL A O 1
ATOM 1422 N N . ARG A 1 183 ? -39.782 43.177 41.168 1.00 29.97 183 ARG A N 1
ATOM 1423 C CA . ARG A 1 183 ? -38.444 43.760 41.364 1.00 29.97 183 ARG A CA 1
ATOM 1424 C C . ARG A 1 183 ? -37.343 42.700 41.434 1.00 29.97 183 ARG A C 1
ATOM 1426 O O . ARG A 1 183 ? -37.568 41.562 41.833 1.00 29.97 183 ARG A O 1
ATOM 1433 N N . THR A 1 184 ? -36.130 43.128 41.103 1.00 38.88 184 THR A N 1
ATOM 1434 C CA . THR A 1 184 ? -34.881 42.378 41.262 1.00 38.88 184 THR A CA 1
ATOM 1435 C C . THR A 1 184 ? -34.473 42.218 42.729 1.00 38.88 184 THR A C 1
ATOM 1437 O O . THR A 1 184 ? -34.561 43.163 43.511 1.00 38.88 184 THR A O 1
ATOM 1440 N N . ALA A 1 185 ? -33.919 41.052 43.075 1.00 29.59 185 ALA A N 1
ATOM 1441 C CA . ALA A 1 185 ? -33.085 40.866 44.261 1.00 29.59 185 ALA A CA 1
ATOM 1442 C C . ALA A 1 185 ? -32.042 39.756 44.020 1.00 29.59 185 ALA A C 1
ATOM 1444 O O . ALA A 1 185 ? -32.392 38.636 43.655 1.00 29.59 185 ALA A O 1
ATOM 1445 N N . LYS A 1 186 ? -30.761 40.071 44.245 1.00 39.88 186 LYS A N 1
ATOM 1446 C CA . LYS A 1 186 ? -29.725 39.102 44.653 1.00 39.88 186 LYS A CA 1
ATOM 1447 C C . LYS A 1 186 ? -29.540 39.265 46.168 1.00 39.88 186 LYS A C 1
ATOM 1449 O O . LYS A 1 186 ? -29.788 40.364 46.666 1.00 39.88 186 LYS A O 1
ATOM 1454 N N . PRO A 1 187 ? -29.081 38.234 46.890 1.00 47.19 187 PRO A N 1
ATOM 1455 C CA . PRO A 1 187 ? -27.691 38.318 47.367 1.00 47.19 187 PRO A CA 1
ATOM 1456 C C . PRO A 1 187 ? -26.965 36.963 47.481 1.00 47.19 187 PRO A C 1
ATOM 1458 O O . PRO A 1 187 ? -27.576 35.947 47.793 1.00 47.19 187 PRO A O 1
ATOM 1461 N N . TYR A 1 188 ? -25.648 36.953 47.251 1.00 31.75 188 TYR A N 1
ATOM 1462 C CA . TYR A 1 188 ? -24.610 36.829 48.296 1.00 31.75 188 TYR A CA 1
ATOM 1463 C C . TYR A 1 188 ? -23.219 36.605 47.674 1.00 31.75 188 TYR A C 1
ATOM 1465 O O . TYR A 1 188 ? -23.103 36.078 46.568 1.00 31.75 188 TYR A O 1
ATOM 1473 N N . ALA A 1 189 ? -22.176 37.042 48.383 1.00 33.09 189 ALA A N 1
ATOM 1474 C CA . ALA A 1 189 ? -20.765 36.799 48.084 1.00 33.09 189 ALA A CA 1
ATOM 1475 C C . ALA A 1 189 ? -19.942 36.998 49.369 1.00 33.09 189 ALA A C 1
ATOM 1477 O O . ALA A 1 189 ? -20.214 37.955 50.095 1.00 33.09 189 ALA A O 1
ATOM 1478 N N . THR A 1 190 ? -18.946 36.144 49.618 1.00 35.41 190 THR A N 1
ATOM 1479 C CA . THR A 1 190 ? -17.908 36.316 50.653 1.00 35.41 190 THR A CA 1
ATOM 1480 C C . THR A 1 190 ? -16.591 35.640 50.225 1.00 35.41 190 THR A C 1
ATOM 1482 O O . THR A 1 190 ? -16.568 34.856 49.277 1.00 35.41 190 THR A O 1
ATOM 1485 N N . ASP A 1 191 ? -15.516 35.963 50.953 1.00 33.78 191 ASP A N 1
ATOM 1486 C CA . ASP A 1 191 ? -14.296 35.160 51.151 1.00 33.78 191 ASP A CA 1
ATOM 1487 C C . ASP A 1 191 ? -13.325 34.944 49.972 1.00 33.78 191 ASP A C 1
ATOM 1489 O O . ASP A 1 191 ? -13.182 33.835 49.458 1.00 33.78 191 ASP A O 1
ATOM 1493 N N . PHE A 1 192 ? -12.532 35.978 49.639 1.00 35.12 192 PHE A N 1
ATOM 1494 C CA . PHE A 1 192 ? -11.224 35.779 48.981 1.00 35.12 192 PHE A CA 1
ATOM 1495 C C . PHE A 1 192 ? -10.159 36.872 49.268 1.00 35.12 192 PHE A C 1
ATOM 1497 O O . PHE A 1 192 ? -9.426 37.275 48.370 1.00 35.12 192 PHE A O 1
ATOM 1504 N N . ASP A 1 193 ? -10.033 37.342 50.519 1.00 37.75 193 ASP A N 1
ATOM 1505 C CA . ASP A 1 193 ? -9.177 38.506 50.872 1.00 37.75 193 ASP A CA 1
ATOM 1506 C C . ASP A 1 193 ? -8.035 38.231 51.885 1.00 37.75 193 ASP A C 1
ATOM 1508 O O . ASP A 1 193 ? -7.470 39.140 52.489 1.00 37.75 193 ASP A O 1
ATOM 1512 N N . ALA A 1 194 ? -7.636 36.967 52.068 1.00 36.00 194 ALA A N 1
ATOM 1513 C CA . ALA A 1 194 ? -6.571 36.596 53.015 1.00 36.00 194 ALA A CA 1
ATOM 1514 C C . ALA A 1 194 ? -5.130 36.719 52.461 1.00 36.00 194 ALA A C 1
ATOM 1516 O O . ALA A 1 194 ? -4.173 36.708 53.233 1.00 36.00 194 ALA A O 1
ATOM 1517 N N . PHE A 1 195 ? -4.946 36.815 51.137 1.00 37.50 195 PHE A N 1
ATOM 1518 C CA . PHE A 1 195 ? -3.618 36.732 50.499 1.00 37.50 195 PHE A CA 1
ATOM 1519 C C . PHE A 1 195 ? -2.948 38.085 50.201 1.00 37.50 195 PHE A C 1
ATOM 1521 O O . PHE A 1 195 ? -1.725 38.139 50.065 1.00 37.50 195 PHE A O 1
ATOM 1528 N N . ALA A 1 196 ? -3.706 39.184 50.122 1.00 38.88 196 ALA A N 1
ATOM 1529 C CA . ALA A 1 196 ? -3.165 40.494 49.743 1.00 38.88 196 ALA A CA 1
ATOM 1530 C C . ALA A 1 196 ? -2.222 41.098 50.807 1.00 38.88 196 ALA A C 1
ATOM 1532 O O . ALA A 1 196 ? -1.233 41.751 50.471 1.00 38.88 196 ALA A O 1
ATOM 1533 N N . ALA A 1 197 ? -2.488 40.839 52.093 1.00 39.00 197 ALA A N 1
ATOM 1534 C CA . ALA A 1 197 ? -1.800 41.479 53.218 1.00 39.00 197 ALA A CA 1
ATOM 1535 C C . ALA A 1 197 ? -0.285 41.190 53.300 1.00 39.00 197 ALA A C 1
ATOM 1537 O O . ALA A 1 197 ? 0.469 42.002 53.834 1.00 39.00 197 ALA A O 1
ATOM 1538 N N . VAL A 1 198 ? 0.182 40.057 52.761 1.00 39.19 198 VAL A N 1
ATOM 1539 C CA . VAL A 1 198 ? 1.591 39.630 52.872 1.00 39.19 198 VAL A CA 1
ATOM 1540 C C . VAL A 1 198 ? 2.512 40.382 51.899 1.00 39.19 198 VAL A C 1
ATOM 1542 O O . VAL A 1 198 ? 3.701 40.541 52.175 1.00 39.19 198 VAL A O 1
ATOM 1545 N N . PHE A 1 199 ? 1.994 40.883 50.771 1.00 39.94 199 PHE A N 1
ATOM 1546 C CA . PHE A 1 199 ? 2.831 41.518 49.743 1.00 39.94 199 PHE A CA 1
ATOM 1547 C C . PHE A 1 199 ? 3.173 42.987 50.049 1.00 39.94 199 PHE A C 1
ATOM 1549 O O . PHE A 1 199 ? 4.282 43.433 49.746 1.00 39.94 199 PHE A O 1
ATOM 1556 N N . SER A 1 200 ? 2.271 43.729 50.702 1.00 41.91 200 SER A N 1
ATOM 1557 C CA . SER A 1 200 ? 2.425 45.175 50.950 1.00 41.91 200 SER A CA 1
ATOM 1558 C C . SER A 1 200 ? 3.586 45.546 51.881 1.00 41.91 200 SER A C 1
ATOM 1560 O O . SER A 1 200 ? 4.111 46.654 51.799 1.00 41.91 200 SER A O 1
ATOM 1562 N N . ILE A 1 201 ? 4.049 44.623 52.732 1.00 43.25 201 ILE A N 1
ATOM 1563 C CA . ILE A 1 201 ? 5.161 44.875 53.669 1.00 43.25 201 ILE A CA 1
ATOM 1564 C C . ILE A 1 201 ? 6.500 45.067 52.923 1.00 43.25 201 ILE A C 1
ATOM 1566 O O . ILE A 1 201 ? 7.409 45.726 53.426 1.00 43.25 201 ILE A O 1
ATOM 1570 N N . LYS A 1 202 ? 6.632 44.559 51.688 1.00 41.53 202 LYS A N 1
ATOM 1571 C CA . LYS A 1 202 ? 7.907 44.542 50.950 1.00 41.53 202 LYS A CA 1
ATOM 1572 C C . LYS A 1 202 ? 8.315 45.861 50.276 1.00 41.53 202 LYS A C 1
ATOM 1574 O O . LYS A 1 202 ? 9.427 45.923 49.760 1.00 41.53 202 LYS A O 1
ATOM 1579 N N . GLN A 1 203 ? 7.461 46.889 50.259 1.00 43.59 203 GLN A N 1
ATOM 1580 C CA . GLN A 1 203 ? 7.746 48.168 49.578 1.00 43.59 203 GLN A CA 1
ATOM 1581 C C . GLN A 1 203 ? 8.067 49.351 50.509 1.00 43.59 203 GLN A C 1
ATOM 1583 O O . GLN A 1 203 ? 8.560 50.366 50.028 1.00 43.59 203 GLN A O 1
ATOM 1588 N N . SER A 1 204 ? 7.849 49.241 51.825 1.00 43.44 204 SER A N 1
ATOM 1589 C CA . SER A 1 204 ? 7.941 50.391 52.749 1.00 43.44 204 SER A CA 1
ATOM 1590 C C . SER A 1 204 ? 9.258 50.496 53.543 1.00 43.44 204 SER A C 1
ATOM 1592 O O . SER A 1 204 ? 9.314 51.221 54.533 1.00 43.44 204 SER A O 1
ATOM 1594 N N . ALA A 1 205 ? 10.313 49.780 53.136 1.00 45.78 205 ALA A N 1
ATOM 1595 C CA . ALA A 1 205 ? 11.600 49.701 53.847 1.00 45.78 205 ALA A CA 1
ATOM 1596 C C . ALA A 1 205 ? 12.807 50.137 52.984 1.00 45.78 205 ALA A C 1
ATOM 1598 O O . ALA A 1 205 ? 13.898 49.578 53.081 1.00 45.78 205 ALA A O 1
ATOM 1599 N N . ALA A 1 206 ? 12.617 51.132 52.116 1.00 47.09 206 ALA A N 1
ATOM 1600 C CA . ALA A 1 206 ? 13.681 51.723 51.305 1.00 47.09 206 ALA A CA 1
ATOM 1601 C C . ALA A 1 206 ? 14.333 52.912 52.039 1.00 47.09 206 ALA A C 1
ATOM 1603 O O . ALA A 1 206 ? 14.108 54.060 51.663 1.00 47.09 206 ALA A O 1
ATOM 1604 N N . GLY A 1 207 ? 15.095 52.656 53.114 1.00 47.97 207 GLY A N 1
ATOM 1605 C CA . GLY A 1 207 ? 15.600 53.774 53.922 1.00 47.97 207 GLY A CA 1
ATOM 1606 C C . GLY A 1 207 ? 16.525 53.534 55.117 1.00 47.97 207 GLY A C 1
ATOM 1607 O O . GLY A 1 207 ? 16.787 54.515 55.791 1.00 47.97 207 GLY A O 1
ATOM 1608 N N . GLU A 1 208 ? 17.044 52.331 55.400 1.00 51.06 208 GLU A N 1
ATOM 1609 C CA . GLU A 1 208 ? 18.157 52.141 56.363 1.00 51.06 208 GLU A CA 1
ATOM 1610 C C . GLU A 1 208 ? 18.847 50.768 56.162 1.00 51.06 208 GLU A C 1
ATOM 1612 O O . GLU A 1 208 ? 18.219 49.839 55.639 1.00 51.06 208 GLU A O 1
ATOM 1617 N N . PRO A 1 209 ? 20.131 50.593 56.545 1.00 48.62 209 PRO A N 1
ATOM 1618 C CA . PRO A 1 209 ? 20.836 49.322 56.406 1.00 48.62 209 PRO A CA 1
ATOM 1619 C C . PRO A 1 209 ? 20.436 48.349 57.527 1.00 48.62 209 PRO A C 1
ATOM 1621 O O . PRO A 1 209 ? 21.048 48.315 58.594 1.00 48.62 209 PRO A O 1
ATOM 1624 N N . ALA A 1 210 ? 19.411 47.532 57.269 1.00 54.62 210 ALA A N 1
ATOM 1625 C CA . ALA A 1 210 ? 18.959 46.486 58.189 1.00 54.62 210 ALA A CA 1
ATOM 1626 C C . ALA A 1 210 ? 20.125 45.592 58.659 1.00 54.62 210 ALA A C 1
ATOM 1628 O O . ALA A 1 210 ? 20.911 45.097 57.845 1.00 54.62 210 ALA A O 1
ATOM 1629 N N . SER A 1 211 ? 20.232 45.381 59.976 1.00 64.19 211 SER A N 1
ATOM 1630 C CA . SER A 1 211 ? 21.382 44.696 60.575 1.00 64.19 211 SER A CA 1
ATOM 1631 C C . SER A 1 211 ? 21.517 43.244 60.094 1.00 64.19 211 SER A C 1
ATOM 1633 O O . SER A 1 211 ? 20.539 42.585 59.728 1.00 64.19 211 SER A O 1
ATOM 1635 N N . TRP A 1 212 ? 22.742 42.710 60.145 1.00 58.28 212 TRP A N 1
ATOM 1636 C CA . TRP A 1 212 ? 23.048 41.325 59.751 1.00 58.28 212 TRP A CA 1
ATOM 1637 C C . TRP A 1 212 ? 22.150 40.279 60.434 1.00 58.28 212 TRP A C 1
ATOM 1639 O O . TRP A 1 212 ? 21.811 39.269 59.822 1.00 58.28 212 TRP A O 1
ATOM 1649 N N . GLN A 1 213 ? 21.697 40.549 61.662 1.00 60.50 213 GLN A N 1
ATOM 1650 C CA . GLN A 1 213 ? 20.790 39.677 62.413 1.00 60.50 213 GLN A CA 1
ATOM 1651 C C . GLN A 1 213 ? 19.426 39.502 61.725 1.00 60.50 213 GLN A C 1
ATOM 1653 O O . GLN A 1 213 ? 18.867 38.409 61.759 1.00 60.50 213 GLN A O 1
ATOM 1658 N N . VAL A 1 214 ? 18.905 40.536 61.051 1.00 68.94 214 VAL A N 1
ATOM 1659 C CA . VAL A 1 214 ? 17.648 40.444 60.285 1.00 68.94 214 VAL A CA 1
ATOM 1660 C C . VAL A 1 214 ? 17.834 39.534 59.068 1.00 68.94 214 VAL A C 1
ATOM 1662 O O . VAL A 1 214 ? 16.980 38.694 58.783 1.00 68.94 214 VAL A O 1
ATOM 1665 N N . TRP A 1 215 ? 18.975 39.649 58.384 1.00 68.88 215 TRP A N 1
ATOM 1666 C CA . TRP A 1 215 ? 19.308 38.801 57.240 1.00 68.88 215 TRP A CA 1
ATOM 1667 C C . TRP A 1 215 ? 19.530 37.339 57.627 1.00 68.88 215 TRP A C 1
ATOM 1669 O O . TRP A 1 215 ? 19.023 36.461 56.929 1.00 68.88 215 TRP A O 1
ATOM 1679 N N . ASP A 1 216 ? 20.216 37.057 58.737 1.00 66.19 216 ASP A N 1
ATOM 1680 C CA . ASP A 1 216 ? 20.359 35.680 59.220 1.00 66.19 216 ASP A CA 1
ATOM 1681 C C . ASP A 1 216 ? 19.045 35.104 59.760 1.00 66.19 216 ASP A C 1
ATOM 1683 O O . ASP A 1 216 ? 18.756 33.939 59.494 1.00 66.19 216 ASP A O 1
ATOM 1687 N N . MET A 1 217 ? 18.185 35.901 60.406 1.00 72.44 217 MET A N 1
ATOM 1688 C CA . MET A 1 217 ? 16.847 35.449 60.807 1.00 72.44 217 MET A CA 1
ATOM 1689 C C . MET A 1 217 ? 15.983 35.078 59.590 1.00 72.44 217 MET A C 1
ATOM 1691 O O . MET A 1 217 ? 15.398 33.995 59.557 1.00 72.44 217 MET A O 1
ATOM 1695 N N . LEU A 1 218 ? 15.951 35.922 58.550 1.00 65.31 218 LEU A N 1
ATOM 1696 C CA . LEU A 1 218 ? 15.237 35.630 57.299 1.00 65.31 218 LEU A CA 1
ATOM 1697 C C . LEU A 1 218 ? 15.818 34.403 56.576 1.00 65.31 218 LEU A C 1
ATOM 1699 O O . LEU A 1 218 ? 15.064 33.549 56.108 1.00 65.31 218 LEU A O 1
ATOM 1703 N N . ARG A 1 219 ? 17.149 34.267 56.540 1.00 67.62 219 ARG A N 1
ATOM 1704 C CA . ARG A 1 219 ? 17.859 33.096 55.997 1.00 67.62 219 ARG A CA 1
ATOM 1705 C C . ARG A 1 219 ? 17.527 31.819 56.778 1.00 67.62 219 ARG A C 1
ATOM 1707 O O . ARG A 1 219 ? 17.372 30.761 56.170 1.00 67.62 219 ARG A O 1
ATOM 1714 N N . HIS A 1 220 ? 17.377 31.904 58.100 1.00 70.38 220 HIS A N 1
ATOM 1715 C CA . HIS A 1 220 ? 16.997 30.775 58.950 1.00 70.38 220 HIS A CA 1
ATOM 1716 C C . HIS A 1 220 ? 15.543 30.348 58.705 1.00 70.38 220 HIS A C 1
ATOM 1718 O O . HIS A 1 220 ? 15.291 29.167 58.477 1.00 70.38 220 HIS A O 1
ATOM 1724 N N . ILE A 1 221 ? 14.609 31.305 58.641 1.00 65.94 221 ILE A N 1
ATOM 1725 C CA . ILE A 1 221 ? 13.194 31.072 58.296 1.00 65.94 221 ILE A CA 1
ATOM 1726 C C . ILE A 1 221 ? 13.069 30.427 56.906 1.00 65.94 221 ILE A C 1
ATOM 1728 O O . ILE A 1 221 ? 12.366 29.429 56.746 1.00 65.94 221 ILE A O 1
ATOM 1732 N N . GLN A 1 222 ? 13.797 30.937 55.906 1.00 64.50 222 GLN A N 1
ATOM 1733 C CA . GLN A 1 222 ? 13.795 30.374 54.553 1.00 64.50 222 GLN A CA 1
ATOM 1734 C C . GLN A 1 222 ? 14.346 28.936 54.527 1.00 64.50 222 GLN A C 1
ATOM 1736 O O . GLN A 1 222 ? 13.769 28.060 53.880 1.00 64.50 222 GLN A O 1
ATOM 1741 N N . ASN A 1 223 ? 15.428 28.662 55.261 1.00 64.19 223 ASN A N 1
ATOM 1742 C CA . ASN A 1 223 ? 16.020 27.326 55.317 1.00 64.19 223 ASN A CA 1
ATOM 1743 C C . ASN A 1 223 ? 15.173 26.315 56.113 1.00 64.19 223 ASN A C 1
ATOM 1745 O O . ASN A 1 223 ? 15.132 25.155 55.711 1.00 64.19 223 ASN A O 1
ATOM 1749 N N . GLN A 1 224 ? 14.494 26.726 57.193 1.00 64.50 224 GLN A N 1
ATOM 1750 C CA . GLN A 1 224 ? 13.654 25.827 57.998 1.00 64.50 224 GLN A CA 1
ATOM 1751 C C . GLN A 1 224 ? 12.261 25.576 57.405 1.00 64.50 224 GLN A C 1
ATOM 1753 O O . GLN A 1 224 ? 11.752 24.467 57.541 1.00 64.50 224 GLN A O 1
ATOM 1758 N N . HIS A 1 225 ? 11.633 26.561 56.752 1.00 56.66 225 HIS A N 1
ATOM 1759 C CA . HIS A 1 225 ? 10.232 26.438 56.321 1.00 56.66 225 HIS A CA 1
ATOM 1760 C C . HIS A 1 225 ? 10.021 26.352 54.806 1.00 56.66 225 HIS A C 1
ATOM 1762 O O . HIS A 1 225 ? 9.064 25.710 54.383 1.00 56.66 225 HIS A O 1
ATOM 1768 N N . VAL A 1 226 ? 10.890 26.941 53.974 1.00 57.94 226 VAL A N 1
ATOM 1769 C CA . VAL A 1 226 ? 10.684 26.934 52.510 1.00 57.94 226 VAL A CA 1
ATOM 1770 C C . VAL A 1 226 ? 11.305 25.691 51.869 1.00 57.94 226 VAL A C 1
ATOM 1772 O O . VAL A 1 226 ? 10.618 24.969 51.149 1.00 57.94 226 VAL A O 1
ATOM 1775 N N . ARG A 1 227 ? 12.563 25.364 52.197 1.00 52.47 227 ARG A N 1
ATOM 1776 C CA . ARG A 1 227 ? 13.265 24.213 51.591 1.00 52.47 227 ARG A CA 1
ATOM 1777 C C . ARG A 1 227 ? 12.562 22.855 51.771 1.00 52.47 227 ARG A C 1
ATOM 1779 O O . ARG A 1 227 ? 12.538 22.102 50.798 1.00 52.47 227 ARG A O 1
ATOM 1786 N N . PRO A 1 228 ? 11.966 22.505 52.933 1.00 55.91 228 PRO A N 1
ATOM 1787 C CA . PRO A 1 228 ? 11.237 21.240 53.061 1.00 55.91 228 PRO A CA 1
ATOM 1788 C C . PRO A 1 228 ? 9.995 21.179 52.163 1.00 55.91 228 PRO A C 1
ATOM 1790 O O . PRO A 1 228 ? 9.671 20.119 51.631 1.00 55.91 228 PRO A O 1
ATOM 1793 N N . VAL A 1 229 ? 9.328 22.319 51.942 1.00 55.97 229 VAL A N 1
ATOM 1794 C CA . VAL A 1 229 ? 8.163 22.427 51.051 1.00 55.97 229 VAL A CA 1
ATOM 1795 C C . VAL A 1 229 ? 8.588 22.315 49.584 1.00 55.97 229 VAL A C 1
ATOM 1797 O O . VAL A 1 229 ? 7.939 21.602 48.824 1.00 55.97 229 VAL A O 1
ATOM 1800 N N . GLU A 1 230 ? 9.707 22.927 49.188 1.00 49.91 230 GLU A N 1
ATOM 1801 C CA . GLU A 1 230 ? 10.285 22.778 47.841 1.00 49.91 230 GLU A CA 1
ATOM 1802 C C . GLU A 1 230 ? 10.713 21.326 47.554 1.00 49.91 230 GLU A C 1
ATOM 1804 O O . GLU A 1 230 ? 10.431 20.789 46.482 1.00 49.91 230 GLU A O 1
ATOM 1809 N N . GLN A 1 231 ? 11.337 20.650 48.526 1.00 54.16 231 GLN A N 1
ATOM 1810 C CA . GLN A 1 231 ? 11.723 19.240 48.400 1.00 54.16 231 GLN A CA 1
ATOM 1811 C C . GLN A 1 231 ? 10.501 18.309 48.337 1.00 54.16 231 GLN A C 1
ATOM 1813 O O . GLN A 1 231 ? 10.460 17.411 47.491 1.00 54.16 231 GLN A O 1
ATOM 1818 N N . ALA A 1 232 ? 9.470 18.557 49.152 1.00 52.31 232 ALA A N 1
ATOM 1819 C CA . ALA A 1 232 ? 8.197 17.845 49.061 1.00 52.31 232 ALA A CA 1
ATOM 1820 C C . ALA A 1 232 ? 7.509 18.076 47.701 1.00 52.31 232 ALA A C 1
ATOM 1822 O O . ALA A 1 232 ? 7.051 17.120 47.075 1.00 52.31 232 ALA A O 1
ATOM 1823 N N . ALA A 1 233 ? 7.499 19.313 47.194 1.00 49.34 233 ALA A N 1
ATOM 1824 C CA . ALA A 1 233 ? 6.938 19.651 45.888 1.00 49.34 233 ALA A CA 1
ATOM 1825 C C . ALA A 1 233 ? 7.674 18.947 44.734 1.00 49.34 233 ALA A C 1
ATOM 1827 O O . ALA A 1 233 ? 7.023 18.427 43.827 1.00 49.34 233 ALA A O 1
ATOM 1828 N N . HIS A 1 234 ? 9.007 18.837 44.784 1.00 50.62 234 HIS A N 1
ATOM 1829 C CA . HIS A 1 234 ? 9.770 18.051 43.806 1.00 50.62 234 HIS A CA 1
ATOM 1830 C C . HIS A 1 234 ? 9.466 16.545 43.882 1.00 50.62 234 HIS A C 1
ATOM 1832 O O . HIS A 1 234 ? 9.331 15.896 42.838 1.00 50.62 234 HIS A O 1
ATOM 1838 N N . GLY A 1 235 ? 9.294 15.989 45.087 1.00 49.81 235 GLY A N 1
ATOM 1839 C CA . GLY A 1 235 ? 8.824 14.612 45.284 1.00 49.81 235 GLY A CA 1
ATOM 1840 C C . GLY A 1 235 ? 7.421 14.372 44.711 1.00 49.81 235 GLY A C 1
ATOM 1841 O O . GLY A 1 235 ? 7.170 13.354 44.067 1.00 49.81 235 GLY A O 1
ATOM 1842 N N . VAL A 1 236 ? 6.509 15.334 44.865 1.00 53.81 236 VAL A N 1
ATOM 1843 C CA . VAL A 1 236 ? 5.170 15.273 44.259 1.00 53.81 236 VAL A CA 1
ATOM 1844 C C . VAL A 1 236 ? 5.245 15.394 42.732 1.00 53.81 236 VAL A C 1
ATOM 1846 O O . VAL A 1 236 ? 4.656 14.565 42.048 1.00 53.81 236 VAL A O 1
ATOM 1849 N N . MET A 1 237 ? 6.003 16.346 42.174 1.00 50.47 237 MET A N 1
ATOM 1850 C CA . MET A 1 237 ? 6.131 16.533 40.716 1.00 50.47 237 MET A CA 1
ATOM 1851 C C . MET A 1 237 ? 6.756 15.332 39.991 1.00 50.47 237 MET A C 1
ATOM 1853 O O . MET A 1 237 ? 6.370 15.001 38.868 1.00 50.47 237 MET A O 1
ATOM 1857 N N . THR A 1 238 ? 7.721 14.658 40.615 1.00 54.78 238 THR A N 1
ATOM 1858 C CA . THR A 1 238 ? 8.340 13.457 40.030 1.00 54.78 238 THR A CA 1
ATOM 1859 C C . THR A 1 238 ? 7.382 12.266 40.034 1.00 54.78 238 THR A C 1
ATOM 1861 O O . THR A 1 238 ? 7.268 11.578 39.017 1.00 54.78 238 THR A O 1
ATOM 1864 N N . ASN A 1 239 ? 6.612 12.083 41.112 1.00 48.56 239 ASN A N 1
ATOM 1865 C CA . ASN A 1 239 ? 5.580 11.049 41.204 1.00 48.56 239 ASN A CA 1
ATOM 1866 C C . ASN A 1 239 ? 4.348 11.333 40.321 1.00 48.56 239 ASN A C 1
ATOM 1868 O O . ASN A 1 239 ? 3.774 10.404 39.750 1.00 48.56 239 ASN A O 1
ATOM 1872 N N . THR A 1 240 ? 3.948 12.595 40.131 1.00 55.47 240 THR A N 1
ATOM 1873 C CA . THR A 1 240 ? 2.871 12.933 39.185 1.00 55.47 240 THR A CA 1
ATOM 1874 C C . THR A 1 240 ? 3.320 12.793 37.733 1.00 55.47 240 THR A C 1
ATOM 1876 O O . THR A 1 240 ? 2.530 12.326 36.919 1.00 55.47 240 THR A O 1
ATOM 1879 N N . SER A 1 241 ? 4.584 13.080 37.386 1.00 58.97 241 SER A N 1
ATOM 1880 C CA . SER A 1 241 ? 5.102 12.845 36.024 1.00 58.97 241 SER A CA 1
ATOM 1881 C C . SER A 1 241 ? 5.134 11.356 35.649 1.00 58.97 241 SER A C 1
ATOM 1883 O O . SER A 1 241 ? 4.831 10.999 34.508 1.00 58.97 241 SER A O 1
ATOM 1885 N N . THR A 1 242 ? 5.475 10.468 36.589 1.00 64.44 242 THR A N 1
ATOM 1886 C CA . THR A 1 242 ? 5.461 9.013 36.354 1.00 64.44 242 THR A CA 1
ATOM 1887 C C . THR A 1 242 ? 4.040 8.449 36.325 1.00 64.44 242 THR A C 1
ATOM 1889 O O . THR A 1 242 ? 3.740 7.651 35.435 1.00 64.44 242 THR A O 1
ATOM 1892 N N . MET A 1 243 ? 3.138 8.920 37.196 1.00 64.94 243 MET A N 1
ATOM 1893 C CA . MET A 1 243 ? 1.700 8.617 37.110 1.00 64.94 243 MET A CA 1
ATOM 1894 C C . MET A 1 243 ? 1.088 9.088 35.785 1.00 64.94 243 MET A C 1
ATOM 1896 O O . MET A 1 243 ? 0.397 8.309 35.135 1.00 64.94 243 MET A O 1
ATOM 1900 N N . ALA A 1 244 ? 1.385 10.311 35.335 1.00 66.56 244 ALA A N 1
ATOM 1901 C CA . ALA A 1 244 ? 0.891 10.849 34.069 1.00 66.56 244 ALA A CA 1
ATOM 1902 C C . ALA A 1 244 ? 1.350 9.998 32.876 1.00 66.56 244 ALA A C 1
ATOM 1904 O O . ALA A 1 244 ? 0.522 9.588 32.072 1.00 66.56 244 ALA A O 1
ATOM 1905 N N . LYS A 1 245 ? 2.635 9.625 32.808 1.00 73.81 245 LYS A N 1
ATOM 1906 C CA . LYS A 1 245 ? 3.168 8.733 31.756 1.00 73.81 245 LYS A CA 1
ATOM 1907 C C . LYS A 1 245 ? 2.615 7.305 31.827 1.00 73.81 245 LYS A C 1
ATOM 1909 O O . LYS A 1 245 ? 2.598 6.607 30.813 1.00 73.81 245 LYS A O 1
ATOM 1914 N N . LYS A 1 246 ? 2.164 6.844 33.000 1.00 76.94 246 LYS A N 1
ATOM 1915 C CA . LYS A 1 246 ? 1.436 5.574 33.142 1.00 76.94 246 LYS A CA 1
ATOM 1916 C C . LYS A 1 246 ? 0.005 5.705 32.606 1.00 76.94 246 LYS A C 1
ATOM 1918 O O . LYS A 1 246 ? -0.371 4.922 31.740 1.00 76.94 246 LYS A O 1
ATOM 1923 N N . LEU A 1 247 ? -0.737 6.722 33.045 1.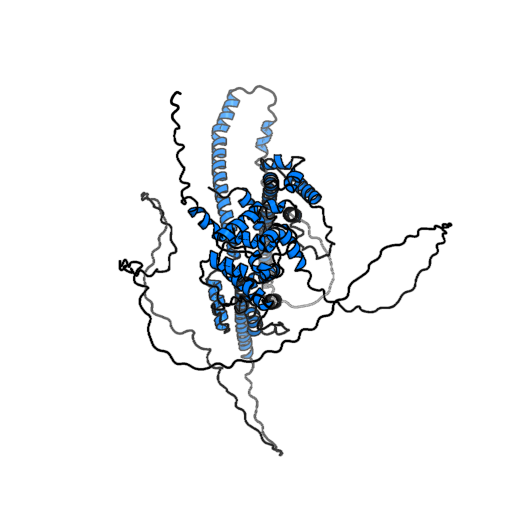00 75.50 247 LEU A N 1
ATOM 1924 C CA . LEU A 1 247 ? -2.088 7.050 32.571 1.00 75.50 247 LEU A CA 1
ATOM 1925 C C . LEU A 1 247 ? -2.134 7.323 31.064 1.00 75.50 247 LEU A C 1
ATOM 1927 O O . LEU A 1 247 ? -3.069 6.899 30.398 1.00 75.50 247 LEU A O 1
ATOM 1931 N N . GLU A 1 248 ? -1.114 7.970 30.508 1.00 71.31 248 GLU A N 1
ATOM 1932 C CA . GLU A 1 248 ? -0.949 8.193 29.072 1.00 71.31 248 GLU A CA 1
ATOM 1933 C C . GLU A 1 248 ? -0.787 6.864 28.322 1.00 71.31 248 GLU A C 1
ATOM 1935 O O . GLU A 1 248 ? -1.520 6.604 27.373 1.00 71.31 248 GLU A O 1
ATOM 1940 N N . ARG A 1 249 ? 0.097 5.968 28.786 1.00 69.94 249 ARG A N 1
ATOM 1941 C CA . ARG A 1 249 ? 0.271 4.625 28.200 1.00 69.94 249 ARG A CA 1
ATOM 1942 C C . ARG A 1 249 ? -0.972 3.747 28.343 1.00 69.94 249 ARG A C 1
ATOM 1944 O O . ARG A 1 249 ? -1.277 2.983 27.431 1.00 69.94 249 ARG A O 1
ATOM 1951 N N . GLU A 1 250 ? -1.690 3.847 29.457 1.00 64.50 250 GLU A N 1
ATOM 1952 C CA . GLU A 1 250 ? -2.954 3.137 29.676 1.00 64.50 250 GLU A CA 1
ATOM 1953 C C . GLU A 1 250 ? -4.075 3.715 28.801 1.00 64.50 250 GLU A C 1
ATOM 1955 O O . GLU A 1 250 ? -4.797 2.950 28.168 1.00 64.50 250 GLU A O 1
ATOM 1960 N N . SER A 1 251 ? -4.164 5.040 28.658 1.00 59.91 251 SER A N 1
ATOM 1961 C CA . SER A 1 251 ? -5.088 5.732 27.749 1.00 59.91 251 SER A CA 1
ATOM 1962 C C . SER A 1 251 ? -4.810 5.390 26.285 1.00 59.91 251 SER A C 1
ATOM 1964 O O . SER A 1 251 ? -5.733 5.089 25.532 1.00 59.91 251 SER A O 1
ATOM 1966 N N . ASP A 1 252 ? -3.541 5.339 25.881 1.00 50.94 252 ASP A N 1
ATOM 1967 C CA . ASP A 1 252 ? -3.138 5.004 24.518 1.00 50.94 252 ASP A CA 1
ATOM 1968 C C . ASP A 1 252 ? -3.317 3.501 24.219 1.00 50.94 252 ASP A C 1
ATOM 1970 O O . ASP A 1 252 ? -3.771 3.129 23.133 1.00 50.94 252 ASP A O 1
ATOM 1974 N N . MET A 1 253 ? -3.106 2.623 25.214 1.00 49.47 253 MET A N 1
ATOM 1975 C CA . MET A 1 253 ? -3.574 1.232 25.155 1.00 49.47 253 MET A CA 1
ATOM 1976 C C . MET A 1 253 ? -5.097 1.142 25.045 1.00 49.47 253 MET A C 1
ATOM 1978 O O . MET A 1 253 ? -5.578 0.334 24.262 1.00 49.47 253 MET A O 1
ATOM 1982 N N . VAL A 1 254 ? -5.872 1.933 25.791 1.00 45.94 254 VAL A N 1
ATOM 1983 C CA . VAL A 1 254 ? -7.346 1.912 25.745 1.00 45.94 254 VAL A CA 1
ATOM 1984 C C . VAL A 1 254 ? -7.868 2.443 24.407 1.00 45.94 254 VAL A C 1
ATOM 1986 O O . VAL A 1 254 ? -8.778 1.844 23.838 1.00 45.94 254 VAL A O 1
ATOM 1989 N N . ARG A 1 255 ? -7.261 3.495 23.845 1.00 50.16 255 ARG A N 1
ATOM 1990 C CA . ARG A 1 255 ? -7.547 3.992 22.488 1.00 50.16 255 ARG A CA 1
ATOM 1991 C C . ARG A 1 255 ? -7.281 2.916 21.437 1.00 50.16 255 ARG A C 1
ATOM 1993 O O . ARG A 1 255 ? -8.136 2.687 20.589 1.00 50.16 255 ARG A O 1
ATOM 2000 N N . LYS A 1 256 ? -6.154 2.201 21.532 1.00 49.50 256 LYS A N 1
ATOM 2001 C CA . LYS A 1 256 ? -5.834 1.079 20.634 1.00 49.50 256 LYS A CA 1
ATOM 2002 C C . LYS A 1 256 ? -6.788 -0.105 20.837 1.00 49.50 256 LYS A C 1
ATOM 2004 O O . LYS A 1 256 ? -7.346 -0.590 19.863 1.00 49.50 256 LYS A O 1
ATOM 2009 N N . ARG A 1 257 ? -7.068 -0.511 22.082 1.00 50.03 257 ARG A N 1
ATOM 2010 C CA . ARG A 1 257 ? -8.027 -1.584 22.430 1.00 50.03 257 ARG A CA 1
ATOM 2011 C C . ARG A 1 257 ? -9.459 -1.300 21.961 1.00 50.03 257 ARG A C 1
ATOM 2013 O O . ARG A 1 257 ? -10.191 -2.248 21.732 1.00 50.03 257 ARG A O 1
ATOM 2020 N N . ARG A 1 258 ? -9.859 -0.037 21.772 1.00 51.25 258 ARG A N 1
ATOM 2021 C CA . ARG A 1 258 ? -11.174 0.335 21.207 1.00 51.25 258 ARG A CA 1
ATOM 2022 C C . ARG A 1 258 ? -11.316 0.104 19.693 1.00 51.25 258 ARG A C 1
ATOM 2024 O O . ARG A 1 258 ? -12.403 0.332 19.176 1.00 51.25 258 ARG A O 1
ATOM 2031 N N . LEU A 1 259 ? -10.257 -0.315 18.993 1.00 63.59 259 LEU A N 1
ATOM 2032 C CA . LEU A 1 259 ? -10.263 -0.571 17.542 1.00 63.59 259 LEU A CA 1
ATOM 2033 C C . LEU A 1 259 ? -10.027 -2.045 17.162 1.00 63.59 259 LEU A C 1
ATOM 2035 O O . LEU A 1 259 ? -10.085 -2.373 15.978 1.00 63.59 259 LEU A O 1
ATOM 2039 N N . TYR A 1 260 ? -9.780 -2.920 18.143 1.00 82.75 260 TYR A N 1
ATOM 2040 C CA . TYR A 1 260 ? -9.656 -4.368 17.955 1.00 82.75 260 TYR A CA 1
ATOM 2041 C C . TYR A 1 260 ? -10.820 -5.080 18.645 1.00 82.75 260 TYR A C 1
ATOM 2043 O O . TYR A 1 260 ? -11.131 -4.767 19.793 1.00 82.75 260 TYR A O 1
ATOM 2051 N N . LEU A 1 261 ? -11.423 -6.060 17.975 1.00 91.62 261 LEU A N 1
ATOM 2052 C CA . LEU A 1 261 ? -12.413 -6.942 18.592 1.00 91.62 261 LEU A CA 1
ATOM 2053 C C . LEU A 1 261 ? -11.745 -7.939 19.542 1.00 91.62 261 LEU A C 1
ATOM 2055 O O . LEU A 1 261 ? -10.630 -8.407 19.286 1.00 91.62 261 LEU A O 1
ATOM 2059 N N . THR A 1 262 ? -12.455 -8.311 20.608 1.00 94.62 262 THR A N 1
ATOM 2060 C CA . THR A 1 262 ? -12.086 -9.459 21.448 1.00 94.62 262 THR A CA 1
ATOM 2061 C C . THR A 1 262 ? -12.370 -10.775 20.715 1.00 94.62 262 THR A C 1
ATOM 2063 O O . THR A 1 262 ? -13.178 -10.827 19.782 1.00 94.62 262 THR A O 1
ATOM 2066 N N . SER A 1 263 ? -11.728 -11.866 21.146 1.00 92.56 263 SER A N 1
ATOM 2067 C CA . SER A 1 263 ? -12.015 -13.210 20.621 1.00 92.56 263 SER A CA 1
ATOM 2068 C C . SER A 1 263 ? -13.494 -13.573 20.779 1.00 92.56 263 SER A C 1
ATOM 2070 O O . SER A 1 263 ? -14.100 -14.070 19.838 1.00 92.56 263 SER A O 1
ATOM 2072 N N . GLU A 1 264 ? -14.100 -13.220 21.916 1.00 95.25 264 GLU A N 1
ATOM 2073 C CA . GLU A 1 264 ? -15.518 -13.451 22.227 1.00 95.25 264 GLU A CA 1
ATOM 2074 C C . GLU A 1 264 ? -16.443 -12.792 21.191 1.00 95.25 264 GLU A C 1
ATOM 2076 O O . GLU A 1 264 ? -17.415 -13.398 20.748 1.00 95.25 264 GLU A O 1
ATOM 2081 N N . GLN A 1 265 ? -16.124 -11.568 20.748 1.00 95.81 265 GLN A N 1
ATOM 2082 C CA . GLN A 1 265 ? -16.898 -10.870 19.717 1.00 95.81 265 GLN A CA 1
ATOM 2083 C C . GLN A 1 265 ? -16.788 -11.569 18.355 1.00 95.81 265 GLN A C 1
ATOM 2085 O O . GLN A 1 265 ? -17.782 -11.701 17.637 1.00 95.81 265 GLN A O 1
ATOM 2090 N N . ILE A 1 266 ? -15.594 -12.055 18.003 1.00 95.56 266 ILE A N 1
ATOM 2091 C CA . ILE A 1 266 ? -15.349 -12.824 16.773 1.00 95.56 266 ILE A CA 1
ATOM 2092 C C . ILE A 1 266 ? -16.080 -14.176 16.831 1.00 95.56 266 ILE A C 1
ATOM 2094 O O . ILE A 1 266 ? -16.682 -14.596 15.840 1.00 95.56 266 ILE A O 1
ATOM 2098 N N . GLU A 1 267 ? -16.087 -14.841 17.986 1.00 95.44 267 GLU A N 1
ATOM 2099 C CA . GLU A 1 267 ? -16.764 -16.119 18.222 1.00 95.44 267 GLU A CA 1
ATOM 2100 C C . GLU A 1 267 ? -18.291 -15.983 18.194 1.00 95.44 267 GLU A C 1
ATOM 2102 O O . GLU A 1 267 ? -18.942 -16.730 17.463 1.00 95.44 267 GLU A O 1
ATOM 2107 N N . ALA A 1 268 ? -18.863 -14.989 18.881 1.00 96.12 268 ALA A N 1
ATOM 2108 C CA . ALA A 1 268 ? -20.296 -14.686 18.847 1.00 96.12 268 ALA A CA 1
ATOM 2109 C C . ALA A 1 268 ? -20.772 -14.350 17.423 1.00 96.12 268 ALA A C 1
ATOM 2111 O O . ALA A 1 268 ? -21.755 -14.915 16.939 1.00 96.12 268 ALA A O 1
ATOM 2112 N N . THR A 1 269 ? -20.013 -13.517 16.702 1.00 96.50 269 THR A N 1
ATOM 2113 C CA . THR A 1 269 ? -20.273 -13.221 15.284 1.00 96.50 269 THR A CA 1
ATOM 2114 C C . THR A 1 269 ? -20.206 -14.497 14.435 1.00 96.50 269 THR A C 1
ATOM 2116 O O . THR A 1 269 ? -21.071 -14.739 13.600 1.00 96.50 269 THR A O 1
ATOM 2119 N N . THR A 1 270 ? -19.222 -15.370 14.673 1.00 95.69 270 THR A N 1
ATOM 2120 C CA . THR A 1 270 ? -19.086 -16.653 13.959 1.00 95.69 270 THR A CA 1
ATOM 2121 C C . THR A 1 270 ? -20.239 -17.619 14.267 1.00 95.69 270 THR A C 1
ATOM 2123 O O . THR A 1 270 ? -20.681 -18.349 13.379 1.00 95.69 270 THR A O 1
ATOM 2126 N N . ALA A 1 271 ? -20.757 -17.628 15.498 1.00 95.94 271 ALA A N 1
ATOM 2127 C CA . ALA A 1 271 ? -21.925 -18.416 15.886 1.00 95.94 271 ALA A CA 1
ATOM 2128 C C . ALA A 1 271 ? -23.208 -17.913 15.200 1.00 95.94 271 ALA A C 1
ATOM 2130 O O . ALA A 1 271 ? -23.977 -18.719 14.677 1.00 95.94 271 ALA A O 1
ATOM 2131 N N . TRP A 1 272 ? -23.397 -16.594 15.109 1.00 96.06 272 TRP A N 1
ATOM 2132 C CA . TRP A 1 272 ? -24.498 -15.980 14.358 1.00 96.06 272 TRP A CA 1
ATOM 2133 C C . TRP A 1 272 ? -24.459 -16.313 12.862 1.00 96.06 272 TRP A C 1
ATOM 2135 O O . TRP A 1 272 ? -25.479 -16.683 12.284 1.00 96.06 272 TRP A O 1
ATOM 2145 N N . LEU A 1 273 ? -23.280 -16.275 12.234 1.00 95.81 273 LEU A N 1
ATOM 2146 C CA . LEU A 1 273 ? -23.130 -16.655 10.825 1.00 95.81 273 LEU A CA 1
ATOM 2147 C C . LEU A 1 273 ? -23.507 -18.125 10.587 1.00 95.81 273 LEU A C 1
ATOM 2149 O O . LEU A 1 273 ? -24.239 -18.422 9.642 1.00 95.81 273 LEU A O 1
ATOM 2153 N N . LYS A 1 274 ? -23.110 -19.033 11.490 1.00 94.75 274 LYS A N 1
ATOM 2154 C CA . LYS A 1 274 ? -23.550 -20.440 11.464 1.00 94.75 274 LYS A CA 1
ATOM 2155 C C . LYS A 1 274 ? -25.071 -20.575 11.619 1.00 94.75 274 LYS A C 1
ATOM 2157 O O . LYS A 1 274 ? -25.671 -21.357 10.888 1.00 94.75 274 LYS A O 1
ATOM 2162 N N . LEU A 1 275 ? -25.694 -19.801 12.514 1.00 95.25 275 LEU A N 1
ATOM 2163 C CA . LEU A 1 275 ? -27.152 -19.782 12.712 1.00 95.25 275 LEU A CA 1
ATOM 2164 C C . LEU A 1 275 ? -27.909 -19.328 11.448 1.00 95.25 275 LEU A C 1
ATOM 2166 O O . LEU A 1 275 ? -28.977 -19.852 11.151 1.00 95.25 275 LEU A O 1
ATOM 2170 N N . LEU A 1 276 ? -27.334 -18.408 10.665 1.00 94.12 276 LEU A N 1
ATOM 2171 C CA . LEU A 1 276 ? -27.866 -17.959 9.369 1.00 94.12 276 LEU A CA 1
ATOM 2172 C C . LEU A 1 276 ? -27.510 -18.885 8.183 1.00 94.12 276 LEU A C 1
ATOM 2174 O O . LEU A 1 276 ? -27.737 -18.524 7.022 1.00 94.12 276 LEU A O 1
ATOM 2178 N N . GLY A 1 277 ? -26.939 -20.065 8.451 1.00 94.50 277 GLY A N 1
ATOM 2179 C CA . GLY A 1 277 ? -26.525 -21.041 7.436 1.00 94.50 277 GLY A CA 1
ATOM 2180 C C . GLY A 1 277 ? -25.290 -20.633 6.622 1.00 94.50 277 GLY A C 1
ATOM 2181 O O . GLY A 1 277 ? -24.984 -21.268 5.613 1.00 94.50 277 GLY A O 1
ATOM 2182 N N . VAL A 1 278 ? -24.571 -19.583 7.030 1.00 92.88 278 VAL A N 1
ATOM 2183 C CA . VAL A 1 278 ? -23.404 -19.054 6.314 1.00 92.88 278 VAL A CA 1
ATOM 2184 C C . VAL A 1 278 ? -22.152 -19.841 6.711 1.00 92.88 278 VAL A C 1
ATOM 2186 O O . VAL A 1 278 ? -21.539 -19.615 7.757 1.00 92.88 278 VAL A O 1
ATOM 2189 N N . SER A 1 279 ? -21.764 -20.790 5.857 1.00 87.06 279 SER A N 1
ATOM 2190 C CA . SER A 1 279 ? -20.596 -21.648 6.074 1.00 87.06 279 SER A CA 1
ATOM 2191 C C . SER A 1 279 ? -19.280 -20.917 5.781 1.00 87.06 279 SER A C 1
ATOM 2193 O O . SER A 1 279 ? -18.837 -20.821 4.636 1.00 87.06 279 SER A O 1
ATOM 2195 N N . LEU A 1 280 ? -18.619 -20.430 6.835 1.00 88.94 280 LEU A N 1
ATOM 2196 C CA . LEU A 1 280 ? -17.256 -19.900 6.757 1.00 88.94 280 LEU A CA 1
ATOM 2197 C C . LEU A 1 280 ? -16.224 -21.033 6.602 1.00 88.94 280 LEU A C 1
ATOM 2199 O O . LEU A 1 280 ? -15.573 -21.422 7.572 1.00 88.94 280 LEU A O 1
ATOM 2203 N N . SER A 1 281 ? -16.055 -21.561 5.387 1.00 81.38 281 SER A N 1
ATOM 2204 C CA . SER A 1 281 ? -14.962 -22.501 5.105 1.00 81.38 281 SER A CA 1
ATOM 2205 C C . SER A 1 281 ? -13.622 -21.759 4.978 1.00 81.38 281 SER A C 1
ATOM 2207 O O . SER A 1 281 ? -13.479 -20.932 4.078 1.00 81.38 281 SER A O 1
ATOM 2209 N N . PRO A 1 282 ? -12.601 -22.059 5.804 1.00 66.06 282 PRO A N 1
ATOM 2210 C CA . PRO A 1 282 ? -11.299 -21.388 5.750 1.00 66.06 282 PRO A CA 1
ATOM 2211 C C . PRO A 1 282 ? -10.365 -21.938 4.652 1.00 66.06 282 PRO A C 1
ATOM 2213 O O . PRO A 1 282 ? -9.183 -21.602 4.627 1.00 66.06 282 PRO A O 1
ATOM 2216 N N . THR A 1 283 ? -10.851 -22.833 3.784 1.00 63.22 283 THR A N 1
ATOM 2217 C CA . THR A 1 283 ? -10.029 -23.637 2.856 1.00 63.22 283 THR A CA 1
ATOM 2218 C C . THR A 1 283 ? -9.919 -23.068 1.436 1.00 63.22 283 THR A C 1
ATOM 2220 O O . THR A 1 283 ? -9.337 -23.709 0.562 1.00 63.22 283 THR A O 1
ATOM 2223 N N . SER A 1 284 ? -10.448 -21.868 1.188 1.00 73.88 284 SER A N 1
ATOM 2224 C CA . SER A 1 284 ? -10.394 -21.181 -0.107 1.00 73.88 284 SER A CA 1
ATOM 2225 C C . SER A 1 284 ? -8.953 -20.846 -0.520 1.00 73.88 284 SER A C 1
ATOM 2227 O O . SER A 1 284 ? -8.350 -19.895 -0.019 1.00 73.88 284 SER A O 1
ATOM 2229 N N . SER A 1 285 ? -8.397 -21.592 -1.480 1.00 81.69 285 SER A N 1
ATOM 2230 C CA . SER A 1 285 ? -7.052 -21.348 -2.031 1.00 81.69 285 SER A CA 1
ATOM 2231 C C . SER A 1 285 ? -6.942 -20.075 -2.884 1.00 81.69 285 SER A C 1
ATOM 2233 O O . SER A 1 285 ? -5.835 -19.652 -3.219 1.00 81.69 285 SER A O 1
ATOM 2235 N N . SER A 1 286 ? -8.074 -19.467 -3.247 1.00 90.19 286 SER A N 1
ATOM 2236 C CA . SER A 1 286 ? -8.166 -18.227 -4.019 1.00 90.19 286 SER A CA 1
ATOM 2237 C C . SER A 1 286 ? -8.759 -17.097 -3.182 1.00 90.19 286 SER A C 1
ATOM 2239 O O . SER A 1 286 ? -9.704 -17.297 -2.423 1.00 90.19 286 SER A O 1
ATOM 2241 N N . ILE A 1 287 ? -8.275 -15.877 -3.416 1.00 90.25 287 ILE A N 1
ATOM 2242 C CA . ILE A 1 287 ? -8.862 -14.637 -2.884 1.00 90.25 287 ILE A CA 1
ATOM 2243 C C . ILE A 1 287 ? -10.313 -14.407 -3.353 1.00 90.25 287 ILE A C 1
ATOM 2245 O O . ILE A 1 287 ? -11.076 -13.735 -2.667 1.00 90.25 287 ILE A O 1
ATOM 2249 N N . PHE A 1 288 ? -10.692 -14.966 -4.507 1.00 92.19 288 PHE A N 1
ATOM 2250 C CA . PHE A 1 288 ? -12.046 -14.858 -5.061 1.00 92.19 288 PHE A CA 1
ATOM 2251 C C . PHE A 1 288 ? -13.025 -15.862 -4.442 1.00 92.19 288 PHE A C 1
ATOM 2253 O O . PHE A 1 288 ? -14.226 -15.599 -4.430 1.00 92.19 288 PHE A O 1
ATOM 2260 N N . ASP A 1 289 ? -12.509 -16.967 -3.897 1.00 92.25 289 ASP A N 1
ATOM 2261 C CA . ASP A 1 289 ? -13.305 -18.042 -3.296 1.00 92.25 289 ASP A CA 1
ATOM 2262 C C . ASP A 1 289 ? -13.521 -17.816 -1.786 1.00 92.25 289 ASP A C 1
ATOM 2264 O O . ASP A 1 289 ? -14.370 -18.470 -1.188 1.00 92.25 289 ASP A O 1
ATOM 2268 N N . ASP A 1 290 ? -12.771 -16.891 -1.167 1.00 94.06 290 ASP A N 1
ATOM 2269 C CA . ASP A 1 290 ? -12.979 -16.444 0.216 1.00 94.06 290 ASP A CA 1
ATOM 2270 C C . ASP A 1 290 ? -14.248 -15.568 0.288 1.00 94.06 290 ASP A C 1
ATOM 2272 O O . ASP A 1 290 ? -14.264 -14.446 -0.242 1.00 94.06 290 ASP A O 1
ATOM 2276 N N . PRO A 1 291 ? -15.327 -16.047 0.935 1.00 93.88 291 PRO A N 1
ATOM 2277 C CA . PRO A 1 291 ? -16.642 -15.432 0.823 1.00 93.88 291 PRO A CA 1
ATOM 2278 C C . PRO A 1 291 ? -16.806 -14.205 1.743 1.00 93.88 291 PRO A C 1
ATOM 2280 O O . PRO A 1 291 ? -17.722 -13.404 1.546 1.00 93.88 291 PRO A O 1
ATOM 2283 N N . LEU A 1 292 ? -15.891 -14.014 2.706 1.00 94.44 292 LEU A N 1
ATOM 2284 C CA . LEU A 1 292 ? -15.788 -12.799 3.519 1.00 94.44 292 LEU A CA 1
ATOM 2285 C C . LEU A 1 292 ? -15.071 -11.691 2.741 1.00 94.44 292 LEU A C 1
ATOM 2287 O O . LEU A 1 292 ? -15.530 -10.550 2.706 1.00 94.44 292 LEU A O 1
ATOM 2291 N N . ARG A 1 293 ? -13.955 -12.028 2.086 1.00 95.44 293 ARG A N 1
ATOM 2292 C CA . ARG A 1 293 ? -13.120 -11.058 1.357 1.00 95.44 293 ARG A CA 1
ATOM 2293 C C . ARG A 1 293 ? -13.718 -10.598 0.041 1.00 95.44 293 ARG A C 1
ATOM 2295 O O . ARG A 1 293 ? -13.388 -9.509 -0.417 1.00 95.44 293 ARG A O 1
ATOM 2302 N N . ASN A 1 294 ? -14.551 -11.418 -0.594 1.00 95.81 294 ASN A N 1
ATOM 2303 C CA . ASN A 1 294 ? -15.131 -11.125 -1.906 1.00 95.81 294 ASN A CA 1
ATOM 2304 C C . ASN A 1 294 ? -16.467 -10.343 -1.846 1.00 95.81 294 ASN A C 1
ATOM 2306 O O . ASN A 1 294 ? -17.058 -10.050 -2.890 1.00 95.81 294 ASN A O 1
ATOM 2310 N N . GLY A 1 295 ? -16.940 -10.018 -0.635 1.00 95.38 295 GLY A N 1
ATOM 2311 C CA . GLY A 1 295 ? -18.177 -9.277 -0.368 1.00 95.38 295 GLY A CA 1
ATOM 2312 C C . GLY A 1 295 ? -19.476 -10.086 -0.469 1.00 95.38 295 GLY A C 1
ATOM 2313 O O . GLY A 1 295 ? -20.531 -9.552 -0.132 1.00 95.38 295 GLY A O 1
ATOM 2314 N N . SER A 1 296 ? -19.432 -11.353 -0.898 1.00 94.50 296 SER A N 1
ATOM 2315 C CA . SER A 1 296 ? -20.644 -12.164 -1.097 1.00 94.50 296 SER A CA 1
ATOM 2316 C C . SER A 1 296 ? -21.411 -12.402 0.203 1.00 94.50 296 SER A C 1
ATOM 2318 O O . SER A 1 296 ? -22.615 -12.160 0.224 1.00 94.50 296 SER A O 1
ATOM 2320 N N . VAL A 1 297 ? -20.726 -12.743 1.304 1.00 94.62 297 VAL A N 1
ATOM 2321 C CA . VAL A 1 297 ? -21.362 -12.922 2.624 1.00 94.62 297 VAL A CA 1
ATOM 2322 C C . VAL A 1 297 ? -22.025 -11.640 3.114 1.00 94.62 297 VAL A C 1
ATOM 2324 O O . VAL A 1 297 ? -23.128 -11.699 3.643 1.00 94.62 297 VAL A O 1
ATOM 2327 N N . LEU A 1 298 ? -21.410 -10.472 2.912 1.00 95.69 298 LEU A N 1
ATOM 2328 C CA . LEU A 1 298 ? -22.008 -9.204 3.342 1.00 95.69 298 LEU A CA 1
ATOM 2329 C C . LEU A 1 298 ? -23.317 -8.915 2.582 1.00 95.69 298 LEU A C 1
ATOM 2331 O O . LEU A 1 298 ? -24.320 -8.588 3.212 1.00 95.69 298 LEU A O 1
ATOM 2335 N N . CYS A 1 299 ? -23.357 -9.128 1.262 1.00 94.44 299 CYS A N 1
ATOM 2336 C CA . CYS A 1 299 ? -24.599 -9.037 0.484 1.00 94.44 299 CYS A CA 1
ATOM 2337 C C . CYS A 1 299 ? -25.637 -10.103 0.876 1.00 94.44 299 CYS A C 1
ATOM 2339 O O . CYS A 1 299 ? -26.814 -9.781 1.023 1.00 94.44 299 CYS A O 1
ATOM 2341 N N . GLU A 1 300 ? -25.223 -11.358 1.062 1.00 92.81 300 GLU A N 1
ATOM 2342 C CA . GLU A 1 300 ? -26.103 -12.477 1.429 1.00 92.81 300 GLU A CA 1
ATOM 2343 C C . GLU A 1 300 ? -26.755 -12.258 2.805 1.00 92.81 300 GLU A C 1
ATOM 2345 O O . GLU A 1 300 ? -27.955 -12.484 2.969 1.00 92.81 300 GLU A O 1
ATOM 2350 N N . LEU A 1 301 ? -25.999 -11.733 3.775 1.00 94.25 301 LEU A N 1
ATOM 2351 C CA . LEU A 1 301 ? -26.509 -11.328 5.086 1.00 94.25 301 LEU A CA 1
ATOM 2352 C C . LEU A 1 301 ? -27.504 -10.173 4.980 1.00 94.25 301 LEU A C 1
ATOM 2354 O O . LEU A 1 301 ? -28.565 -10.239 5.598 1.00 94.25 301 LEU A O 1
ATOM 2358 N N . LEU A 1 302 ? -27.207 -9.144 4.178 1.00 93.38 302 LEU A N 1
ATOM 2359 C CA . LEU A 1 302 ? -28.123 -8.019 3.967 1.00 93.38 302 LEU A CA 1
ATOM 2360 C C . LEU A 1 302 ? -29.449 -8.477 3.348 1.00 93.38 302 LEU A C 1
ATOM 2362 O O . LEU A 1 302 ? -30.514 -8.084 3.816 1.00 93.38 302 LEU A O 1
ATOM 2366 N N . GLN A 1 303 ? -29.389 -9.375 2.364 1.00 91.19 303 GLN A N 1
ATOM 2367 C CA . GLN A 1 303 ? -30.569 -9.929 1.697 1.00 91.19 303 GLN A CA 1
ATOM 2368 C C . GLN A 1 303 ? -31.380 -10.894 2.584 1.00 91.19 303 GLN A C 1
ATOM 2370 O O . GLN A 1 303 ? -32.604 -10.938 2.453 1.00 91.19 303 GLN A O 1
ATOM 2375 N N . ARG A 1 304 ? -30.739 -11.665 3.479 1.00 90.75 304 ARG A N 1
ATOM 2376 C CA . ARG A 1 304 ? -31.425 -12.625 4.372 1.00 90.75 304 ARG A CA 1
ATOM 2377 C C . ARG A 1 304 ? -31.938 -12.015 5.673 1.00 90.75 304 ARG A C 1
ATOM 2379 O O . ARG A 1 304 ? -33.078 -12.274 6.055 1.00 90.75 304 ARG A O 1
ATOM 2386 N N . ALA A 1 305 ? -31.092 -11.274 6.385 1.00 89.12 305 ALA A N 1
ATOM 2387 C CA . ALA A 1 305 ? -31.363 -10.847 7.756 1.00 89.12 305 ALA A CA 1
ATOM 2388 C C . ALA A 1 305 ? -32.181 -9.546 7.833 1.00 89.12 305 ALA A C 1
ATOM 2390 O O . ALA A 1 305 ? -32.898 -9.345 8.812 1.00 89.12 305 ALA A O 1
ATOM 2391 N N . PHE A 1 306 ? -32.120 -8.695 6.801 1.00 89.75 306 PHE A N 1
ATOM 2392 C CA . PHE A 1 306 ? -32.698 -7.346 6.808 1.00 89.75 306 PHE A CA 1
ATOM 2393 C C . PHE A 1 306 ? -33.722 -7.162 5.675 1.00 89.75 306 PHE A C 1
ATOM 2395 O O . PHE A 1 306 ? -33.503 -6.458 4.686 1.00 89.75 306 PHE A O 1
ATOM 2402 N N . LYS A 1 307 ? -34.875 -7.827 5.837 1.00 82.75 307 LYS A N 1
ATOM 2403 C CA . LYS A 1 307 ? -36.039 -7.712 4.940 1.00 82.75 307 LYS A CA 1
ATOM 2404 C C . LYS A 1 307 ? -36.407 -6.234 4.743 1.00 82.75 307 LYS A C 1
ATOM 2406 O O . LYS A 1 307 ? -36.633 -5.527 5.718 1.00 82.75 307 LYS A O 1
ATOM 2411 N N . GLY A 1 308 ? -36.471 -5.786 3.488 1.00 75.88 308 GLY A N 1
ATOM 2412 C CA . GLY A 1 308 ? -36.692 -4.378 3.117 1.00 75.88 308 GLY A CA 1
ATOM 2413 C C . GLY A 1 308 ? -35.582 -3.789 2.236 1.00 75.88 308 GLY A C 1
ATOM 2414 O O . GLY A 1 308 ? -35.880 -3.040 1.305 1.00 75.88 308 GLY A O 1
ATOM 2415 N N . LEU A 1 309 ? -34.327 -4.229 2.405 1.00 75.56 309 LEU A N 1
ATOM 2416 C CA . LEU A 1 309 ? -33.171 -3.834 1.573 1.00 75.56 309 LEU A CA 1
ATOM 2417 C C . LEU A 1 309 ? -33.199 -4.390 0.126 1.00 75.56 309 LEU A C 1
ATOM 2419 O O . LEU A 1 309 ? -32.181 -4.438 -0.560 1.00 75.56 309 LEU A O 1
ATOM 2423 N N . HIS A 1 310 ? -34.369 -4.785 -0.385 1.00 58.94 310 HIS A N 1
ATOM 2424 C CA . HIS A 1 310 ? -34.564 -5.409 -1.703 1.00 58.94 310 HIS A CA 1
ATOM 2425 C C . HIS A 1 310 ? -34.317 -4.475 -2.905 1.00 58.94 310 HIS A C 1
ATOM 2427 O O . HIS A 1 310 ? -34.459 -4.895 -4.051 1.00 58.94 310 HIS A O 1
ATOM 2433 N N . HIS A 1 311 ? -33.937 -3.221 -2.662 1.00 58.16 311 HIS A N 1
ATOM 2434 C CA . HIS A 1 311 ? -33.724 -2.189 -3.674 1.00 58.16 311 HIS A CA 1
ATOM 2435 C C . HIS A 1 311 ? -32.326 -2.317 -4.314 1.00 58.16 311 HIS A C 1
ATOM 2437 O O . HIS A 1 311 ? -31.464 -1.459 -4.152 1.00 58.16 311 HIS A O 1
ATOM 2443 N N . SER A 1 312 ? -32.124 -3.416 -5.048 1.00 63.59 312 SER A N 1
ATOM 2444 C CA . SER A 1 312 ? -31.009 -3.648 -5.983 1.00 63.59 312 SER A CA 1
ATOM 2445 C C . SER A 1 312 ? -29.586 -3.480 -5.426 1.00 63.59 312 SER A C 1
ATOM 2447 O O . SER A 1 312 ? -28.779 -2.722 -5.965 1.00 63.59 312 SER A O 1
ATOM 2449 N N . LEU A 1 313 ? -29.215 -4.294 -4.430 1.00 83.94 313 LEU A N 1
ATOM 2450 C CA . LEU A 1 313 ? -27.807 -4.681 -4.266 1.00 83.94 313 LEU A CA 1
ATOM 2451 C C . LEU A 1 313 ? -27.378 -5.513 -5.491 1.00 83.94 313 LEU A C 1
ATOM 2453 O O . LEU A 1 313 ? -27.698 -6.700 -5.571 1.00 83.94 313 LEU A O 1
ATOM 2457 N N . GLU A 1 314 ? -26.682 -4.889 -6.449 1.00 87.62 314 GLU A N 1
ATOM 2458 C CA . GLU A 1 314 ? -26.213 -5.500 -7.709 1.00 87.62 314 GLU A CA 1
ATOM 2459 C C . GLU A 1 314 ? -25.046 -6.485 -7.469 1.00 87.62 314 GLU A C 1
ATOM 2461 O O . GLU A 1 314 ? -23.893 -6.255 -7.834 1.00 87.62 314 GLU A O 1
ATOM 2466 N N . LEU A 1 315 ? -25.342 -7.600 -6.797 1.00 90.00 315 LEU A N 1
ATOM 2467 C CA . LEU A 1 315 ? -24.356 -8.605 -6.413 1.00 90.00 315 LEU A CA 1
ATOM 2468 C C . LEU A 1 315 ? -23.737 -9.284 -7.645 1.00 90.00 315 LEU A C 1
ATOM 2470 O O . LEU A 1 315 ? -24.386 -10.052 -8.358 1.00 90.00 315 LEU A O 1
ATOM 2474 N N . ARG A 1 316 ? -22.432 -9.088 -7.837 1.00 90.88 316 ARG A N 1
ATOM 2475 C CA . ARG A 1 316 ? -21.654 -9.761 -8.880 1.00 90.88 316 ARG A CA 1
ATOM 2476 C C . ARG A 1 316 ? -21.165 -11.106 -8.372 1.00 90.88 316 ARG A C 1
ATOM 2478 O O . ARG A 1 316 ? -20.136 -11.188 -7.696 1.00 90.88 316 ARG A O 1
ATOM 2485 N N . TYR A 1 317 ? -21.909 -12.158 -8.709 1.00 88.88 317 TYR A N 1
ATOM 2486 C CA . TYR A 1 317 ? -21.622 -13.526 -8.288 1.00 88.88 317 TYR A CA 1
ATOM 2487 C C . TYR A 1 317 ? -21.413 -14.491 -9.476 1.00 88.88 317 TYR A C 1
ATOM 2489 O O . TYR A 1 317 ? -22.227 -14.500 -10.402 1.00 88.88 317 TYR A O 1
ATOM 2497 N N . PRO A 1 318 ? -20.367 -15.342 -9.457 1.00 88.88 318 PRO A N 1
ATOM 2498 C CA . PRO A 1 318 ? -19.176 -15.224 -8.615 1.00 88.88 318 PRO A CA 1
ATOM 2499 C C . PRO A 1 318 ? -18.329 -14.006 -9.050 1.00 88.88 318 PRO A C 1
ATOM 2501 O O . PRO A 1 318 ? -18.256 -13.719 -10.250 1.00 88.88 318 PRO A O 1
ATOM 2504 N N . PRO A 1 319 ? -17.668 -13.287 -8.124 1.00 94.50 319 PRO A N 1
ATOM 2505 C CA . PRO A 1 319 ? -16.817 -12.147 -8.467 1.00 94.50 319 PRO A CA 1
ATOM 2506 C C . PRO A 1 319 ? -15.541 -12.617 -9.180 1.00 94.50 319 PRO A C 1
ATOM 2508 O O . PRO A 1 319 ? -14.727 -13.342 -8.615 1.00 94.50 319 PRO A O 1
ATOM 2511 N N . LYS A 1 320 ? -15.355 -12.198 -10.439 1.00 95.38 320 LYS A N 1
ATOM 2512 C CA . LYS A 1 320 ? -14.256 -12.669 -11.311 1.00 95.38 320 LYS A CA 1
ATOM 2513 C C . LYS A 1 320 ? -13.026 -11.761 -11.280 1.00 95.38 320 LYS A C 1
ATOM 2515 O O . LYS A 1 320 ? -11.964 -12.140 -11.771 1.00 95.38 320 LYS A O 1
ATOM 2520 N N . THR A 1 321 ? -13.163 -10.551 -10.743 1.00 96.31 321 THR A N 1
ATOM 2521 C CA . THR A 1 321 ? -12.094 -9.554 -10.658 1.00 96.31 321 THR A CA 1
ATOM 2522 C C . THR A 1 321 ? -12.074 -8.863 -9.295 1.00 96.31 321 THR A C 1
ATOM 2524 O O . THR A 1 321 ? -13.074 -8.817 -8.579 1.00 96.31 321 THR A O 1
ATOM 2527 N N . LEU A 1 322 ? -10.939 -8.241 -8.952 1.00 96.31 322 LEU A N 1
ATOM 2528 C CA . LEU A 1 322 ? -10.837 -7.383 -7.762 1.00 96.31 322 LEU A CA 1
ATOM 2529 C C . LEU A 1 322 ? -11.779 -6.165 -7.835 1.00 96.31 322 LEU A C 1
ATOM 2531 O O . LEU A 1 322 ? -12.095 -5.581 -6.804 1.00 96.31 322 LEU A O 1
ATOM 2535 N N . GLY A 1 323 ? -12.219 -5.767 -9.036 1.00 96.94 323 GLY A N 1
ATOM 2536 C CA . GLY A 1 323 ? -13.239 -4.732 -9.211 1.00 96.94 323 GLY A CA 1
ATOM 2537 C C . GLY A 1 323 ? -14.618 -5.207 -8.754 1.00 96.94 323 GLY A C 1
ATOM 2538 O O . GLY A 1 323 ? -15.311 -4.471 -8.062 1.00 96.94 323 GLY A O 1
ATOM 2539 N N . ASP A 1 324 ? -14.974 -6.457 -9.059 1.00 96.62 324 ASP A N 1
ATOM 2540 C CA . ASP A 1 324 ? -16.251 -7.049 -8.647 1.00 96.62 324 ASP A CA 1
ATOM 2541 C C . ASP A 1 324 ? -16.301 -7.271 -7.131 1.00 96.62 324 ASP A C 1
ATOM 2543 O O . ASP A 1 324 ? -17.304 -6.950 -6.503 1.00 96.62 324 ASP A O 1
ATOM 2547 N N . MET A 1 325 ? -15.193 -7.718 -6.521 1.00 97.31 325 MET A N 1
ATOM 2548 C CA . MET A 1 325 ? -15.073 -7.800 -5.058 1.00 97.31 325 MET A CA 1
ATOM 2549 C C . MET A 1 325 ? -15.284 -6.432 -4.395 1.00 97.31 325 MET A C 1
ATOM 2551 O O . MET A 1 325 ? -16.119 -6.297 -3.504 1.00 97.31 325 MET A O 1
ATOM 2555 N N . ARG A 1 326 ? -14.557 -5.398 -4.852 1.00 97.69 326 ARG A N 1
ATOM 2556 C CA . ARG A 1 326 ? -14.693 -4.022 -4.341 1.00 97.69 326 ARG A CA 1
ATOM 2557 C C . ARG A 1 326 ? -16.114 -3.497 -4.487 1.00 97.69 326 ARG A C 1
ATOM 2559 O O . ARG A 1 326 ? -16.615 -2.874 -3.561 1.00 97.69 326 ARG A O 1
ATOM 2566 N N . HIS A 1 327 ? -16.756 -3.760 -5.623 1.00 96.44 327 HIS A N 1
ATOM 2567 C CA . HIS A 1 327 ? -18.137 -3.371 -5.880 1.00 96.44 327 HIS A CA 1
ATOM 2568 C C . HIS A 1 327 ? -19.103 -4.065 -4.910 1.00 96.44 327 HIS A C 1
ATOM 2570 O O . HIS A 1 327 ? -19.830 -3.370 -4.208 1.00 96.44 327 HIS A O 1
ATOM 2576 N N . ASN A 1 328 ? -19.029 -5.393 -4.761 1.00 96.69 328 ASN A N 1
ATOM 2577 C CA . ASN A 1 328 ? -19.851 -6.151 -3.809 1.00 96.69 328 ASN A CA 1
ATOM 2578 C C . ASN A 1 328 ? -19.711 -5.616 -2.370 1.00 96.69 328 ASN A C 1
ATOM 2580 O O . ASN A 1 328 ? -20.710 -5.404 -1.683 1.00 96.69 328 ASN A O 1
ATOM 2584 N N . ILE A 1 329 ? -18.480 -5.351 -1.912 1.00 97.31 329 ILE A N 1
ATOM 2585 C CA . ILE A 1 329 ? -18.230 -4.799 -0.570 1.00 97.31 329 ILE A CA 1
ATOM 2586 C C . ILE A 1 329 ? -18.745 -3.359 -0.469 1.00 97.31 329 ILE A C 1
ATOM 2588 O O . ILE A 1 329 ? -19.439 -3.036 0.486 1.00 97.31 329 ILE A O 1
ATOM 2592 N N . SER A 1 330 ? -18.455 -2.497 -1.447 1.00 96.88 330 SER A N 1
ATOM 2593 C CA . SER A 1 330 ? -18.887 -1.093 -1.444 1.00 96.88 330 SER A CA 1
ATOM 2594 C C . SER A 1 330 ? -20.412 -0.968 -1.434 1.00 96.88 330 SER A C 1
ATOM 2596 O O . SER A 1 330 ? -20.950 -0.194 -0.649 1.00 96.88 330 SER A O 1
ATOM 2598 N N . CYS A 1 331 ? -21.116 -1.761 -2.247 1.00 95.50 331 CYS A N 1
ATOM 2599 C CA . CYS A 1 331 ? -22.575 -1.829 -2.238 1.00 95.50 331 CYS A CA 1
ATOM 2600 C C . CYS A 1 331 ? -23.104 -2.392 -0.911 1.00 95.50 331 CYS A C 1
ATOM 2602 O O . CYS A 1 331 ? -24.101 -1.888 -0.401 1.00 95.50 331 CYS A O 1
ATOM 2604 N N . SER A 1 332 ? -22.410 -3.362 -0.301 1.00 95.81 332 SER A N 1
ATOM 2605 C CA . SER A 1 332 ? -22.755 -3.847 1.043 1.00 95.81 332 SER A CA 1
ATOM 2606 C C . SER A 1 332 ? -22.638 -2.741 2.093 1.00 95.81 332 SER A C 1
ATOM 2608 O O . SER A 1 332 ? -23.610 -2.464 2.785 1.00 95.81 332 SER A O 1
ATOM 2610 N N . LEU A 1 333 ? -21.483 -2.070 2.197 1.00 96.25 333 LEU A N 1
ATOM 2611 C CA . LEU A 1 333 ? -21.252 -0.991 3.169 1.00 96.25 333 LEU A CA 1
ATOM 2612 C C . LEU A 1 333 ? -22.203 0.197 2.945 1.00 96.25 333 LEU A C 1
ATOM 2614 O O . LEU A 1 333 ? -22.665 0.802 3.912 1.00 96.25 333 LEU A O 1
ATOM 2618 N N . GLN A 1 334 ? -22.574 0.480 1.692 1.00 94.62 334 GLN A N 1
ATOM 2619 C CA . GLN A 1 334 ? -23.607 1.463 1.371 1.00 94.62 334 GLN A CA 1
ATOM 2620 C C . GLN A 1 334 ? -24.998 1.012 1.851 1.00 94.62 334 GLN A C 1
ATOM 2622 O O . GLN A 1 334 ? -25.665 1.773 2.548 1.00 94.62 334 GLN A O 1
ATOM 2627 N N . GLY A 1 335 ? -25.419 -0.225 1.561 1.00 93.81 335 GLY A N 1
ATOM 2628 C CA . GLY A 1 335 ? -26.682 -0.785 2.062 1.00 93.81 335 GLY A CA 1
ATOM 2629 C C . GLY A 1 335 ? -26.760 -0.797 3.593 1.00 93.81 335 GLY A C 1
ATOM 2630 O O . GLY A 1 335 ? -27.795 -0.471 4.166 1.00 93.81 335 GLY A O 1
ATOM 2631 N N . ILE A 1 336 ? -25.634 -1.073 4.255 1.00 95.25 336 ILE A N 1
ATOM 2632 C CA . ILE A 1 336 ? -25.466 -1.001 5.712 1.00 95.25 336 ILE A CA 1
ATOM 2633 C C . ILE A 1 336 ? -25.641 0.436 6.224 1.00 95.25 336 ILE A C 1
ATOM 2635 O O . ILE A 1 336 ? -26.312 0.641 7.230 1.00 95.25 336 ILE A O 1
ATOM 2639 N N . SER A 1 337 ? -25.102 1.441 5.524 1.00 94.38 337 SER A N 1
ATOM 2640 C CA . SER A 1 337 ? -25.264 2.857 5.900 1.00 94.38 337 SER A CA 1
ATOM 2641 C C . SER A 1 337 ? -26.695 3.400 5.739 1.00 94.38 337 SER A C 1
ATOM 2643 O O . SER A 1 337 ? -26.994 4.484 6.236 1.00 94.38 337 SER A O 1
ATOM 2645 N N . HIS A 1 338 ? -27.582 2.646 5.079 1.00 93.19 338 HIS A N 1
ATOM 2646 C CA . HIS A 1 338 ? -29.008 2.950 4.945 1.00 93.19 338 HIS A CA 1
ATOM 2647 C C . HIS A 1 338 ? -29.899 2.228 5.981 1.00 93.19 338 HIS A C 1
ATOM 2649 O O . HIS A 1 338 ? -31.115 2.408 5.952 1.00 93.19 338 HIS A O 1
ATOM 2655 N N . LEU A 1 339 ? -29.340 1.428 6.902 1.00 93.38 339 LEU A N 1
ATOM 2656 C CA . LEU A 1 339 ? -30.110 0.773 7.968 1.00 93.38 339 LEU A CA 1
ATOM 2657 C C . LEU A 1 339 ? -30.426 1.749 9.113 1.00 93.38 339 LEU A C 1
ATOM 2659 O O . LEU A 1 339 ? -29.551 2.133 9.891 1.00 93.38 339 LEU A O 1
ATOM 2663 N N . GLU A 1 340 ? -31.695 2.135 9.247 1.00 92.75 340 GLU A N 1
ATOM 2664 C CA . GLU A 1 340 ? -32.129 3.071 10.288 1.00 92.75 340 GLU A CA 1
ATOM 2665 C C . GLU A 1 340 ? -31.874 2.525 11.703 1.00 92.75 340 GLU A C 1
ATOM 2667 O O . GLU A 1 340 ? -32.275 1.415 12.060 1.00 92.75 340 GLU A O 1
ATOM 2672 N N . GLY A 1 341 ? -31.193 3.325 12.528 1.00 92.94 341 GLY A N 1
ATOM 2673 C CA . GLY A 1 341 ? -30.818 2.966 13.898 1.00 92.94 341 GLY A CA 1
ATOM 2674 C C . GLY A 1 341 ? -29.532 2.139 14.037 1.00 92.94 341 GLY A C 1
ATOM 2675 O O . GLY A 1 341 ? -29.080 1.948 15.165 1.00 92.94 341 GLY A O 1
ATOM 2676 N N . LEU A 1 342 ? -28.907 1.692 12.941 1.00 95.50 342 LEU A N 1
ATOM 2677 C CA . LEU A 1 342 ? -27.593 1.044 12.980 1.00 95.50 342 LEU A CA 1
ATOM 2678 C C . LEU A 1 342 ? -26.473 2.098 12.994 1.00 95.50 342 LEU A C 1
ATOM 2680 O O . LEU A 1 342 ? -26.288 2.842 12.035 1.00 95.50 342 LEU A O 1
ATOM 2684 N N . HIS A 1 343 ? -25.679 2.135 14.066 1.00 93.69 343 HIS A N 1
ATOM 2685 C CA . HIS A 1 343 ? -24.557 3.069 14.208 1.00 93.69 343 HIS A CA 1
ATOM 2686 C C . HIS A 1 343 ? -23.198 2.349 14.105 1.00 93.69 343 HIS A C 1
ATOM 2688 O O . HIS A 1 343 ? -22.561 2.044 15.117 1.00 93.69 343 HIS A O 1
ATOM 2694 N N . ILE A 1 344 ? -22.720 2.108 12.879 1.00 93.75 344 ILE A N 1
ATOM 2695 C CA . ILE A 1 344 ? -21.340 1.642 12.643 1.00 93.75 344 ILE A CA 1
ATOM 2696 C C . ILE A 1 344 ? -20.375 2.846 12.623 1.00 93.75 344 ILE A C 1
ATOM 2698 O O . ILE A 1 344 ? -20.649 3.829 11.932 1.00 93.75 344 ILE A O 1
ATOM 2702 N N . PRO A 1 345 ? -19.222 2.792 13.321 1.00 93.88 345 PRO A N 1
ATOM 2703 C CA . PRO A 1 345 ? -18.167 3.797 13.198 1.00 93.88 345 PRO A CA 1
ATOM 2704 C C . PRO A 1 345 ? -17.699 3.993 11.745 1.00 93.88 345 PRO A C 1
ATOM 2706 O O . PRO A 1 345 ? -17.391 3.032 11.041 1.00 93.88 345 PRO A O 1
ATOM 2709 N N . ALA A 1 346 ? -17.598 5.249 11.296 1.00 89.50 346 ALA A N 1
ATOM 2710 C CA . ALA A 1 346 ? -17.365 5.593 9.887 1.00 89.50 346 ALA A CA 1
ATOM 2711 C C . ALA A 1 346 ? -16.074 4.999 9.280 1.00 89.50 346 ALA A C 1
ATOM 2713 O O . ALA A 1 346 ? -16.013 4.748 8.076 1.00 89.50 346 ALA A O 1
ATOM 2714 N N . ASN A 1 347 ? -15.060 4.708 10.103 1.00 90.31 347 ASN A N 1
ATOM 2715 C CA . ASN A 1 347 ? -13.832 4.027 9.682 1.00 90.31 347 ASN A CA 1
ATOM 2716 C C . ASN A 1 347 ? -14.061 2.588 9.173 1.00 90.31 347 ASN A C 1
ATOM 2718 O O . ASN A 1 347 ? -13.209 2.080 8.451 1.00 90.31 347 ASN A O 1
ATOM 2722 N N . TYR A 1 348 ? -15.191 1.952 9.503 1.00 95.00 348 TYR A N 1
ATOM 2723 C CA . TYR A 1 348 ? -15.587 0.634 8.989 1.00 95.00 348 TYR A CA 1
ATOM 2724 C C . TYR A 1 348 ? -16.584 0.704 7.811 1.00 95.00 348 TYR A C 1
ATOM 2726 O O . TYR A 1 348 ? -16.926 -0.331 7.248 1.00 95.00 348 TYR A O 1
ATOM 2734 N N . LEU A 1 349 ? -17.032 1.904 7.410 1.00 95.56 349 LEU A N 1
ATOM 2735 C CA . LEU A 1 349 ? -17.923 2.119 6.253 1.00 95.56 349 LEU A CA 1
ATOM 2736 C C . LEU A 1 349 ? -17.238 2.821 5.063 1.00 95.56 349 LEU A C 1
ATOM 2738 O O . LEU A 1 349 ? -17.742 2.767 3.945 1.00 95.56 349 LEU A O 1
ATOM 2742 N N . GLY A 1 350 ? -16.104 3.494 5.285 1.00 93.94 350 GLY A N 1
ATOM 2743 C CA . GLY A 1 350 ? -15.379 4.226 4.241 1.00 93.94 350 GLY A CA 1
ATOM 2744 C C . GLY A 1 350 ? -14.599 3.344 3.254 1.00 93.94 350 GLY A C 1
ATOM 2745 O O . GLY A 1 350 ? -14.426 2.141 3.444 1.00 93.94 350 GLY A O 1
ATOM 2746 N N . SER A 1 351 ? -14.027 3.967 2.219 1.00 94.94 351 SER A N 1
ATOM 2747 C CA . SER A 1 351 ? -13.209 3.295 1.191 1.00 94.94 351 SER A CA 1
ATOM 2748 C C . SER A 1 351 ? -12.014 2.508 1.753 1.00 94.94 351 SER A C 1
ATOM 2750 O O . SER A 1 351 ? -11.639 1.476 1.199 1.00 94.94 351 SER A O 1
ATOM 2752 N N . GLN A 1 352 ? -11.453 2.933 2.889 1.00 92.94 352 GLN A N 1
ATOM 2753 C CA . GLN A 1 352 ? -10.408 2.186 3.598 1.00 92.94 352 GLN A CA 1
ATOM 2754 C C . GLN A 1 352 ? -10.900 0.816 4.100 1.00 92.94 352 GLN A C 1
ATOM 2756 O O . GLN A 1 352 ? -10.151 -0.155 4.026 1.00 92.94 352 GLN A O 1
ATOM 2761 N N . ALA A 1 353 ? -12.160 0.706 4.538 1.00 95.12 353 ALA A N 1
ATOM 2762 C CA . ALA A 1 353 ? -12.756 -0.558 4.969 1.00 95.12 353 ALA A CA 1
ATOM 2763 C C . ALA A 1 353 ? -13.006 -1.514 3.791 1.00 95.12 353 ALA A C 1
ATOM 2765 O O . ALA A 1 353 ? -12.854 -2.728 3.945 1.00 95.12 353 ALA A O 1
ATOM 2766 N N . VAL A 1 354 ? -13.312 -0.978 2.600 1.00 97.62 354 VAL A N 1
ATOM 2767 C CA . VAL A 1 354 ? -13.389 -1.763 1.355 1.00 97.62 354 VAL A CA 1
ATOM 2768 C C . VAL A 1 354 ? -12.031 -2.402 1.051 1.00 97.62 354 VAL A C 1
ATOM 2770 O O . VAL A 1 354 ? -11.949 -3.619 0.894 1.00 97.62 354 VAL A O 1
ATOM 2773 N N . GLU A 1 355 ? -10.950 -1.615 1.034 1.00 97.12 355 GLU A N 1
ATOM 2774 C CA . GLU A 1 355 ? -9.603 -2.144 0.777 1.00 97.12 355 GLU A CA 1
ATOM 2775 C C . GLU A 1 355 ? -9.134 -3.113 1.871 1.00 97.12 355 GLU A C 1
ATOM 2777 O O . GLU A 1 355 ? -8.588 -4.168 1.549 1.00 97.12 355 GLU A O 1
ATOM 2782 N N . ALA A 1 356 ? -9.389 -2.818 3.150 1.00 95.75 356 ALA A N 1
ATOM 2783 C CA . ALA A 1 356 ? -9.061 -3.711 4.262 1.00 95.75 356 ALA A CA 1
ATOM 2784 C C . ALA A 1 356 ? -9.788 -5.067 4.149 1.00 95.75 356 ALA A C 1
ATOM 2786 O O . ALA A 1 356 ? -9.167 -6.121 4.311 1.00 95.75 356 ALA A O 1
ATOM 2787 N N . THR A 1 357 ? -11.070 -5.050 3.767 1.00 96.44 357 THR A N 1
ATOM 2788 C CA . THR A 1 357 ? -11.879 -6.254 3.512 1.00 96.44 357 THR A CA 1
ATOM 2789 C C . THR A 1 357 ? -11.322 -7.071 2.343 1.00 96.44 357 THR A C 1
ATOM 2791 O O . THR A 1 357 ? -11.066 -8.266 2.501 1.00 96.44 357 THR A O 1
ATOM 2794 N N . VAL A 1 358 ? -11.021 -6.442 1.197 1.00 96.88 358 VAL A N 1
ATOM 2795 C CA . VAL A 1 358 ? -10.377 -7.124 0.051 1.00 96.88 358 VAL A CA 1
ATOM 2796 C C . VAL A 1 358 ? -9.021 -7.717 0.452 1.00 96.88 358 VAL A C 1
ATOM 2798 O O . VAL A 1 358 ? -8.685 -8.845 0.076 1.00 96.88 358 VAL A O 1
ATOM 2801 N N . MET A 1 359 ? -8.233 -6.993 1.249 1.00 95.44 359 MET A N 1
ATOM 2802 C CA . MET A 1 359 ? -6.929 -7.441 1.749 1.00 95.44 359 MET A CA 1
ATOM 2803 C C . MET A 1 359 ? -7.022 -8.573 2.785 1.00 95.44 359 MET A C 1
ATOM 2805 O O . MET A 1 359 ? -6.027 -9.269 2.991 1.00 95.44 359 MET A O 1
ATOM 2809 N N . GLY A 1 360 ? -8.206 -8.837 3.347 1.00 94.56 360 GLY A N 1
ATOM 2810 C CA . GLY A 1 360 ? -8.429 -9.899 4.327 1.00 94.56 360 GLY A CA 1
ATOM 2811 C C . GLY A 1 360 ? -8.060 -9.510 5.754 1.00 94.56 360 GLY A C 1
ATOM 2812 O O . GLY A 1 360 ? -7.711 -10.387 6.546 1.00 94.56 360 GLY A O 1
ATOM 2813 N N . ASP A 1 361 ? -8.127 -8.220 6.095 1.00 95.31 361 ASP A N 1
ATOM 2814 C CA . ASP A 1 361 ? -8.043 -7.802 7.490 1.00 95.31 361 ASP A CA 1
ATOM 2815 C C . ASP A 1 361 ? -9.266 -8.304 8.267 1.00 95.31 361 ASP A C 1
ATOM 2817 O O . ASP A 1 361 ? -10.385 -7.803 8.125 1.00 95.31 361 ASP A O 1
ATOM 2821 N N . LYS A 1 362 ? -9.026 -9.289 9.134 1.00 94.00 362 LYS A N 1
ATOM 2822 C CA . LYS A 1 362 ? -10.051 -9.864 10.003 1.00 94.00 362 LYS A CA 1
ATOM 2823 C C . LYS A 1 362 ? -10.670 -8.824 10.937 1.00 94.00 362 LYS A C 1
ATOM 2825 O O . LYS A 1 362 ? -11.841 -8.968 11.257 1.00 94.00 362 LYS A O 1
ATOM 2830 N N . GLN A 1 363 ? -9.935 -7.798 11.366 1.00 94.62 363 GLN A N 1
ATOM 2831 C CA . GLN A 1 363 ? -10.463 -6.810 12.310 1.00 94.62 363 GLN A CA 1
ATOM 2832 C C . GLN A 1 363 ? -11.528 -5.932 11.643 1.00 94.62 363 GLN A C 1
ATOM 2834 O O . GLN A 1 363 ? -12.646 -5.854 12.142 1.00 94.62 363 GLN A O 1
ATOM 2839 N N . SER A 1 364 ? -11.246 -5.374 10.463 1.00 95.19 364 SER A N 1
ATOM 2840 C CA . SER A 1 364 ? -12.237 -4.630 9.671 1.00 95.19 364 SER A CA 1
ATOM 2841 C C . SER A 1 364 ? -13.444 -5.493 9.280 1.00 95.19 364 SER A C 1
ATOM 2843 O O . SER A 1 364 ? -14.582 -5.050 9.428 1.00 95.19 364 SER A O 1
ATOM 2845 N N . ILE A 1 365 ? -13.215 -6.740 8.844 1.00 96.31 365 ILE A N 1
ATOM 2846 C CA . ILE A 1 365 ? -14.286 -7.676 8.456 1.00 96.31 365 ILE A CA 1
ATOM 2847 C C . ILE A 1 365 ? -15.211 -7.983 9.641 1.00 96.31 365 ILE A C 1
ATOM 2849 O O . ILE A 1 365 ? -16.427 -7.805 9.546 1.00 96.31 365 ILE A O 1
ATOM 2853 N N . PHE A 1 366 ? -14.652 -8.420 10.773 1.00 96.81 366 PHE A N 1
ATOM 2854 C CA . PHE A 1 366 ? -15.456 -8.782 11.938 1.00 96.81 366 PHE A CA 1
ATOM 2855 C C . PHE A 1 366 ? -16.043 -7.561 12.663 1.00 96.81 366 PHE A C 1
ATOM 2857 O O . PHE A 1 366 ? -17.063 -7.723 13.320 1.00 96.81 366 PHE A O 1
ATOM 2864 N N . ALA A 1 367 ? -15.510 -6.343 12.494 1.00 96.44 367 ALA A N 1
ATOM 2865 C CA . ALA A 1 367 ? -16.113 -5.124 13.047 1.00 96.44 367 ALA A CA 1
ATOM 2866 C C . ALA A 1 367 ? -17.466 -4.800 12.399 1.00 96.44 367 ALA A C 1
ATOM 2868 O O . ALA A 1 367 ? -18.449 -4.541 13.096 1.00 96.44 367 ALA A O 1
ATOM 2869 N N . VAL A 1 368 ? -17.532 -4.863 11.064 1.00 96.94 368 VAL A N 1
ATOM 2870 C CA . VAL A 1 368 ? -18.780 -4.661 10.309 1.00 96.94 368 VAL A CA 1
ATOM 2871 C C . VAL A 1 368 ? -19.805 -5.738 10.676 1.00 96.94 368 VAL A C 1
ATOM 2873 O O . VAL A 1 368 ? -20.959 -5.427 10.968 1.00 96.94 368 VAL A O 1
ATOM 2876 N N . LEU A 1 369 ? -19.373 -7.002 10.716 1.00 97.31 369 LEU A N 1
ATOM 2877 C CA . LEU A 1 369 ? -20.237 -8.141 11.038 1.00 97.31 369 LEU A CA 1
ATOM 2878 C C . LEU A 1 369 ? -20.728 -8.127 12.495 1.00 97.31 369 LEU A C 1
ATOM 2880 O O . LEU A 1 369 ? -21.892 -8.429 12.736 1.00 97.31 369 LEU A O 1
ATOM 2884 N N . TRP A 1 370 ? -19.886 -7.729 13.453 1.00 97.44 370 TRP A N 1
ATOM 2885 C CA . TRP A 1 370 ? -20.257 -7.586 14.864 1.00 97.44 370 TRP A CA 1
ATOM 2886 C C . TRP A 1 370 ? -21.351 -6.533 15.058 1.00 97.44 370 TRP A C 1
ATOM 2888 O O . TRP A 1 370 ? -22.354 -6.801 15.715 1.00 97.44 370 TRP A O 1
ATOM 2898 N N . HIS A 1 371 ? -21.210 -5.349 14.456 1.00 96.88 371 HIS A N 1
ATOM 2899 C CA . HIS A 1 371 ? -22.239 -4.314 14.572 1.00 96.88 371 HIS A CA 1
ATOM 2900 C C . HIS A 1 371 ? -23.551 -4.700 13.868 1.00 96.88 371 HIS A C 1
ATOM 2902 O O . HIS A 1 371 ? -24.627 -4.380 14.375 1.00 96.88 371 HIS A O 1
ATOM 2908 N N . LEU A 1 372 ? -23.485 -5.441 12.754 1.00 96.69 372 LEU A N 1
ATOM 2909 C CA . LEU A 1 372 ? -24.675 -6.035 12.133 1.00 96.69 372 LEU A CA 1
ATOM 2910 C C . LEU A 1 372 ? -25.341 -7.085 13.028 1.00 96.69 372 LEU A C 1
ATOM 2912 O O . LEU A 1 372 ? -26.567 -7.099 13.118 1.00 96.69 372 LEU A O 1
ATOM 2916 N N . TRP A 1 373 ? -24.560 -7.923 13.715 1.00 96.94 373 TRP A N 1
ATOM 2917 C CA . TRP A 1 373 ? -25.083 -8.880 14.689 1.00 96.94 373 TRP A CA 1
ATOM 2918 C C . TRP A 1 373 ? -25.798 -8.178 15.851 1.00 96.94 373 TRP A C 1
ATOM 2920 O O . TRP A 1 373 ? -26.939 -8.524 16.143 1.00 96.94 373 TRP A O 1
ATOM 2930 N N . GLN A 1 374 ? -25.180 -7.155 16.458 1.00 96.44 374 GLN A N 1
ATOM 2931 C CA . GLN A 1 374 ? -25.789 -6.386 17.555 1.00 96.44 374 GLN A CA 1
ATOM 2932 C C . GLN A 1 374 ? -27.142 -5.781 17.149 1.00 96.44 374 GLN A C 1
ATOM 2934 O O . GLN A 1 374 ? -28.123 -5.878 17.882 1.00 96.44 374 GLN A O 1
ATOM 2939 N N . TYR A 1 375 ? -27.209 -5.179 15.959 1.00 96.06 375 TYR A N 1
ATOM 2940 C CA . TYR A 1 375 ? -28.434 -4.573 15.436 1.00 96.06 375 TYR A CA 1
ATOM 2941 C C . TYR A 1 375 ? -29.494 -5.617 15.054 1.00 96.06 375 TYR A C 1
ATOM 2943 O O . TYR A 1 375 ? -30.677 -5.411 15.318 1.00 96.06 375 TYR A O 1
ATOM 2951 N N . TRP A 1 376 ? -29.092 -6.770 14.510 1.00 95.50 376 TRP A N 1
ATOM 2952 C CA . TRP A 1 376 ? -30.000 -7.899 14.290 1.00 95.50 376 TRP A CA 1
ATOM 2953 C C . TRP A 1 376 ? -30.570 -8.446 15.607 1.00 95.50 376 TRP A C 1
ATOM 2955 O O . TRP A 1 376 ? -31.769 -8.715 15.679 1.00 95.50 376 TRP A O 1
ATOM 2965 N N . GLU A 1 377 ? -29.750 -8.569 16.654 1.00 95.19 377 GLU A N 1
ATOM 2966 C CA . GLU A 1 377 ? -30.192 -9.017 17.978 1.00 95.19 377 GLU A CA 1
ATOM 2967 C C . GLU A 1 377 ? -31.208 -8.035 18.588 1.00 95.19 377 GLU A C 1
ATOM 2969 O O . GLU A 1 377 ? -32.272 -8.447 19.056 1.00 95.19 377 GLU A O 1
ATOM 2974 N N . ASP A 1 378 ? -30.943 -6.728 18.506 1.00 94.31 378 ASP A N 1
ATOM 2975 C CA . ASP A 1 378 ? -31.877 -5.690 18.952 1.00 94.31 378 ASP A CA 1
ATOM 2976 C C . ASP A 1 378 ? -33.184 -5.657 18.143 1.00 94.31 378 ASP A C 1
ATOM 2978 O O . ASP A 1 378 ? -34.236 -5.357 18.712 1.00 94.31 378 ASP A O 1
ATOM 2982 N N . LEU A 1 379 ? -33.165 -6.012 16.853 1.00 92.12 379 LEU A N 1
ATOM 2983 C CA . LEU A 1 379 ? -34.390 -6.204 16.068 1.00 92.12 379 LEU A CA 1
ATOM 2984 C C . LEU A 1 379 ? -35.197 -7.421 16.551 1.00 92.12 379 LEU A C 1
ATOM 2986 O O . LEU A 1 379 ? -36.415 -7.306 16.692 1.00 92.12 379 LEU A O 1
ATOM 2990 N N . GLN A 1 380 ? -34.553 -8.553 16.876 1.00 92.88 380 GLN A N 1
ATOM 2991 C CA . GLN A 1 380 ? -35.257 -9.705 17.467 1.00 92.88 380 GLN A CA 1
ATOM 2992 C C . GLN A 1 380 ? -35.877 -9.341 18.827 1.00 92.88 380 GLN A C 1
ATOM 2994 O O . GLN A 1 380 ? -37.047 -9.631 19.076 1.00 92.88 380 GLN A O 1
ATOM 2999 N N . ARG A 1 381 ? -35.128 -8.636 19.688 1.00 93.44 381 ARG A N 1
ATOM 3000 C CA . ARG A 1 381 ? -35.600 -8.169 21.006 1.00 93.44 381 ARG A CA 1
ATOM 3001 C C . ARG A 1 381 ? -36.811 -7.230 20.921 1.00 93.44 381 ARG A C 1
ATOM 3003 O O . ARG A 1 381 ? -37.611 -7.216 21.853 1.00 93.44 381 ARG A O 1
ATOM 3010 N N . ARG A 1 382 ? -36.952 -6.452 19.839 1.00 91.44 382 ARG A N 1
ATOM 3011 C CA . ARG A 1 382 ? -38.127 -5.594 19.583 1.00 91.44 382 ARG A CA 1
ATOM 3012 C C . ARG A 1 382 ? -39.315 -6.408 19.073 1.00 91.44 382 ARG A C 1
ATOM 3014 O O . ARG A 1 382 ? -40.348 -6.422 19.730 1.00 91.44 382 ARG A O 1
ATOM 3021 N N . GLY A 1 383 ? -39.132 -7.192 18.007 1.00 88.88 383 GLY A N 1
ATOM 3022 C CA . GLY A 1 383 ? -40.216 -7.965 17.381 1.00 88.88 383 GLY A CA 1
ATOM 3023 C C . GLY A 1 383 ? -40.857 -9.049 18.265 1.00 88.88 383 GLY A C 1
ATOM 3024 O O . GLY A 1 383 ? -41.928 -9.556 17.930 1.00 88.88 383 GLY A O 1
ATOM 3025 N N . ILE A 1 384 ? -40.230 -9.408 19.392 1.00 75.75 384 ILE A N 1
ATOM 3026 C CA . ILE A 1 384 ? -40.837 -10.235 20.451 1.00 75.75 384 ILE A CA 1
ATOM 3027 C C . ILE A 1 384 ? -41.782 -9.405 21.340 1.00 75.75 384 ILE A C 1
ATOM 3029 O O . ILE A 1 384 ? -42.853 -9.889 21.709 1.00 75.75 384 ILE A O 1
ATOM 3033 N N . LYS A 1 385 ? -41.423 -8.158 21.674 1.00 75.31 385 LYS A N 1
ATOM 3034 C CA . LYS A 1 385 ? -42.242 -7.274 22.520 1.00 75.31 385 LYS A CA 1
ATOM 3035 C C . LYS A 1 385 ? -43.515 -6.837 21.820 1.00 75.31 385 LYS A C 1
ATOM 3037 O O . LYS A 1 385 ? -44.581 -7.011 22.397 1.00 75.31 385 LYS A O 1
ATOM 3042 N N . ASP A 1 386 ? -43.403 -6.375 20.576 1.00 71.25 386 ASP A N 1
ATOM 3043 C CA . ASP A 1 386 ? -44.539 -5.863 19.801 1.00 71.25 386 ASP A CA 1
ATOM 3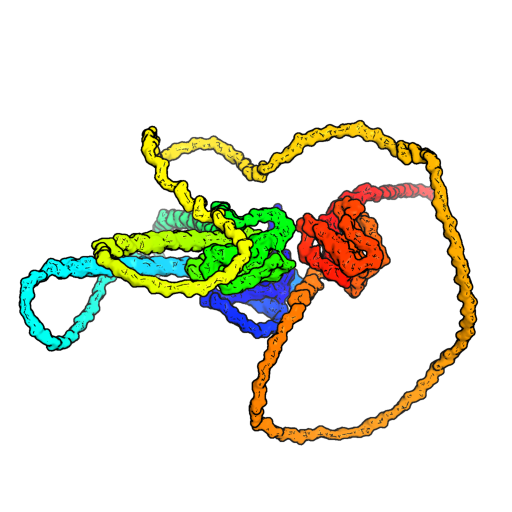044 C C . ASP A 1 386 ? -45.673 -6.908 19.747 1.00 71.25 386 ASP A C 1
ATOM 3046 O O . ASP A 1 386 ? -46.815 -6.623 20.095 1.00 71.25 386 ASP A O 1
ATOM 3050 N N . LYS A 1 387 ? -45.324 -8.173 19.462 1.00 75.25 387 LYS A N 1
ATOM 3051 C CA . LYS A 1 387 ? -46.255 -9.316 19.486 1.00 75.25 387 LYS A CA 1
ATOM 3052 C C . LYS A 1 387 ? -46.816 -9.640 20.870 1.00 75.25 387 LYS A C 1
ATOM 3054 O O . LYS A 1 387 ? -47.943 -10.115 20.972 1.00 75.25 387 LYS A O 1
ATOM 3059 N N . THR A 1 388 ? -46.034 -9.437 21.929 1.00 75.00 388 THR A N 1
ATOM 3060 C CA . THR A 1 388 ? -46.483 -9.694 23.304 1.00 75.00 388 THR A CA 1
ATOM 3061 C C . THR A 1 388 ? -47.536 -8.663 23.711 1.00 75.00 388 THR A C 1
ATOM 3063 O O . THR A 1 388 ? -48.602 -9.038 24.193 1.00 75.00 388 THR A O 1
ATOM 3066 N N . GLU A 1 389 ? -47.286 -7.380 23.448 1.00 70.06 389 GLU A N 1
ATOM 3067 C CA . GLU A 1 389 ? -48.206 -6.283 23.770 1.00 70.06 389 GLU A CA 1
ATOM 3068 C C . GLU A 1 389 ? -49.471 -6.326 22.888 1.00 70.06 389 GLU A C 1
ATOM 3070 O O . GLU A 1 389 ? -50.582 -6.190 23.402 1.00 70.06 389 GLU A O 1
ATOM 3075 N N . GLU A 1 390 ? -49.339 -6.652 21.597 1.00 65.31 390 GLU A N 1
ATOM 3076 C CA . GLU A 1 390 ? -50.471 -6.872 20.680 1.00 65.31 390 GLU A CA 1
ATOM 3077 C C . GLU A 1 390 ? -51.319 -8.102 21.072 1.00 65.31 390 GLU A C 1
ATOM 3079 O O . GLU A 1 390 ? -52.543 -8.085 20.928 1.00 65.31 390 GLU A O 1
ATOM 3084 N N . SER A 1 391 ? -50.713 -9.150 21.649 1.00 63.91 391 SER A N 1
ATOM 3085 C CA . SER A 1 391 ? -51.461 -10.290 22.207 1.00 63.91 391 SER A CA 1
ATOM 3086 C C . SER A 1 391 ? -52.156 -9.974 23.538 1.00 63.91 391 SER A C 1
ATOM 3088 O O . SER A 1 391 ? -53.212 -10.533 23.824 1.00 63.91 391 SER A O 1
ATOM 3090 N N . ALA A 1 392 ? -51.609 -9.056 24.342 1.00 66.19 392 ALA A N 1
ATOM 3091 C CA . ALA A 1 392 ? -52.224 -8.630 25.597 1.00 66.19 392 ALA A CA 1
ATOM 3092 C C . ALA A 1 392 ? -53.456 -7.743 25.350 1.00 66.19 392 ALA A C 1
ATOM 3094 O O . ALA A 1 392 ? -54.490 -7.945 25.981 1.00 66.19 392 ALA A O 1
ATOM 3095 N N . ALA A 1 393 ? -53.376 -6.818 24.387 1.00 59.12 393 ALA A N 1
ATOM 3096 C CA . ALA A 1 393 ? -54.445 -5.863 24.082 1.00 59.12 393 ALA A CA 1
ATOM 3097 C C . ALA A 1 393 ? -55.739 -6.498 23.527 1.00 59.12 393 ALA A C 1
ATOM 3099 O O . ALA A 1 393 ? -56.805 -5.895 23.629 1.00 59.12 393 ALA A O 1
ATOM 3100 N N . ASN A 1 394 ? -55.666 -7.702 22.949 1.00 56.75 394 ASN A N 1
ATOM 3101 C CA . ASN A 1 394 ? -56.804 -8.361 22.294 1.00 56.75 394 ASN A CA 1
ATOM 3102 C C . ASN A 1 394 ? -57.636 -9.288 23.210 1.00 56.75 394 ASN A C 1
ATOM 3104 O O . ASN A 1 394 ? -58.601 -9.882 22.738 1.00 56.75 394 ASN A O 1
ATOM 3108 N N . ASN A 1 395 ? -57.303 -9.425 24.501 1.00 56.38 395 ASN A N 1
ATOM 3109 C CA . ASN A 1 395 ? -58.012 -10.341 25.415 1.00 56.38 395 ASN A CA 1
ATOM 3110 C C . ASN A 1 395 ? -59.176 -9.708 26.213 1.00 56.38 395 ASN A C 1
ATOM 3112 O O . ASN A 1 395 ? -59.914 -10.439 26.868 1.00 56.38 395 ASN A O 1
ATOM 3116 N N . ASP A 1 396 ? -59.375 -8.386 26.150 1.00 53.50 396 ASP A N 1
ATOM 3117 C CA . ASP A 1 396 ? -60.394 -7.669 26.947 1.00 53.50 396 ASP A CA 1
ATOM 3118 C C . ASP A 1 396 ? -61.730 -7.404 26.207 1.00 53.50 396 ASP A C 1
ATOM 3120 O O . ASP A 1 396 ? -62.630 -6.774 26.769 1.00 53.50 396 ASP A O 1
ATOM 3124 N N . VAL A 1 397 ? -61.900 -7.859 24.953 1.00 59.16 397 VAL A N 1
ATOM 3125 C CA . VAL A 1 397 ? -63.081 -7.525 24.122 1.00 59.16 397 VAL A CA 1
ATOM 3126 C C . VAL A 1 397 ? -63.649 -8.730 23.353 1.00 59.16 397 VAL A C 1
ATOM 3128 O O . VAL A 1 397 ? -63.498 -8.832 22.144 1.00 59.16 397 VAL A O 1
ATOM 3131 N N . GLU A 1 398 ? -64.354 -9.623 24.052 1.00 42.09 398 GLU A N 1
ATOM 3132 C CA . GLU A 1 398 ? -65.793 -9.871 23.813 1.00 42.09 398 GLU A CA 1
ATOM 3133 C C . GLU A 1 398 ? -66.358 -10.923 24.780 1.00 42.09 398 GLU A C 1
ATOM 3135 O O . GLU A 1 398 ? -65.793 -11.995 24.980 1.00 42.09 398 GLU A O 1
ATOM 3140 N N . ASN A 1 399 ? -67.527 -10.633 25.356 1.00 48.19 399 ASN A N 1
ATOM 3141 C CA . ASN A 1 399 ? -68.305 -11.601 26.130 1.00 48.19 399 ASN A CA 1
ATOM 3142 C C . ASN A 1 399 ? -69.803 -11.386 25.843 1.00 48.19 399 ASN A C 1
ATOM 3144 O O . ASN A 1 399 ? -70.587 -11.022 26.720 1.00 48.19 399 ASN A O 1
ATOM 3148 N N . THR A 1 400 ? -70.177 -11.546 24.567 1.00 42.84 400 THR A N 1
ATOM 3149 C CA . THR A 1 400 ? -71.531 -11.283 24.051 1.00 42.84 400 THR A CA 1
ATOM 3150 C C . THR A 1 400 ? -71.962 -12.405 23.093 1.00 42.84 400 THR A C 1
ATOM 3152 O O . THR A 1 400 ? -71.330 -12.576 22.053 1.00 42.84 400 THR A O 1
ATOM 3155 N N . PRO A 1 401 ? -73.016 -13.189 23.390 1.00 45.53 401 PRO A N 1
ATOM 3156 C CA . PRO A 1 401 ? -73.441 -14.288 22.522 1.00 45.53 401 PRO A CA 1
ATOM 3157 C C . PRO A 1 401 ? -74.419 -13.823 21.420 1.00 45.53 401 PRO A C 1
ATOM 3159 O O . PRO A 1 401 ? -75.452 -13.228 21.742 1.00 45.53 401 PRO A O 1
ATOM 3162 N N . PRO A 1 402 ? -74.172 -14.123 20.129 1.00 48.09 402 PRO A N 1
ATOM 3163 C CA . PRO A 1 402 ? -75.149 -13.909 19.063 1.00 48.09 402 PRO A CA 1
ATOM 3164 C C . PRO A 1 402 ? -76.234 -15.003 19.044 1.00 48.09 402 PRO A C 1
ATOM 3166 O O . PRO A 1 402 ? -76.014 -16.145 19.448 1.00 48.09 402 PRO A O 1
ATOM 3169 N N . VAL A 1 403 ? -77.426 -14.642 18.559 1.00 36.53 403 VAL A N 1
ATOM 3170 C CA . VAL A 1 403 ? -78.643 -15.475 18.595 1.00 36.53 403 VAL A CA 1
ATOM 3171 C C . VAL A 1 403 ? -78.859 -16.242 17.280 1.00 36.53 403 VAL A C 1
ATOM 3173 O O . VAL A 1 403 ? -78.492 -15.785 16.202 1.00 36.53 403 VAL A O 1
ATOM 3176 N N . VAL A 1 404 ? -79.491 -17.414 17.387 1.00 45.69 404 VAL A N 1
ATOM 3177 C CA . VAL A 1 404 ? -79.889 -18.310 16.286 1.00 45.69 404 VAL A CA 1
ATOM 3178 C C . VAL A 1 404 ? -80.835 -17.637 15.280 1.00 45.69 404 VAL A C 1
ATOM 3180 O O . VAL A 1 404 ? -81.856 -17.086 15.686 1.00 45.69 404 VAL A O 1
ATOM 3183 N N . ASN A 1 405 ? -80.584 -17.811 13.973 1.00 32.22 405 ASN A N 1
ATOM 3184 C CA . ASN A 1 405 ? -81.648 -18.071 12.989 1.00 32.22 405 ASN A CA 1
ATOM 3185 C C . ASN A 1 405 ? -81.131 -18.720 11.685 1.00 32.22 405 ASN A C 1
ATOM 3187 O O . ASN A 1 405 ? -79.931 -18.943 11.544 1.00 32.22 405 ASN A O 1
ATOM 3191 N N . SER A 1 406 ? -82.052 -19.114 10.792 1.00 36.91 406 SER A N 1
ATOM 3192 C CA . SER A 1 406 ? -81.855 -20.185 9.788 1.00 36.91 406 SER A CA 1
ATOM 3193 C C . SER A 1 406 ? -82.314 -19.818 8.355 1.00 36.91 406 SER A C 1
ATOM 3195 O O . SER A 1 406 ? -82.789 -18.709 8.137 1.00 36.91 406 SER A O 1
ATOM 3197 N N . GLN A 1 407 ? -82.258 -20.810 7.442 1.00 33.03 407 GLN A N 1
ATOM 3198 C CA . GLN A 1 407 ? -82.798 -20.860 6.057 1.00 33.03 407 GLN A CA 1
ATOM 3199 C C . GLN A 1 407 ? -81.931 -20.143 4.982 1.00 33.03 407 GLN A C 1
ATOM 3201 O O . GLN A 1 407 ? -81.516 -19.009 5.172 1.00 33.03 407 GLN A O 1
ATOM 3206 N N . GLU A 1 408 ? -81.382 -20.864 3.983 1.00 36.66 408 GLU A N 1
ATOM 3207 C CA . GLU A 1 408 ? -81.916 -21.184 2.621 1.00 36.66 408 GLU A CA 1
ATOM 3208 C C . GLU A 1 408 ? -81.443 -20.154 1.551 1.00 36.66 408 GLU A C 1
ATOM 3210 O O . GLU A 1 408 ? -81.186 -19.009 1.890 1.00 36.66 408 GLU A O 1
ATOM 3215 N N . GLU A 1 409 ? -81.214 -20.460 0.260 1.00 33.31 409 GLU A N 1
ATOM 3216 C CA . GLU A 1 409 ? -81.415 -21.695 -0.523 1.00 33.31 409 GLU A CA 1
ATOM 3217 C C . GLU A 1 409 ? -80.391 -21.871 -1.699 1.00 33.31 409 GLU A C 1
ATOM 3219 O O . GLU A 1 409 ? -79.503 -21.051 -1.917 1.00 33.31 409 GLU A O 1
ATOM 3224 N N . LYS A 1 410 ? -80.550 -22.986 -2.437 1.00 37.84 410 LYS A N 1
ATOM 3225 C CA . LYS A 1 410 ? -80.121 -23.401 -3.811 1.00 37.84 410 LYS A CA 1
ATOM 3226 C C . LYS A 1 410 ? -79.829 -22.267 -4.840 1.00 37.84 410 LYS A C 1
ATOM 3228 O O . LYS A 1 410 ? -80.386 -21.191 -4.714 1.00 37.84 410 LYS A O 1
ATOM 3233 N N . THR A 1 411 ? -79.119 -22.396 -5.984 1.00 36.34 411 THR A N 1
ATOM 3234 C CA . THR A 1 411 ? -78.359 -23.431 -6.772 1.00 36.34 411 THR A CA 1
ATOM 3235 C C . THR A 1 411 ? -77.573 -22.675 -7.901 1.00 36.34 411 THR A C 1
ATOM 3237 O O . THR A 1 411 ? -77.806 -21.484 -8.054 1.00 36.34 411 THR A O 1
ATOM 3240 N N . HIS A 1 412 ? -76.629 -23.184 -8.725 1.00 30.22 412 HIS A N 1
ATOM 3241 C CA . HIS A 1 412 ? -76.692 -24.311 -9.688 1.00 30.22 412 HIS A CA 1
ATOM 3242 C C . HIS A 1 412 ? -75.308 -24.640 -10.346 1.00 30.22 412 HIS A C 1
ATOM 3244 O O . HIS A 1 412 ? -74.338 -23.902 -10.206 1.00 30.22 412 HIS A O 1
ATOM 3250 N N . LEU A 1 413 ? -75.268 -25.757 -11.091 1.00 36.50 413 LEU A N 1
ATOM 3251 C CA . LEU A 1 413 ? -74.252 -26.307 -12.035 1.00 36.50 413 LEU A CA 1
ATOM 3252 C C . LEU A 1 413 ? -73.634 -25.284 -13.046 1.00 36.50 413 LEU A C 1
ATOM 3254 O O . LEU A 1 413 ? -74.266 -24.268 -13.303 1.00 36.50 413 LEU A O 1
ATOM 3258 N N . THR A 1 414 ? -72.506 -25.466 -13.777 1.00 34.16 414 THR A N 1
ATOM 3259 C CA . THR A 1 414 ? -71.424 -26.497 -13.927 1.00 34.16 414 THR A CA 1
ATOM 3260 C C . THR A 1 414 ? -70.325 -25.984 -14.889 1.00 34.16 414 THR A C 1
ATOM 3262 O O . THR A 1 414 ? -70.678 -25.253 -15.810 1.00 34.16 414 THR A O 1
ATOM 3265 N N . ARG A 1 415 ? -69.077 -26.506 -14.825 1.00 28.53 415 ARG A N 1
ATOM 3266 C CA . ARG A 1 415 ? -68.373 -27.234 -15.933 1.00 28.53 415 ARG A CA 1
ATOM 3267 C C . ARG A 1 415 ? -66.994 -27.764 -15.480 1.00 28.53 415 ARG A C 1
ATOM 3269 O O . ARG A 1 415 ? -66.356 -27.154 -14.634 1.00 28.53 415 ARG A O 1
ATOM 3276 N N . SER A 1 416 ? -66.537 -28.885 -16.048 1.00 32.16 416 SER A N 1
ATOM 3277 C CA . SER A 1 416 ? -65.244 -29.535 -15.755 1.00 32.16 416 SER A CA 1
ATOM 3278 C C . SER A 1 416 ? -64.330 -29.591 -16.991 1.00 32.16 416 SER A C 1
ATOM 3280 O O . SER A 1 416 ? -64.839 -29.798 -18.093 1.00 32.16 416 SER A O 1
ATOM 3282 N N . VAL A 1 417 ? -63.013 -29.434 -16.780 1.00 35.47 417 VAL A N 1
ATOM 3283 C CA . VAL A 1 417 ? -61.885 -29.953 -17.593 1.00 35.47 417 VAL A CA 1
ATOM 3284 C C . VAL A 1 417 ? -60.729 -30.283 -16.618 1.00 35.47 417 VAL A C 1
ATOM 3286 O O . VAL A 1 417 ? -60.711 -29.789 -15.489 1.00 35.47 417 VAL A O 1
ATOM 3289 N N . GLU A 1 418 ? -59.816 -31.172 -17.008 1.00 31.94 418 GLU A N 1
ATOM 3290 C CA . GLU A 1 418 ? -58.940 -31.947 -16.115 1.00 31.94 418 GLU A CA 1
ATOM 3291 C C . GLU A 1 418 ? -57.557 -31.326 -15.803 1.00 31.94 418 GLU A C 1
ATOM 3293 O O . GLU A 1 418 ? -57.132 -30.326 -16.378 1.00 31.94 418 GLU A O 1
ATOM 3298 N N . ALA A 1 419 ? -56.840 -31.954 -14.861 1.00 34.88 419 ALA A N 1
ATOM 3299 C CA . ALA A 1 419 ? -55.481 -31.596 -14.442 1.00 34.88 419 ALA A CA 1
ATOM 3300 C C . ALA A 1 419 ? -54.387 -32.252 -15.317 1.00 34.88 419 ALA A C 1
ATOM 3302 O O . ALA A 1 419 ? -54.659 -33.166 -16.095 1.00 34.88 419 ALA A O 1
ATOM 3303 N N . PRO A 1 420 ? -53.107 -31.909 -15.081 1.00 43.25 420 PRO A N 1
ATOM 3304 C CA . PRO A 1 420 ? -52.245 -32.970 -14.546 1.00 43.25 420 PRO A CA 1
ATOM 3305 C C . PRO A 1 420 ? -51.512 -32.594 -13.247 1.00 43.25 420 PRO A C 1
ATOM 3307 O O . PRO A 1 420 ? -51.329 -31.431 -12.892 1.00 43.25 420 PRO A O 1
ATOM 3310 N N . LYS A 1 421 ? -51.098 -33.628 -12.508 1.00 41.22 421 LYS A N 1
ATOM 3311 C CA . LYS A 1 421 ? -50.553 -33.540 -11.143 1.00 41.22 421 LYS A CA 1
ATOM 3312 C C . LYS A 1 421 ? -49.066 -33.155 -11.140 1.00 41.22 421 LYS A C 1
ATOM 3314 O O . LYS A 1 421 ? -48.281 -33.731 -11.890 1.00 41.22 421 LYS A O 1
ATOM 3319 N N . ARG A 1 422 ? -48.643 -32.313 -10.190 1.00 32.25 422 ARG A N 1
ATOM 3320 C CA . ARG A 1 422 ? -47.244 -32.246 -9.721 1.00 32.25 422 ARG A CA 1
ATOM 3321 C C . ARG A 1 422 ? -47.209 -32.047 -8.203 1.00 32.25 422 ARG A C 1
ATOM 3323 O O . ARG A 1 422 ? -48.072 -31.369 -7.653 1.00 32.25 422 ARG A O 1
ATOM 3330 N N . ALA A 1 423 ? -46.277 -32.714 -7.526 1.00 32.38 423 ALA A N 1
ATOM 3331 C CA . ALA A 1 423 ? -46.307 -32.867 -6.071 1.00 32.38 423 ALA A CA 1
ATOM 3332 C C . ALA A 1 423 ? -45.832 -31.616 -5.311 1.00 32.38 423 ALA A C 1
ATOM 3334 O O . ALA A 1 423 ? -44.901 -30.937 -5.742 1.00 32.38 423 ALA A O 1
ATOM 3335 N N . LYS A 1 424 ? -46.427 -31.377 -4.134 1.00 36.16 424 LYS A N 1
ATOM 3336 C CA . LYS A 1 424 ? -45.865 -30.521 -3.081 1.00 36.16 424 LYS A CA 1
ATOM 3337 C C . LYS A 1 424 ? -45.142 -31.405 -2.054 1.00 36.16 424 LYS A C 1
ATOM 3339 O O . LYS A 1 424 ? -45.780 -32.330 -1.553 1.00 36.16 424 LYS A O 1
ATOM 3344 N N . PRO A 1 425 ? -43.888 -31.119 -1.672 1.00 39.81 425 PRO A N 1
ATOM 3345 C CA . PRO A 1 425 ? -43.368 -31.536 -0.378 1.00 39.81 425 PRO A CA 1
ATOM 3346 C C . PRO A 1 425 ? -43.869 -30.559 0.697 1.00 39.81 425 PRO A C 1
ATOM 3348 O O . PRO A 1 425 ? -43.712 -29.347 0.560 1.00 39.81 425 PRO A O 1
ATOM 3351 N N . ALA A 1 426 ? -44.467 -31.077 1.766 1.00 34.78 426 ALA A N 1
ATOM 3352 C CA . ALA A 1 426 ? -44.801 -30.309 2.961 1.00 34.78 426 ALA A CA 1
ATOM 3353 C C . ALA A 1 426 ? -44.177 -31.009 4.173 1.00 34.78 426 ALA A C 1
ATOM 3355 O O . ALA A 1 426 ? -44.604 -32.114 4.490 1.00 34.78 426 ALA A O 1
ATOM 3356 N N . ALA A 1 427 ? -43.158 -30.388 4.784 1.00 34.69 427 ALA A N 1
ATOM 3357 C CA . ALA A 1 427 ? -42.641 -30.649 6.138 1.00 34.69 427 ALA A CA 1
ATOM 3358 C C . ALA A 1 427 ? -41.316 -29.887 6.366 1.00 34.69 427 ALA A C 1
ATOM 3360 O O . ALA A 1 427 ? -40.258 -30.409 6.024 1.00 34.69 427 ALA A O 1
ATOM 3361 N N . MET A 1 428 ? -41.349 -28.678 6.949 1.00 32.03 428 MET A N 1
ATOM 3362 C CA . MET A 1 428 ? -40.177 -28.104 7.648 1.00 32.03 428 MET A CA 1
ATOM 3363 C C . MET A 1 428 ? -40.518 -26.917 8.579 1.00 32.03 428 MET A C 1
ATOM 3365 O O . MET A 1 428 ? -39.762 -25.957 8.676 1.00 32.03 428 MET A O 1
ATOM 3369 N N . GLU A 1 429 ? -41.656 -26.973 9.278 1.00 32.53 429 GLU A N 1
ATOM 3370 C CA . GLU A 1 429 ? -42.137 -25.875 10.143 1.00 32.53 429 GLU A CA 1
ATOM 3371 C C . GLU A 1 429 ? -42.652 -26.400 11.499 1.00 32.53 429 GLU A C 1
ATOM 3373 O O . GLU A 1 429 ? -43.767 -26.120 11.922 1.00 32.53 429 GLU A O 1
ATOM 3378 N N . ALA A 1 430 ? -41.847 -27.241 12.162 1.00 33.75 430 ALA A N 1
ATOM 3379 C CA . ALA A 1 430 ? -42.186 -27.849 13.456 1.00 33.75 430 ALA A CA 1
ATOM 3380 C C . ALA A 1 430 ? -40.941 -28.307 14.251 1.00 33.75 430 ALA A C 1
ATOM 3382 O O . ALA A 1 430 ? -40.863 -29.463 14.658 1.00 33.75 430 ALA A O 1
ATOM 3383 N N . PHE A 1 431 ? -39.929 -27.442 14.428 1.00 33.31 431 PHE A N 1
ATOM 3384 C CA . PHE A 1 431 ? -38.749 -27.789 15.246 1.00 33.31 431 PHE A CA 1
ATOM 3385 C C . PHE A 1 431 ? -38.003 -26.576 15.844 1.00 33.31 431 PHE A C 1
ATOM 3387 O O . PHE A 1 431 ? -36.800 -26.421 15.649 1.00 33.31 431 PHE A O 1
ATOM 3394 N N . LEU A 1 432 ? -38.710 -25.685 16.557 1.00 35.50 432 LEU A N 1
ATOM 3395 C CA . LEU A 1 432 ? -38.059 -24.624 17.349 1.00 35.50 432 LEU A CA 1
ATOM 3396 C C . LEU A 1 432 ? -38.939 -24.047 18.483 1.00 35.50 432 LEU A C 1
ATOM 3398 O O . LEU A 1 432 ? -39.179 -22.844 18.551 1.00 35.50 432 LEU A O 1
ATOM 3402 N N . MET A 1 433 ? -39.401 -24.904 19.398 1.00 33.81 433 MET A N 1
ATOM 3403 C CA . MET A 1 433 ? -39.840 -24.496 20.742 1.00 33.81 433 MET A CA 1
ATOM 3404 C C . MET A 1 433 ? -39.470 -25.555 21.791 1.00 33.81 433 MET A C 1
ATOM 3406 O O . MET A 1 433 ? -39.208 -26.702 21.441 1.00 33.81 433 MET A O 1
ATOM 3410 N N . ASP A 1 434 ? -39.481 -25.115 23.052 1.00 32.12 434 ASP A N 1
ATOM 3411 C CA . ASP A 1 434 ? -39.311 -25.878 24.298 1.00 32.12 434 ASP A CA 1
ATOM 3412 C C . ASP A 1 434 ? -37.895 -26.378 24.671 1.00 32.12 434 ASP A C 1
ATOM 3414 O O . ASP A 1 434 ? -37.582 -27.563 24.593 1.00 32.12 434 ASP A O 1
ATOM 3418 N N . VAL A 1 435 ? -37.056 -25.448 25.161 1.00 30.19 435 VAL A N 1
ATOM 3419 C CA . VAL A 1 435 ? -36.058 -25.721 26.221 1.00 30.19 435 VAL A CA 1
ATOM 3420 C C . VAL A 1 435 ? -35.946 -24.496 27.146 1.00 30.19 435 VAL A C 1
ATOM 3422 O O . VAL A 1 435 ? -34.990 -23.720 27.063 1.00 30.19 435 VAL A O 1
ATOM 3425 N N . SER A 1 436 ? -36.911 -24.292 28.047 1.00 31.12 436 SER A N 1
ATOM 3426 C CA . SER A 1 436 ? -36.741 -23.361 29.175 1.00 31.12 436 SER A CA 1
ATOM 3427 C C . SER A 1 436 ? -37.648 -23.686 30.371 1.00 31.12 436 SER A C 1
ATOM 3429 O O . SER A 1 436 ? -38.827 -23.969 30.222 1.00 31.12 436 SER A O 1
ATOM 3431 N N . ALA A 1 437 ? -37.072 -23.582 31.578 1.00 31.77 437 ALA A N 1
ATOM 3432 C CA . ALA A 1 437 ? -37.721 -23.710 32.892 1.00 31.77 437 ALA A CA 1
ATOM 3433 C C . ALA A 1 437 ? -38.300 -25.092 33.292 1.00 31.77 437 ALA A C 1
ATOM 3435 O O . ALA A 1 437 ? -39.509 -25.305 33.284 1.00 31.77 437 ALA A O 1
ATOM 3436 N N . SER A 1 438 ? -37.442 -25.975 33.834 1.00 30.28 438 SER A N 1
ATOM 3437 C CA . SER A 1 438 ? -37.829 -26.904 34.921 1.00 30.28 438 SER A CA 1
ATOM 3438 C C . SER A 1 438 ? -36.632 -27.521 35.663 1.00 30.28 438 SER A C 1
ATOM 3440 O O . SER A 1 438 ? -36.152 -28.588 35.288 1.00 30.28 438 SER A O 1
ATOM 3442 N N . LYS A 1 439 ? -36.185 -26.870 36.751 1.00 30.45 439 LYS A N 1
ATOM 3443 C CA . LYS A 1 439 ? -36.012 -27.470 38.098 1.00 30.45 439 LYS A CA 1
ATOM 3444 C C . LYS A 1 439 ? -35.475 -26.452 39.118 1.00 30.45 439 LYS A C 1
ATOM 3446 O O . LYS A 1 439 ? -34.712 -25.556 38.772 1.00 30.45 439 LYS A O 1
ATOM 3451 N N . LEU A 1 440 ? -35.897 -26.621 40.369 1.00 35.12 440 LEU A N 1
ATOM 3452 C CA . LEU A 1 440 ? -35.495 -25.879 41.570 1.00 35.12 440 LEU A CA 1
ATOM 3453 C C . LEU A 1 440 ? -35.233 -26.881 42.713 1.00 35.12 440 LEU A C 1
ATOM 3455 O O . LEU A 1 440 ? -35.697 -28.017 42.621 1.00 35.12 440 LEU A O 1
ATOM 3459 N N . ALA A 1 441 ? -34.623 -26.376 43.794 1.00 31.58 441 ALA A N 1
ATOM 3460 C CA . ALA A 1 441 ? -34.476 -26.970 45.136 1.00 31.58 441 ALA A CA 1
ATOM 3461 C C . ALA A 1 441 ? -33.413 -28.079 45.338 1.00 31.58 441 ALA A C 1
ATOM 3463 O O . ALA A 1 441 ? -33.122 -28.834 44.417 1.00 31.58 441 ALA A O 1
ATOM 3464 N N . GLU A 1 442 ? -32.899 -28.126 46.583 1.00 33.12 442 GLU A N 1
ATOM 3465 C CA . GLU A 1 442 ? -31.698 -28.806 47.138 1.00 33.12 442 GLU A CA 1
ATOM 3466 C C . GLU A 1 442 ? -30.422 -27.948 46.973 1.00 33.12 442 GLU A C 1
ATOM 3468 O O . GLU A 1 442 ? -29.698 -28.048 45.989 1.00 33.12 442 GLU A O 1
ATOM 3473 N N . GLU A 1 443 ? -30.173 -26.907 47.783 1.00 32.81 443 GLU A N 1
ATOM 3474 C CA . GLU A 1 443 ? -29.924 -26.906 49.247 1.00 32.81 443 GLU A CA 1
ATOM 3475 C C . GLU A 1 443 ? -28.934 -27.984 49.720 1.00 32.81 443 GLU A C 1
ATOM 3477 O O . GLU A 1 443 ? -29.325 -29.117 49.960 1.00 32.81 443 GLU A O 1
ATOM 3482 N N . GLU A 1 444 ? -27.674 -27.594 49.965 1.00 30.14 444 GLU A N 1
ATOM 3483 C CA . GLU A 1 444 ? -27.206 -27.462 51.355 1.00 30.14 444 GLU A CA 1
ATOM 3484 C C . GLU A 1 444 ? -25.960 -26.558 51.508 1.00 30.14 444 GLU A C 1
ATOM 3486 O O . GLU A 1 444 ? -25.320 -26.134 50.546 1.00 30.14 444 GLU A O 1
ATOM 3491 N N . THR A 1 445 ? -25.688 -26.190 52.759 1.00 31.72 445 THR A N 1
ATOM 3492 C CA . THR A 1 445 ? -24.754 -25.149 53.229 1.00 31.72 445 THR A CA 1
ATOM 3493 C C . THR A 1 445 ? -23.255 -25.379 52.969 1.00 31.72 445 THR A C 1
ATOM 3495 O O . THR A 1 445 ? -22.785 -26.506 53.076 1.00 31.72 445 THR A O 1
ATOM 3498 N N . TYR A 1 446 ? -22.473 -24.290 52.851 1.00 27.69 446 TYR A N 1
ATOM 3499 C CA . TYR A 1 446 ? -21.282 -24.082 53.705 1.00 27.69 446 TYR A CA 1
ATOM 3500 C C . TYR A 1 446 ? -20.882 -22.592 53.832 1.00 27.69 446 TYR A C 1
ATOM 3502 O O . TYR A 1 446 ? -21.349 -21.744 53.072 1.00 27.69 446 TYR A O 1
ATOM 3510 N N . SER A 1 447 ? -20.061 -22.262 54.836 1.00 29.14 447 SER A N 1
ATOM 3511 C CA . SER A 1 447 ? -19.666 -20.894 55.231 1.00 29.14 447 SER A CA 1
ATOM 3512 C C . SER A 1 447 ? -18.735 -20.199 54.212 1.00 29.14 447 SER A C 1
ATOM 3514 O O . SER A 1 447 ? -17.958 -20.855 53.529 1.00 29.14 447 SER A O 1
ATOM 3516 N N . SER A 1 448 ? -18.787 -18.879 53.979 1.00 30.75 448 SER A N 1
ATOM 3517 C CA . SER A 1 448 ? -18.804 -17.729 54.910 1.00 30.75 448 SER A CA 1
ATOM 3518 C C . SER A 1 448 ? -17.503 -17.560 55.710 1.00 30.75 448 SER A C 1
ATOM 3520 O O . SER A 1 448 ? -17.475 -17.828 56.910 1.00 30.75 448 SER A O 1
ATOM 3522 N N . TRP A 1 449 ? -16.457 -17.040 55.060 1.00 29.48 449 TRP A N 1
ATOM 3523 C CA . TRP A 1 449 ? -15.302 -16.429 55.729 1.00 29.48 449 TRP A CA 1
ATOM 3524 C C . TRP A 1 449 ? -15.027 -15.030 55.169 1.00 29.48 449 TRP A C 1
ATOM 3526 O O . TRP A 1 449 ? -14.804 -14.858 53.973 1.00 29.48 449 TRP A O 1
ATOM 3536 N N . ASP A 1 450 ? -15.066 -14.045 56.064 1.00 31.02 450 ASP A N 1
ATOM 3537 C CA . ASP A 1 450 ? -14.701 -12.646 55.834 1.00 31.02 450 ASP A CA 1
ATOM 3538 C C . ASP A 1 450 ? -13.248 -12.429 56.292 1.00 31.02 450 ASP A C 1
ATOM 3540 O O . ASP A 1 450 ? -12.840 -12.972 57.319 1.00 31.02 450 ASP A O 1
ATOM 3544 N N . CYS A 1 451 ? -12.466 -11.640 55.551 1.00 27.22 451 CYS A N 1
ATOM 3545 C CA . CYS A 1 451 ? -11.088 -11.296 55.909 1.00 27.22 451 CYS A CA 1
ATOM 3546 C C . CYS A 1 451 ? -10.731 -9.878 55.443 1.00 27.22 451 CYS A C 1
ATOM 3548 O O . CYS A 1 451 ? -10.500 -9.621 54.260 1.00 27.22 451 CYS A O 1
ATOM 3550 N N . ARG A 1 452 ? -10.617 -8.963 56.410 1.00 28.53 452 ARG A N 1
ATOM 3551 C CA . ARG A 1 452 ? -9.976 -7.651 56.242 1.00 28.53 452 ARG A CA 1
ATOM 3552 C C . ARG A 1 452 ? -8.446 -7.768 56.208 1.00 28.53 452 ARG A C 1
ATOM 3554 O O . ARG A 1 452 ? -7.876 -8.785 56.589 1.00 28.53 452 ARG A O 1
ATOM 3561 N N . ASN A 1 453 ? -7.805 -6.677 55.788 1.00 31.58 453 ASN A N 1
ATOM 3562 C CA . ASN A 1 453 ? -6.367 -6.426 55.922 1.00 31.58 453 ASN A CA 1
ATOM 3563 C C . ASN A 1 453 ? -5.848 -6.758 57.339 1.00 31.58 453 ASN A C 1
ATOM 3565 O O . ASN A 1 453 ? -6.533 -6.429 58.304 1.00 31.58 453 ASN A O 1
ATOM 3569 N N . ASP A 1 454 ? -4.590 -7.205 57.465 1.00 28.73 454 ASP A N 1
ATOM 3570 C CA . ASP A 1 454 ? -3.549 -6.250 57.884 1.00 28.73 454 ASP A CA 1
ATOM 3571 C C . ASP A 1 454 ? -2.081 -6.677 57.651 1.00 28.73 454 ASP A C 1
ATOM 3573 O O . ASP A 1 454 ? -1.734 -7.851 57.596 1.00 28.73 454 ASP A O 1
ATOM 3577 N N . THR A 1 455 ? -1.247 -5.642 57.495 1.00 32.41 455 THR A N 1
ATOM 3578 C CA . THR A 1 455 ? 0.214 -5.508 57.718 1.00 32.41 455 THR A CA 1
ATOM 3579 C C . THR A 1 455 ? 1.223 -6.651 57.468 1.00 32.41 455 THR A C 1
ATOM 3581 O O . THR A 1 455 ? 1.198 -7.697 58.102 1.00 32.41 455 THR A O 1
ATOM 3584 N N . ASN A 1 456 ? 2.285 -6.292 56.731 1.00 30.47 456 ASN A N 1
ATOM 3585 C CA . ASN A 1 456 ? 3.705 -6.639 56.949 1.00 30.47 456 ASN A CA 1
ATOM 3586 C C . ASN A 1 456 ? 4.089 -8.040 57.478 1.00 30.47 456 ASN A C 1
ATOM 3588 O O . ASN A 1 456 ? 4.127 -8.286 58.683 1.00 30.47 456 ASN A O 1
ATOM 3592 N N . SER A 1 457 ? 4.721 -8.828 56.605 1.00 30.30 457 SER A N 1
ATOM 3593 C CA . SER A 1 457 ? 5.983 -9.500 56.951 1.00 30.30 457 SER A CA 1
ATOM 3594 C C . SER A 1 457 ? 6.898 -9.625 55.731 1.00 30.30 457 SER A C 1
ATOM 3596 O O . SER A 1 457 ? 6.457 -9.513 54.589 1.00 30.30 457 SER A O 1
ATOM 3598 N N . ARG A 1 458 ? 8.201 -9.755 55.991 1.00 31.41 458 ARG A N 1
ATOM 3599 C CA . ARG A 1 458 ? 9.298 -9.511 55.043 1.00 31.41 458 ARG A CA 1
ATOM 3600 C C . ARG A 1 458 ? 10.169 -10.759 54.946 1.00 31.41 458 ARG A C 1
ATOM 3602 O O . ARG A 1 458 ? 10.737 -11.164 55.956 1.00 31.41 458 ARG A O 1
ATOM 3609 N N . LEU A 1 459 ? 10.279 -11.342 53.755 1.00 31.05 459 LEU A N 1
ATOM 3610 C CA . LEU A 1 459 ? 11.101 -12.528 53.500 1.00 31.05 459 LEU A CA 1
ATOM 3611 C C . LEU A 1 459 ? 11.602 -12.523 52.051 1.00 31.05 459 LEU A C 1
ATOM 3613 O O . LEU A 1 459 ? 10.810 -12.486 51.111 1.00 31.05 459 LEU A O 1
ATOM 3617 N N . ASP A 1 460 ? 12.923 -12.525 51.892 1.00 32.06 460 ASP A N 1
ATOM 3618 C CA . ASP A 1 460 ? 13.605 -12.412 50.604 1.00 32.06 460 ASP A CA 1
ATOM 3619 C C . ASP A 1 460 ? 13.791 -13.793 49.946 1.00 32.06 460 ASP A C 1
ATOM 3621 O O . ASP A 1 460 ? 14.458 -14.667 50.499 1.00 32.06 460 ASP A O 1
ATOM 3625 N N . ILE A 1 461 ? 13.245 -13.982 48.738 1.00 32.03 461 ILE A N 1
ATOM 3626 C CA . ILE A 1 461 ? 13.528 -15.131 47.855 1.00 32.03 461 ILE A CA 1
ATOM 3627 C C . ILE A 1 461 ? 13.730 -14.594 46.421 1.00 32.03 461 ILE A C 1
ATOM 3629 O O . ILE A 1 461 ? 12.906 -13.803 45.952 1.00 32.03 461 ILE A O 1
ATOM 3633 N N . PRO A 1 462 ? 14.818 -14.964 45.713 1.00 37.59 462 PRO A N 1
ATOM 3634 C CA . PRO A 1 462 ? 15.180 -14.338 44.443 1.00 37.59 462 PRO A CA 1
ATOM 3635 C C . PRO A 1 462 ? 14.348 -14.855 43.262 1.00 37.59 462 PRO A C 1
ATOM 3637 O O . PRO A 1 462 ? 14.309 -16.053 42.983 1.00 37.59 462 PRO A O 1
ATOM 3640 N N . TRP A 1 463 ? 13.758 -13.933 42.499 1.00 33.16 463 TRP A N 1
ATOM 3641 C CA . TRP A 1 463 ? 13.080 -14.247 41.241 1.00 33.16 463 TRP A CA 1
ATOM 3642 C C . TRP A 1 463 ? 14.068 -14.289 40.071 1.00 33.16 463 TRP A C 1
ATOM 3644 O O . TRP A 1 463 ? 14.452 -13.256 39.523 1.00 33.16 463 TRP A O 1
ATOM 3654 N N . GLY A 1 464 ? 14.443 -15.500 39.656 1.00 30.28 464 GLY A N 1
ATOM 3655 C CA . GLY A 1 464 ? 14.982 -15.731 38.317 1.00 30.28 464 GLY A CA 1
ATOM 3656 C C . GLY A 1 464 ? 13.866 -15.584 37.279 1.00 30.28 464 GLY A C 1
ATOM 3657 O O . GLY A 1 464 ? 12.805 -16.187 37.421 1.00 30.28 464 GLY A O 1
ATOM 3658 N N . GLY A 1 465 ? 14.081 -14.767 36.246 1.00 35.09 465 GLY A N 1
ATOM 3659 C CA . GLY A 1 465 ? 13.103 -14.597 35.170 1.00 35.09 465 GLY A CA 1
ATOM 3660 C C . GLY A 1 465 ? 13.080 -15.801 34.228 1.00 35.09 465 GLY A C 1
ATOM 3661 O O . GL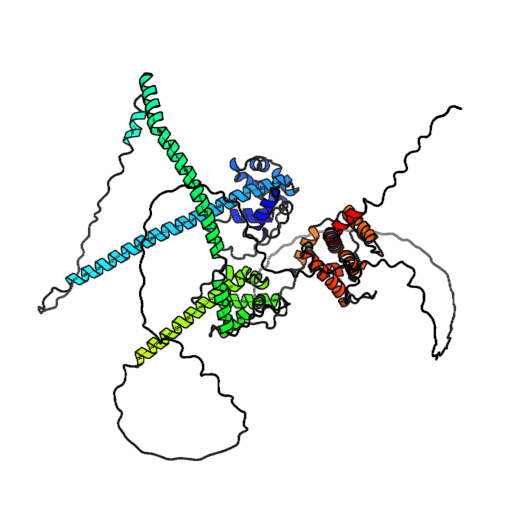Y A 1 465 ? 14.134 -16.244 33.775 1.00 35.09 465 GLY A O 1
ATOM 3662 N N . GLN A 1 466 ? 11.885 -16.290 33.889 1.00 30.50 466 GLN A N 1
ATOM 3663 C CA . GLN A 1 466 ? 11.691 -17.300 32.849 1.00 30.50 466 GLN A CA 1
ATOM 3664 C C . GLN A 1 466 ? 10.587 -16.843 31.887 1.00 30.50 466 GLN A C 1
ATOM 3666 O O . GLN A 1 466 ? 9.423 -16.709 32.264 1.00 30.50 466 GLN A O 1
ATOM 3671 N N . GLU A 1 467 ? 10.976 -16.554 30.646 1.00 31.92 467 GLU A N 1
ATOM 3672 C CA . GLU A 1 467 ? 10.063 -16.123 29.585 1.00 31.92 467 GLU A CA 1
ATOM 3673 C C . GLU A 1 467 ? 9.169 -17.289 29.135 1.00 31.92 467 GLU A C 1
ATOM 3675 O O . GLU A 1 467 ? 9.625 -18.426 29.008 1.00 31.92 467 GLU A O 1
ATOM 3680 N N . TRP A 1 468 ? 7.886 -17.018 28.882 1.00 31.81 468 TRP A N 1
ATOM 3681 C CA . TRP A 1 468 ? 6.934 -18.036 28.430 1.00 31.81 468 TRP A CA 1
ATOM 3682 C C . TRP A 1 468 ? 7.047 -18.235 26.911 1.00 31.81 468 TRP A C 1
ATOM 3684 O O . TRP A 1 468 ? 6.502 -17.463 26.121 1.00 31.81 468 TRP A O 1
ATOM 3694 N N . SER A 1 469 ? 7.764 -19.281 26.500 1.00 32.81 469 SER A N 1
ATOM 3695 C CA . SER A 1 469 ? 7.908 -19.698 25.101 1.00 32.81 469 SER A CA 1
ATOM 3696 C C . SER A 1 469 ? 6.640 -20.388 24.578 1.00 32.81 469 SER A C 1
ATOM 3698 O O . SER A 1 469 ? 6.305 -21.492 25.010 1.00 32.81 469 SER A O 1
ATOM 3700 N N . ASN A 1 470 ? 5.960 -19.769 23.609 1.00 35.94 470 ASN A N 1
ATOM 3701 C CA . ASN A 1 470 ? 4.786 -20.334 22.929 1.00 35.94 470 ASN A CA 1
ATOM 3702 C C . ASN A 1 470 ? 5.168 -21.396 21.873 1.00 35.94 470 ASN A C 1
ATOM 3704 O O . ASN A 1 470 ? 4.980 -21.176 20.677 1.00 35.94 470 ASN A O 1
ATOM 3708 N N . ASP A 1 471 ? 5.665 -22.556 22.309 1.00 31.95 471 ASP A N 1
ATOM 3709 C CA . ASP A 1 471 ? 5.912 -23.723 21.447 1.00 31.95 471 ASP A CA 1
ATOM 3710 C C . ASP A 1 471 ? 4.830 -24.795 21.652 1.00 31.95 471 ASP A C 1
ATOM 3712 O O . ASP A 1 471 ? 4.945 -25.683 22.495 1.00 31.95 471 ASP A O 1
ATOM 3716 N N . LEU A 1 472 ? 3.754 -24.707 20.861 1.00 38.25 472 LEU A N 1
ATOM 3717 C CA . LEU A 1 472 ? 2.572 -25.578 20.958 1.00 38.25 472 LEU A CA 1
ATOM 3718 C C . LEU A 1 472 ? 2.401 -26.523 19.748 1.00 38.25 472 LEU A C 1
ATOM 3720 O O . LEU A 1 472 ? 1.289 -26.764 19.283 1.00 38.25 472 LEU A O 1
ATOM 3724 N N . PHE A 1 473 ? 3.507 -27.086 19.244 1.00 39.19 473 PHE A N 1
ATOM 3725 C CA . PHE A 1 473 ? 3.494 -28.180 18.259 1.00 39.19 473 PHE A CA 1
ATOM 3726 C C . PHE A 1 473 ? 4.594 -29.224 18.540 1.00 39.19 473 PHE A C 1
ATOM 3728 O O . PHE A 1 473 ? 5.774 -28.870 18.574 1.00 39.19 473 PHE A O 1
ATOM 3735 N N . PRO A 1 474 ? 4.259 -30.522 18.695 1.00 35.41 474 PRO A N 1
ATOM 3736 C CA . PRO A 1 474 ? 5.257 -31.570 18.882 1.00 35.41 474 PRO A CA 1
ATOM 3737 C C . PRO A 1 474 ? 5.937 -31.944 17.555 1.00 35.41 474 PRO A C 1
ATOM 3739 O O . PRO A 1 474 ? 5.292 -32.420 16.622 1.00 35.41 474 PRO A O 1
ATOM 3742 N N . SER A 1 475 ? 7.262 -31.789 17.482 1.00 31.34 475 SER A N 1
ATOM 3743 C CA . SER A 1 475 ? 8.065 -32.336 16.376 1.00 31.34 475 SER A CA 1
ATOM 3744 C C . SER A 1 475 ? 8.225 -33.862 16.518 1.00 31.34 475 SER A C 1
ATOM 3746 O O . SER A 1 475 ? 8.692 -34.306 17.572 1.00 31.34 475 SER A O 1
ATOM 3748 N N . PRO A 1 476 ? 7.924 -34.681 15.488 1.00 35.12 476 PRO A N 1
ATOM 3749 C CA . PRO A 1 476 ? 8.135 -36.128 15.549 1.00 35.12 476 PRO A CA 1
ATOM 3750 C C . PRO A 1 476 ? 9.622 -36.487 15.677 1.00 35.12 476 PRO A C 1
ATOM 3752 O O . PRO A 1 476 ? 10.414 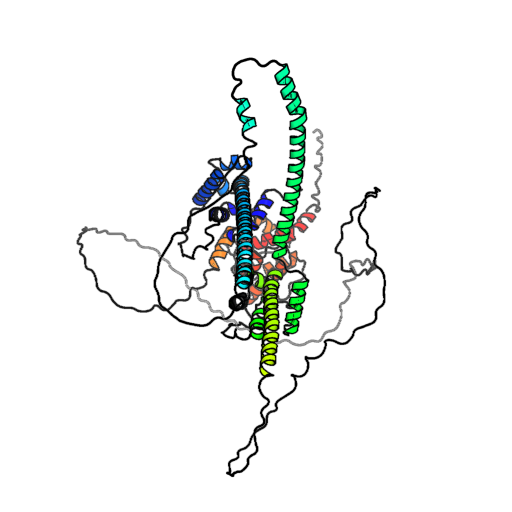-36.246 14.765 1.00 35.12 476 PRO A O 1
ATOM 3755 N N . ARG A 1 477 ? 10.011 -37.106 16.798 1.00 32.88 477 ARG A N 1
ATOM 3756 C CA . ARG A 1 477 ? 11.344 -37.701 16.967 1.00 32.88 477 ARG A CA 1
ATOM 3757 C C . ARG A 1 477 ? 11.344 -39.143 16.462 1.00 32.88 477 ARG A C 1
ATOM 3759 O O . ARG A 1 477 ? 11.048 -40.054 17.226 1.00 32.88 477 ARG A O 1
ATOM 3766 N N . HIS A 1 478 ? 11.747 -39.347 15.212 1.00 30.84 478 HIS A N 1
ATOM 3767 C CA . HIS A 1 478 ? 12.225 -40.649 14.747 1.00 30.84 478 HIS A CA 1
ATOM 3768 C C . HIS A 1 478 ? 13.692 -40.544 14.341 1.00 30.84 478 HIS A C 1
ATOM 3770 O O . HIS A 1 478 ? 14.034 -39.893 13.356 1.00 30.84 478 HIS A O 1
ATOM 3776 N N . SER A 1 479 ? 14.556 -41.191 15.123 1.00 35.22 479 SER A N 1
ATOM 3777 C CA . SER A 1 479 ? 15.945 -41.434 14.748 1.00 35.22 479 SER A CA 1
ATOM 3778 C C . SER A 1 479 ? 15.973 -42.390 13.558 1.00 35.22 479 SER A C 1
ATOM 3780 O O . SER A 1 479 ? 15.422 -43.484 13.649 1.00 35.22 479 SER A O 1
ATOM 3782 N N . PHE A 1 480 ? 16.626 -41.995 12.467 1.00 31.30 480 PHE A N 1
ATOM 3783 C CA . PHE A 1 480 ? 17.008 -42.918 11.401 1.00 31.30 480 PHE A CA 1
ATOM 3784 C C . PHE A 1 480 ? 18.506 -43.184 11.506 1.00 31.30 480 PHE A C 1
ATOM 3786 O O . PHE A 1 480 ? 19.322 -42.270 11.375 1.00 31.30 480 PHE A O 1
ATOM 3793 N N . GLU A 1 481 ? 18.863 -44.435 11.775 1.00 31.42 481 GLU A N 1
ATOM 3794 C CA . GLU A 1 481 ? 20.253 -44.880 11.798 1.00 31.42 481 GLU A CA 1
ATOM 3795 C C . GLU A 1 481 ? 20.793 -44.943 10.364 1.00 31.42 481 GLU A C 1
ATOM 3797 O O . GLU A 1 481 ? 20.095 -45.354 9.438 1.00 31.42 481 GLU A O 1
ATOM 3802 N N . SER A 1 482 ? 22.033 -44.491 10.165 1.00 33.53 482 SER A N 1
ATOM 3803 C CA . SER A 1 482 ? 22.675 -44.470 8.847 1.00 33.53 482 SER A CA 1
ATOM 3804 C C . SER A 1 482 ? 23.439 -45.773 8.598 1.00 33.53 482 SER A C 1
ATOM 3806 O O . SER A 1 482 ? 24.408 -46.027 9.316 1.00 33.53 482 SER A O 1
ATOM 3808 N N . PRO A 1 483 ? 23.103 -46.569 7.565 1.00 40.84 483 PRO A N 1
ATOM 3809 C CA . PRO A 1 483 ? 23.954 -47.667 7.130 1.00 40.84 483 PRO A CA 1
ATOM 3810 C C . PRO A 1 483 ? 25.213 -47.096 6.470 1.00 40.84 483 PRO A C 1
ATOM 3812 O O . PRO A 1 483 ? 25.152 -46.463 5.415 1.00 40.84 483 PRO A O 1
ATOM 3815 N N . SER A 1 484 ? 26.371 -47.313 7.087 1.00 38.53 484 SER A N 1
ATOM 3816 C CA . SER A 1 484 ? 27.663 -46.989 6.486 1.00 38.53 484 SER A CA 1
ATOM 3817 C C . SER A 1 484 ? 27.996 -47.994 5.379 1.00 38.53 484 SER A C 1
ATOM 3819 O O . SER A 1 484 ? 28.341 -49.138 5.671 1.00 38.53 484 SER A O 1
ATOM 3821 N N . GLY A 1 485 ? 27.926 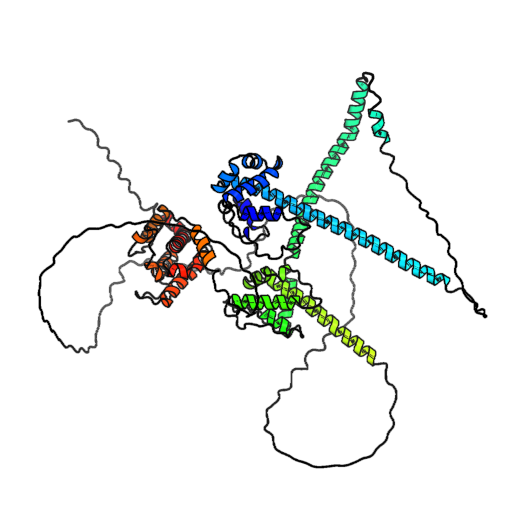-47.566 4.118 1.00 35.41 485 GLY A N 1
ATOM 3822 C CA . GLY A 1 485 ? 28.318 -48.372 2.960 1.00 35.41 485 GLY A CA 1
ATOM 3823 C C . GLY A 1 485 ? 29.059 -47.526 1.931 1.00 35.41 485 GLY A C 1
ATOM 3824 O O . GLY A 1 485 ? 28.444 -46.728 1.228 1.00 35.41 485 GLY A O 1
ATOM 3825 N N . ALA A 1 486 ? 30.380 -47.683 1.849 1.00 41.66 486 ALA A N 1
ATOM 3826 C CA . ALA A 1 486 ? 31.176 -47.090 0.779 1.00 41.66 486 ALA A CA 1
ATOM 3827 C C . ALA A 1 486 ? 31.147 -48.019 -0.441 1.00 41.66 486 ALA A C 1
ATOM 3829 O O . ALA A 1 486 ? 31.487 -49.193 -0.321 1.00 41.66 486 ALA A O 1
ATOM 3830 N N . MET A 1 487 ? 30.764 -47.490 -1.604 1.00 32.50 487 MET A N 1
ATOM 3831 C CA . MET A 1 487 ? 30.763 -48.220 -2.873 1.00 32.50 487 MET A CA 1
ATOM 3832 C C . MET A 1 487 ? 31.639 -47.466 -3.881 1.00 32.50 487 MET A C 1
ATOM 3834 O O . MET A 1 487 ? 31.538 -46.243 -4.002 1.00 32.50 487 MET A O 1
ATOM 3838 N N . THR A 1 488 ? 32.557 -48.177 -4.535 1.00 51.00 488 THR A N 1
ATOM 3839 C CA . THR A 1 488 ? 33.577 -47.615 -5.435 1.00 51.00 488 THR A CA 1
ATOM 3840 C C . THR A 1 488 ? 33.054 -47.431 -6.863 1.00 51.00 488 THR A C 1
ATOM 3842 O O . THR A 1 488 ? 32.034 -47.992 -7.255 1.00 51.00 488 THR A O 1
ATOM 3845 N N . MET A 1 489 ? 33.724 -46.589 -7.657 1.00 34.16 489 MET A N 1
ATOM 3846 C CA . MET A 1 489 ? 33.198 -46.103 -8.942 1.00 34.16 489 MET A CA 1
ATOM 3847 C C . MET A 1 489 ? 33.474 -47.046 -10.134 1.00 34.16 489 MET A C 1
ATOM 3849 O O . MET A 1 489 ? 33.885 -46.584 -11.194 1.00 34.16 489 MET A O 1
ATOM 3853 N N . GLU A 1 490 ? 33.270 -48.356 -9.972 1.00 42.69 490 GLU A N 1
ATOM 3854 C CA . GLU A 1 490 ? 33.633 -49.363 -10.994 1.00 42.69 490 GLU A CA 1
ATOM 3855 C C . GLU A 1 490 ? 32.467 -50.272 -11.449 1.00 42.69 490 GLU A C 1
ATOM 3857 O O . GLU A 1 490 ? 32.540 -50.859 -12.527 1.00 42.69 490 GLU A O 1
ATOM 3862 N N . ASP A 1 491 ? 31.341 -50.320 -10.724 1.00 36.00 491 ASP A N 1
ATOM 3863 C CA . ASP A 1 491 ? 30.244 -51.278 -10.987 1.00 36.00 491 ASP A CA 1
ATOM 3864 C C . ASP A 1 491 ? 29.229 -50.872 -12.087 1.00 36.00 491 ASP A C 1
ATOM 3866 O O . ASP A 1 491 ? 28.295 -51.620 -12.375 1.00 36.00 491 ASP A O 1
ATOM 3870 N N . ILE A 1 492 ? 29.381 -49.718 -12.753 1.00 40.03 492 ILE A N 1
ATOM 3871 C CA . ILE A 1 492 ? 28.421 -49.225 -13.774 1.00 40.03 492 ILE A CA 1
ATOM 3872 C C . ILE A 1 492 ? 28.962 -49.426 -15.204 1.00 40.03 492 ILE A C 1
ATOM 3874 O O . ILE A 1 492 ? 28.939 -48.521 -16.038 1.00 40.03 492 ILE A O 1
ATOM 3878 N N . SER A 1 493 ? 29.499 -50.613 -15.506 1.00 38.34 493 SER A N 1
ATOM 3879 C CA . SER A 1 493 ? 29.946 -50.986 -16.864 1.00 38.34 493 SER A CA 1
ATOM 3880 C C . SER A 1 493 ? 29.956 -52.502 -17.107 1.00 38.34 493 SER A C 1
ATOM 3882 O O . SER A 1 493 ? 31.000 -53.077 -17.401 1.00 38.34 493 SER A O 1
ATOM 3884 N N . ARG A 1 494 ? 28.783 -53.154 -17.007 1.00 36.75 494 ARG A N 1
ATOM 3885 C CA . ARG A 1 494 ? 28.524 -54.526 -17.510 1.00 36.75 494 ARG A CA 1
ATOM 3886 C C . ARG A 1 494 ? 27.023 -54.855 -17.578 1.00 36.75 494 ARG A C 1
ATOM 3888 O O . ARG A 1 494 ? 26.489 -55.484 -16.675 1.00 36.75 494 ARG A O 1
ATOM 3895 N N . GLN A 1 495 ? 26.361 -54.469 -18.672 1.00 33.09 495 GLN A N 1
ATOM 3896 C CA . GLN A 1 495 ? 25.231 -55.223 -19.242 1.00 33.09 495 GLN A CA 1
ATOM 3897 C C . GLN A 1 495 ? 24.903 -54.723 -20.660 1.00 33.09 495 GLN A C 1
ATOM 3899 O O . GLN A 1 495 ? 24.318 -53.661 -20.851 1.00 33.09 495 GLN A O 1
ATOM 3904 N N . ALA A 1 496 ? 25.319 -55.517 -21.643 1.00 34.62 496 ALA A N 1
ATOM 3905 C CA . ALA A 1 496 ? 24.885 -55.492 -23.038 1.00 34.62 496 ALA A CA 1
ATOM 3906 C C . ALA A 1 496 ? 24.474 -56.932 -23.428 1.00 34.62 496 ALA A C 1
ATOM 3908 O O . ALA A 1 496 ? 24.649 -57.830 -22.602 1.00 34.62 496 ALA A O 1
ATOM 3909 N N . ASP A 1 497 ? 23.980 -57.127 -24.662 1.00 32.97 497 ASP A N 1
ATOM 3910 C CA . ASP A 1 497 ? 23.493 -58.398 -25.263 1.00 32.97 497 ASP A CA 1
ATOM 3911 C C . ASP A 1 497 ? 22.068 -58.820 -24.790 1.00 32.97 497 ASP A C 1
ATOM 3913 O O . ASP A 1 497 ? 21.732 -58.621 -23.627 1.00 32.97 497 ASP A O 1
ATOM 3917 N N . ILE A 1 498 ? 21.130 -59.412 -25.565 1.00 33.84 498 ILE A N 1
ATOM 3918 C CA . ILE A 1 498 ? 20.881 -59.662 -27.020 1.00 33.84 498 ILE A CA 1
ATOM 3919 C C . ILE A 1 498 ? 19.371 -60.099 -27.146 1.00 33.84 498 ILE A C 1
ATOM 3921 O O . ILE A 1 498 ? 18.783 -60.401 -26.112 1.00 33.84 498 ILE A O 1
ATOM 3925 N N . VAL A 1 499 ? 18.578 -60.162 -28.240 1.00 33.62 499 VAL A N 1
ATOM 3926 C CA . VAL A 1 499 ? 18.661 -60.180 -29.734 1.00 33.62 499 VAL A CA 1
ATOM 3927 C C . VAL A 1 499 ? 17.562 -59.242 -30.349 1.00 33.62 499 VAL A C 1
ATOM 3929 O O . VAL A 1 499 ? 16.745 -58.720 -29.591 1.00 33.62 499 VAL A O 1
ATOM 3932 N N . PRO A 1 500 ? 17.475 -59.023 -31.689 1.00 50.16 500 PRO A N 1
ATOM 3933 C CA . PRO A 1 500 ? 16.558 -58.050 -32.321 1.00 50.16 500 PRO A CA 1
ATOM 3934 C C . PRO A 1 500 ? 15.329 -58.640 -33.063 1.00 50.16 500 PRO A C 1
ATOM 3936 O O . PRO A 1 500 ? 15.250 -59.838 -33.324 1.00 50.16 500 PRO A O 1
ATOM 3939 N N . ILE A 1 501 ? 14.425 -57.755 -33.521 1.00 33.75 501 ILE A N 1
ATOM 3940 C CA . ILE A 1 501 ? 13.442 -57.981 -34.608 1.00 33.75 501 ILE A CA 1
ATOM 3941 C C . ILE A 1 501 ? 13.530 -56.798 -35.603 1.00 33.75 501 ILE A C 1
ATOM 3943 O O . ILE A 1 501 ? 13.911 -55.696 -35.213 1.00 33.75 501 ILE A O 1
ATOM 3947 N N . ALA A 1 502 ? 13.245 -57.035 -36.890 1.00 33.81 502 ALA A N 1
ATOM 3948 C CA . ALA A 1 502 ? 13.527 -56.123 -38.012 1.00 33.81 502 ALA A CA 1
ATOM 3949 C C . ALA A 1 502 ? 12.261 -55.600 -38.742 1.00 33.81 502 ALA A C 1
ATOM 3951 O O . ALA A 1 502 ? 11.144 -55.902 -38.323 1.00 33.81 502 ALA A O 1
ATOM 3952 N N . ARG A 1 503 ? 12.480 -54.928 -39.896 1.00 33.28 503 ARG A N 1
ATOM 3953 C CA . ARG A 1 503 ? 11.520 -54.334 -40.871 1.00 33.28 503 ARG A CA 1
ATOM 3954 C C . ARG A 1 503 ? 11.067 -52.897 -40.549 1.00 33.28 503 ARG A C 1
ATOM 3956 O O . ARG A 1 503 ? 10.887 -52.563 -39.387 1.00 33.28 503 ARG A O 1
ATOM 3963 N N . GLU A 1 504 ? 10.856 -52.003 -41.522 1.00 30.20 504 GLU A N 1
ATOM 3964 C CA . GLU A 1 504 ? 11.199 -52.000 -42.966 1.00 30.20 504 GLU A CA 1
ATOM 3965 C C . GLU A 1 504 ? 11.328 -50.537 -43.462 1.00 30.20 504 GLU A C 1
ATOM 3967 O O . GLU A 1 504 ? 10.928 -49.608 -42.761 1.00 30.20 504 GLU A O 1
ATOM 3972 N N . VAL A 1 505 ? 11.901 -50.322 -44.654 1.00 40.22 505 VAL A N 1
ATOM 3973 C CA . VAL A 1 505 ? 12.172 -48.992 -45.246 1.00 40.22 505 VAL A CA 1
ATOM 3974 C C . VAL A 1 505 ? 11.566 -48.903 -46.651 1.00 40.22 505 VAL A C 1
ATOM 3976 O O . VAL A 1 505 ? 11.713 -49.855 -47.416 1.00 40.22 505 VAL A O 1
ATOM 3979 N N . PRO A 1 506 ? 11.000 -47.748 -47.042 1.00 45.97 506 PRO A N 1
ATOM 3980 C CA . PRO A 1 506 ? 10.950 -47.309 -48.435 1.00 45.97 506 PRO A CA 1
ATOM 3981 C C . PRO A 1 506 ? 11.855 -46.086 -48.687 1.00 45.97 506 PRO A C 1
ATOM 3983 O O . PRO A 1 506 ? 11.990 -45.202 -47.840 1.00 45.97 506 PRO A O 1
ATOM 3986 N N . GLN A 1 507 ? 12.469 -46.040 -49.870 1.00 36.59 507 GLN A N 1
ATOM 3987 C CA . GLN A 1 507 ? 13.232 -44.899 -50.399 1.00 36.59 507 GLN A CA 1
ATOM 3988 C C . GLN A 1 507 ? 12.436 -44.181 -51.513 1.00 36.59 507 GLN A C 1
ATOM 3990 O O . GLN A 1 507 ? 11.284 -44.523 -51.764 1.00 36.59 507 GLN A O 1
ATOM 3995 N N . MET A 1 508 ? 13.122 -43.271 -52.224 1.00 30.55 508 MET A N 1
ATOM 3996 C CA . MET A 1 508 ? 12.718 -42.557 -53.450 1.00 30.55 508 MET A CA 1
ATOM 3997 C C . MET A 1 508 ? 11.804 -41.332 -53.202 1.00 30.55 508 MET A C 1
ATOM 3999 O O . MET A 1 508 ? 11.043 -41.300 -52.241 1.00 30.55 508 MET A O 1
ATOM 4003 N N . GLU A 1 509 ? 11.906 -40.241 -53.974 1.00 32.38 509 GLU A N 1
ATOM 4004 C CA . GLU A 1 509 ? 12.601 -40.071 -55.268 1.00 32.38 509 GLU A CA 1
ATOM 4005 C C . GLU A 1 509 ? 13.254 -38.676 -55.454 1.00 32.38 509 GLU A C 1
ATOM 4007 O O . GLU A 1 509 ? 12.956 -37.734 -54.720 1.00 32.38 509 GLU A O 1
ATOM 4012 N N . HIS A 1 510 ? 14.164 -38.548 -56.432 1.00 36.81 510 HIS A N 1
ATOM 4013 C CA . HIS A 1 510 ? 14.801 -37.285 -56.853 1.00 36.81 510 HIS A CA 1
ATOM 4014 C C . HIS A 1 510 ? 13.905 -36.491 -57.817 1.00 36.81 510 HIS A C 1
ATOM 4016 O O . HIS A 1 510 ? 13.389 -37.075 -58.766 1.00 36.81 510 HIS A O 1
ATOM 4022 N N . ILE A 1 511 ? 13.887 -35.155 -57.702 1.00 37.88 511 ILE A N 1
ATOM 4023 C CA . ILE A 1 511 ? 13.717 -34.254 -58.860 1.00 37.88 511 ILE A CA 1
ATOM 4024 C C . ILE A 1 511 ? 14.667 -33.053 -58.719 1.00 37.88 511 ILE A C 1
ATOM 4026 O O . ILE A 1 511 ? 14.416 -32.134 -57.941 1.00 37.88 511 ILE A O 1
ATOM 4030 N N . ASP A 1 512 ? 15.732 -33.043 -59.519 1.00 34.38 512 ASP A N 1
ATOM 4031 C CA . ASP A 1 512 ? 16.518 -31.846 -59.838 1.00 34.38 512 ASP A CA 1
ATOM 4032 C C . ASP A 1 512 ? 15.828 -31.036 -60.946 1.00 34.38 512 ASP A C 1
ATOM 4034 O O . ASP A 1 512 ? 15.290 -31.632 -61.879 1.00 34.38 512 ASP A O 1
ATOM 4038 N N . HIS A 1 513 ? 15.920 -29.700 -60.921 1.00 37.19 513 HIS A N 1
ATOM 4039 C CA . HIS A 1 513 ? 15.736 -28.853 -62.114 1.00 37.19 513 HIS A CA 1
ATOM 4040 C C . HIS A 1 513 ? 16.483 -27.511 -61.977 1.00 37.19 513 HIS A C 1
ATOM 4042 O O . HIS A 1 513 ? 15.965 -26.531 -61.443 1.00 37.19 513 HIS A O 1
ATOM 4048 N N . SER A 1 514 ? 17.710 -27.460 -62.498 1.00 37.31 514 SER A N 1
ATOM 4049 C CA . SER A 1 514 ? 1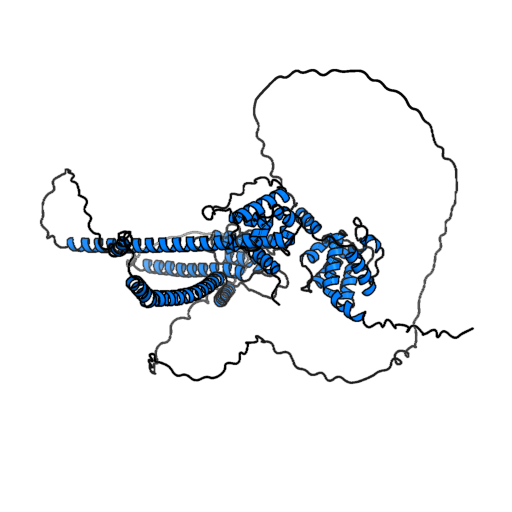8.509 -26.231 -62.612 1.00 37.31 514 SER A CA 1
ATOM 4050 C C . SER A 1 514 ? 18.261 -25.531 -63.948 1.00 37.31 514 SER A C 1
ATOM 4052 O O . SER A 1 514 ? 18.274 -26.183 -64.994 1.00 37.31 514 SER A O 1
ATOM 4054 N N . ARG A 1 515 ? 18.146 -24.196 -63.955 1.00 36.34 515 ARG A N 1
ATOM 4055 C CA . ARG A 1 515 ? 18.348 -23.405 -65.180 1.00 36.34 515 ARG A CA 1
ATOM 4056 C C . ARG A 1 515 ? 18.898 -22.010 -64.885 1.00 36.34 515 ARG A C 1
ATOM 4058 O O . ARG A 1 515 ? 18.264 -21.216 -64.199 1.00 36.34 515 ARG A O 1
ATOM 4065 N N . ASN A 1 516 ? 20.069 -21.724 -65.444 1.00 36.09 516 ASN A N 1
ATOM 4066 C CA . ASN A 1 516 ? 20.724 -20.419 -65.367 1.00 36.09 516 ASN A CA 1
ATOM 4067 C C . ASN A 1 516 ? 20.029 -19.405 -66.286 1.00 36.09 516 ASN A C 1
ATOM 4069 O O . ASN A 1 516 ? 19.562 -19.786 -67.362 1.00 36.09 516 ASN A O 1
ATOM 4073 N N . GLN A 1 517 ? 20.154 -18.116 -65.965 1.00 33.41 517 GLN A N 1
ATOM 4074 C CA . GLN A 1 517 ? 20.785 -17.182 -66.905 1.00 33.41 517 GLN A CA 1
ATOM 4075 C C . GLN A 1 517 ? 21.336 -15.939 -66.196 1.00 33.41 517 GLN A C 1
ATOM 4077 O O . GLN A 1 517 ? 20.735 -15.415 -65.263 1.00 33.41 517 GLN A O 1
ATOM 4082 N N . GLU A 1 518 ? 22.503 -15.493 -66.652 1.00 35.47 518 GLU A N 1
ATOM 4083 C CA . GLU A 1 518 ? 23.142 -14.239 -66.258 1.00 35.47 518 GLU A CA 1
ATOM 4084 C C . GLU A 1 518 ? 22.703 -13.121 -67.213 1.00 35.47 518 GLU A C 1
ATOM 4086 O O . GLU A 1 518 ? 22.452 -13.373 -68.394 1.00 35.47 518 GLU A O 1
ATOM 4091 N N . THR A 1 519 ? 22.692 -11.869 -66.757 1.00 32.88 519 THR A N 1
ATOM 4092 C CA . THR A 1 519 ? 23.045 -10.722 -67.615 1.00 32.88 519 THR A CA 1
ATOM 4093 C C . THR A 1 519 ? 23.414 -9.513 -66.757 1.00 32.88 519 THR A C 1
ATOM 4095 O O . THR A 1 519 ? 22.870 -9.312 -65.673 1.00 32.88 519 THR A O 1
ATOM 4098 N N . SER A 1 520 ? 24.380 -8.734 -67.235 1.00 34.50 520 SER A N 1
ATOM 4099 C CA . SER A 1 520 ? 25.075 -7.686 -66.474 1.00 34.50 520 SER A CA 1
ATOM 4100 C C . SER A 1 520 ? 24.711 -6.269 -66.961 1.00 34.50 520 SER A C 1
ATOM 4102 O O . SER A 1 520 ? 23.965 -6.127 -67.924 1.00 34.50 520 SER A O 1
ATOM 4104 N N . ILE A 1 521 ? 25.382 -5.259 -66.375 1.00 32.53 521 ILE A N 1
ATOM 4105 C CA . ILE A 1 521 ? 25.742 -3.935 -66.951 1.00 32.53 521 ILE A CA 1
ATOM 4106 C C . ILE A 1 521 ? 24.876 -2.695 -66.589 1.00 32.53 521 ILE A C 1
ATOM 4108 O O . ILE A 1 521 ? 23.653 -2.706 -66.618 1.00 32.53 521 ILE A O 1
ATOM 4112 N N . SER A 1 522 ? 25.620 -1.601 -66.336 1.00 30.84 522 SER A N 1
ATOM 4113 C CA . SER A 1 522 ? 25.284 -0.159 -66.344 1.00 30.84 522 SER A CA 1
ATOM 4114 C C . SER A 1 522 ? 24.573 0.529 -65.161 1.00 30.84 522 SER A C 1
ATOM 4116 O O . SER A 1 522 ? 23.361 0.470 -64.992 1.00 30.84 522 SER A O 1
ATOM 4118 N N . GLN A 1 523 ? 25.355 1.376 -64.472 1.00 39.66 523 GLN A N 1
ATOM 4119 C CA . GLN A 1 523 ? 24.937 2.727 -64.042 1.00 39.66 523 GLN A CA 1
ATOM 4120 C C . GLN A 1 523 ? 24.922 3.689 -65.268 1.00 39.66 523 GLN A C 1
ATOM 4122 O O . GLN A 1 523 ? 25.374 3.274 -66.344 1.00 39.66 523 GLN A O 1
ATOM 4127 N N . PRO A 1 524 ? 24.447 4.953 -65.152 1.00 45.91 524 PRO A N 1
ATOM 4128 C CA . PRO A 1 524 ? 25.347 6.024 -64.673 1.00 45.91 524 PRO A CA 1
ATOM 4129 C C . PRO A 1 524 ? 24.695 7.157 -63.833 1.00 45.91 524 PRO A C 1
ATOM 4131 O O . PRO A 1 524 ? 23.486 7.372 -63.854 1.00 45.91 524 PRO A O 1
ATOM 4134 N N . GLU A 1 525 ? 25.541 7.923 -63.136 1.00 33.72 525 GLU A N 1
ATOM 4135 C CA . GLU A 1 525 ? 25.282 9.290 -62.627 1.00 33.72 525 GLU A CA 1
ATOM 4136 C C . GLU A 1 525 ? 25.647 10.364 -63.704 1.00 33.72 525 GLU A C 1
ATOM 4138 O O . GLU A 1 525 ? 26.010 9.992 -64.821 1.00 33.72 525 GLU A O 1
ATOM 4143 N N . PRO A 1 526 ? 25.724 11.683 -63.403 1.00 62.59 526 PRO A N 1
ATOM 4144 C CA . PRO A 1 526 ? 24.668 12.591 -62.931 1.00 62.59 526 PRO A CA 1
ATOM 4145 C C . PRO A 1 526 ? 24.549 13.859 -63.824 1.00 62.59 526 PRO A C 1
ATOM 4147 O O . PRO A 1 526 ? 25.371 14.096 -64.708 1.00 62.59 526 PRO A O 1
ATOM 4150 N N . ALA A 1 527 ? 23.594 14.757 -63.540 1.00 32.72 527 ALA A N 1
ATOM 4151 C CA . ALA A 1 527 ? 23.563 16.106 -64.131 1.00 32.72 527 ALA A CA 1
ATOM 4152 C C . ALA A 1 527 ? 23.066 17.189 -63.149 1.00 32.72 527 ALA A C 1
ATOM 4154 O O . ALA A 1 527 ? 22.286 16.910 -62.241 1.00 32.72 527 ALA A O 1
ATOM 4155 N N . ARG A 1 528 ? 23.536 18.431 -63.343 1.00 36.50 528 ARG A N 1
ATOM 4156 C CA . ARG A 1 528 ? 23.207 19.635 -62.550 1.00 36.50 528 ARG A CA 1
ATOM 4157 C C . ARG A 1 528 ? 22.232 20.547 -63.305 1.00 36.50 528 ARG A C 1
ATOM 4159 O O . ARG A 1 528 ? 22.344 20.630 -64.524 1.00 36.50 528 ARG A O 1
ATOM 4166 N N . SER A 1 529 ? 21.492 21.391 -62.582 1.00 34.81 529 SER A N 1
ATOM 4167 C CA . SER A 1 529 ? 21.315 22.813 -62.948 1.00 34.81 529 SER A CA 1
ATOM 4168 C C . SER A 1 529 ? 20.754 23.639 -61.783 1.00 34.81 529 SER A C 1
ATOM 4170 O O . SER A 1 529 ? 19.936 23.145 -61.012 1.00 34.81 529 SER A O 1
ATOM 4172 N N . GLU A 1 530 ? 21.187 24.895 -61.677 1.00 36.09 530 GLU A N 1
ATOM 4173 C CA . GLU A 1 530 ? 20.766 25.881 -60.667 1.00 36.09 530 GLU A CA 1
ATOM 4174 C C . GLU A 1 530 ? 19.763 26.900 -61.270 1.00 36.09 530 GLU A C 1
ATOM 4176 O O . GLU A 1 530 ? 19.271 26.703 -62.381 1.00 36.09 530 GLU A O 1
ATOM 4181 N N . THR A 1 531 ? 19.564 28.043 -60.591 1.00 34.00 531 THR A N 1
ATOM 4182 C CA . THR A 1 531 ? 18.810 29.251 -61.021 1.00 34.00 531 THR A CA 1
ATOM 4183 C C . THR A 1 531 ? 17.269 29.137 -60.958 1.00 34.00 531 THR A C 1
ATOM 4185 O O . THR A 1 531 ? 16.722 28.048 -61.073 1.00 34.00 531 THR A O 1
ATOM 4188 N N . SER A 1 532 ? 16.484 30.203 -60.731 1.00 34.62 532 SER A N 1
ATOM 4189 C CA . SER A 1 532 ? 16.803 31.618 -60.437 1.00 34.62 532 SER A CA 1
ATOM 4190 C C . SER A 1 532 ? 15.760 32.241 -59.485 1.00 34.62 532 SER A C 1
ATOM 4192 O O . SER A 1 532 ? 14.694 31.668 -59.274 1.00 34.62 532 SER A O 1
ATOM 4194 N N . ALA A 1 533 ? 16.046 33.427 -58.939 1.00 38.25 533 ALA A N 1
ATOM 4195 C CA . ALA A 1 533 ? 15.174 34.153 -58.010 1.00 38.25 533 ALA A CA 1
ATOM 4196 C C . ALA A 1 533 ? 14.233 35.178 -58.685 1.00 38.25 533 ALA A C 1
ATOM 4198 O O . ALA A 1 533 ? 14.526 35.686 -59.769 1.00 38.25 533 ALA A O 1
ATOM 4199 N N . LYS A 1 534 ? 13.131 35.488 -57.984 1.00 38.12 534 LYS A N 1
ATOM 4200 C CA . LYS A 1 534 ? 12.325 36.734 -57.952 1.00 38.12 534 LYS A CA 1
ATOM 4201 C C . LYS A 1 534 ? 11.321 36.562 -56.794 1.00 38.12 534 LYS A C 1
ATOM 4203 O O . LYS A 1 534 ? 10.675 35.521 -56.750 1.00 38.12 534 LYS A O 1
ATOM 4208 N N . GLU A 1 535 ? 11.205 37.383 -55.749 1.00 35.41 535 GLU A N 1
ATOM 4209 C CA . GLU A 1 535 ? 11.358 38.842 -55.573 1.00 35.41 535 GLU A CA 1
ATOM 4210 C C . GLU A 1 535 ? 10.224 39.658 -56.218 1.00 35.41 535 GLU A C 1
ATOM 4212 O O . GLU A 1 535 ? 10.163 39.742 -57.444 1.00 35.41 535 GLU A O 1
ATOM 4217 N N . ILE A 1 536 ? 9.335 40.211 -55.369 1.00 38.12 536 ILE A N 1
ATOM 4218 C CA . ILE A 1 536 ? 8.756 41.578 -55.386 1.00 38.12 536 ILE A CA 1
ATOM 4219 C C . ILE A 1 536 ? 7.665 41.717 -54.286 1.00 38.12 536 ILE A C 1
ATOM 4221 O O . ILE A 1 536 ? 6.730 40.926 -54.230 1.00 38.12 536 ILE A O 1
ATOM 4225 N N . ASP A 1 537 ? 7.872 42.716 -53.420 1.00 30.08 537 ASP A N 1
ATOM 4226 C CA . ASP A 1 537 ? 6.982 43.541 -52.566 1.00 30.08 537 ASP A CA 1
ATOM 4227 C C . ASP A 1 537 ? 5.606 43.127 -51.973 1.00 30.08 537 ASP A C 1
ATOM 4229 O O . ASP A 1 537 ? 4.719 42.650 -52.670 1.00 30.08 537 ASP A O 1
ATOM 4233 N N . SER A 1 538 ? 5.451 43.507 -50.684 1.00 34.94 538 SER A N 1
ATOM 4234 C CA . SER A 1 538 ? 4.442 44.411 -50.046 1.00 34.94 538 SER A CA 1
ATOM 4235 C C . SER A 1 538 ? 2.917 44.219 -50.291 1.00 34.94 538 SER A C 1
ATOM 4237 O O . SER A 1 538 ? 2.484 43.657 -51.286 1.00 34.94 538 SER A O 1
ATOM 4239 N N . ASP A 1 539 ? 1.983 44.639 -49.420 1.00 29.80 539 ASP A N 1
ATOM 4240 C CA . ASP A 1 539 ? 2.000 45.609 -48.300 1.00 29.80 539 ASP A CA 1
ATOM 4241 C C . ASP A 1 539 ? 0.885 45.268 -47.252 1.00 29.80 539 ASP A C 1
ATOM 4243 O O . ASP A 1 539 ? -0.078 44.585 -47.621 1.00 29.80 539 ASP A O 1
ATOM 4247 N N . PRO A 1 540 ? 0.935 45.692 -45.963 1.00 56.09 540 PRO A N 1
ATOM 4248 C CA . PRO A 1 540 ? -0.069 45.333 -44.947 1.00 56.09 540 PRO A CA 1
ATOM 4249 C C . PRO A 1 540 ? -1.107 46.444 -44.654 1.00 56.09 540 PRO A C 1
ATOM 4251 O O . PRO A 1 540 ? -0.753 47.598 -44.426 1.00 56.09 540 PRO A O 1
ATOM 4254 N N . GLY A 1 541 ? -2.399 46.092 -44.541 1.00 31.98 541 GLY A N 1
ATOM 4255 C CA . GLY A 1 541 ? -3.491 47.062 -44.324 1.00 31.98 541 GLY A CA 1
ATOM 4256 C C . GLY A 1 541 ? -4.545 46.662 -43.278 1.00 31.98 541 GLY A C 1
ATOM 4257 O O . GLY A 1 541 ? -5.062 45.547 -43.285 1.00 31.98 541 GLY A O 1
ATOM 4258 N N . LEU A 1 542 ? -4.896 47.601 -42.391 1.00 38.19 542 LEU A N 1
ATOM 4259 C CA . LEU A 1 542 ? -5.967 47.482 -41.388 1.00 38.19 542 LEU A CA 1
ATOM 4260 C C . LEU A 1 542 ? -7.355 47.721 -42.010 1.00 38.19 542 LEU A C 1
ATOM 4262 O O . LEU A 1 542 ? -7.506 48.700 -42.731 1.00 38.19 542 LEU A O 1
ATOM 4266 N N . VAL A 1 543 ? -8.392 47.014 -41.535 1.00 35.91 543 VAL A N 1
ATOM 4267 C CA . VAL A 1 543 ? -9.649 47.640 -41.047 1.00 35.91 543 VAL A CA 1
ATOM 4268 C C . VAL A 1 543 ? -10.254 46.756 -39.942 1.00 35.91 543 VAL A C 1
ATOM 4270 O O . VAL A 1 543 ? -10.199 45.533 -40.028 1.00 35.91 543 VAL A O 1
ATOM 4273 N N . ALA A 1 544 ? -10.877 47.351 -38.922 1.00 35.19 544 ALA A N 1
ATOM 4274 C CA . ALA A 1 544 ? -11.678 46.638 -37.921 1.00 35.19 544 ALA A CA 1
ATOM 4275 C C . ALA A 1 544 ? -13.153 47.068 -37.981 1.00 35.19 544 ALA A C 1
ATOM 4277 O O . ALA A 1 544 ? -13.415 48.263 -38.127 1.00 35.19 544 ALA A O 1
ATOM 4278 N N . ARG A 1 545 ? -14.111 46.143 -37.767 1.00 31.38 545 ARG A N 1
ATOM 4279 C CA . ARG A 1 545 ? -15.422 46.471 -37.160 1.00 31.38 545 ARG A CA 1
ATOM 4280 C C . ARG A 1 545 ? -16.256 45.265 -36.694 1.00 31.38 545 ARG A C 1
ATOM 4282 O O . ARG A 1 545 ? -16.598 44.378 -37.461 1.00 31.38 545 ARG A O 1
ATOM 4289 N N . THR A 1 546 ? -16.627 45.333 -35.417 1.00 33.34 546 THR A N 1
ATOM 4290 C CA . THR A 1 546 ? -17.895 44.916 -34.782 1.00 33.34 546 THR A CA 1
ATOM 4291 C C . THR A 1 546 ? -18.971 44.185 -35.609 1.00 33.34 546 THR A C 1
ATOM 4293 O O . THR A 1 546 ? -19.537 44.758 -36.541 1.00 33.34 546 THR A O 1
ATOM 4296 N N . THR A 1 547 ? -19.473 43.061 -35.083 1.00 31.45 547 THR A N 1
ATOM 4297 C CA . THR A 1 547 ? -20.930 42.839 -34.907 1.00 31.45 547 THR A CA 1
ATOM 4298 C C . THR A 1 547 ? -21.217 41.770 -33.844 1.00 31.45 547 THR A C 1
ATOM 4300 O O . THR A 1 547 ? -20.373 40.929 -33.554 1.00 31.45 547 THR A O 1
ATOM 4303 N N . SER A 1 548 ? -22.389 41.858 -33.207 1.00 29.80 548 SER A N 1
ATOM 4304 C CA . SER A 1 548 ? -22.878 41.004 -32.109 1.00 29.80 548 SER A CA 1
ATOM 4305 C C . SER A 1 548 ? -24.350 41.371 -31.830 1.00 29.80 548 SER A C 1
ATOM 4307 O O . SER A 1 548 ? -24.689 42.537 -32.052 1.00 29.80 548 SER A O 1
ATOM 4309 N N . PRO A 1 549 ? -25.221 40.499 -31.276 1.00 56.25 549 PRO A N 1
ATOM 4310 C CA . PRO A 1 549 ? -25.258 39.026 -31.294 1.00 56.25 549 PRO A CA 1
ATOM 4311 C C . PRO A 1 549 ? -26.610 38.489 -31.839 1.00 56.25 549 PRO A C 1
ATOM 4313 O O . PRO A 1 549 ? -27.521 39.269 -32.120 1.00 56.25 549 PRO A O 1
ATOM 4316 N N . ARG A 1 550 ? -26.810 37.158 -31.874 1.00 30.81 550 ARG A N 1
ATOM 4317 C CA . ARG A 1 550 ? -28.117 36.509 -31.586 1.00 30.81 550 ARG A CA 1
ATOM 4318 C C . ARG A 1 550 ? -27.961 35.009 -31.227 1.00 30.81 550 ARG A C 1
ATOM 4320 O O . ARG A 1 550 ? -26.897 34.465 -31.508 1.00 30.81 550 ARG A O 1
ATOM 4327 N N . PRO A 1 551 ? -28.942 34.384 -30.533 1.00 49.88 551 PRO A N 1
ATOM 4328 C CA . PRO A 1 551 ? -28.774 33.100 -29.834 1.00 49.88 551 PRO A CA 1
ATOM 4329 C C . PRO A 1 551 ? -29.506 31.916 -30.513 1.00 49.88 551 PRO A C 1
ATOM 4331 O O . PRO A 1 551 ? -30.011 32.071 -31.622 1.00 49.88 551 PRO A O 1
ATOM 4334 N N . LEU A 1 552 ? -29.641 30.807 -29.760 1.00 35.62 552 LEU A N 1
ATOM 4335 C CA . LEU A 1 552 ? -30.181 29.474 -30.107 1.00 35.62 552 LEU A CA 1
ATOM 4336 C C . LEU A 1 552 ? -29.127 28.579 -30.804 1.00 35.62 552 LEU A C 1
ATOM 4338 O O . LEU A 1 552 ? -28.250 29.083 -31.497 1.00 35.62 552 LEU A O 1
ATOM 4342 N N . GLU A 1 553 ? -29.092 27.258 -30.595 1.00 33.25 553 GLU A N 1
ATOM 4343 C CA . GLU A 1 553 ? -30.126 26.361 -30.043 1.00 33.25 553 GLU A CA 1
ATOM 4344 C C . GLU A 1 553 ? -29.512 25.160 -29.280 1.00 33.25 553 GLU A C 1
ATOM 4346 O O . GLU A 1 553 ? -28.382 24.755 -29.562 1.00 33.25 553 GLU A O 1
ATOM 4351 N N . ASP A 1 554 ? -30.239 24.579 -28.317 1.00 38.38 554 ASP A N 1
ATOM 4352 C CA . ASP A 1 554 ? -29.748 23.486 -27.460 1.00 38.38 554 ASP A CA 1
ATOM 4353 C C . ASP A 1 554 ? -29.639 22.126 -28.175 1.00 38.38 554 ASP A C 1
ATOM 4355 O O . ASP A 1 554 ? -30.585 21.658 -28.812 1.00 38.38 554 ASP A O 1
ATOM 4359 N N . LYS A 1 555 ? -28.523 21.412 -27.957 1.00 33.47 555 LYS A N 1
ATOM 4360 C CA . LYS A 1 555 ? -28.410 19.961 -28.202 1.00 33.47 555 LYS A CA 1
ATOM 4361 C C . LYS A 1 555 ? -27.620 19.269 -27.081 1.00 33.47 555 LYS A C 1
ATOM 4363 O O . LYS A 1 555 ? -26.457 19.615 -26.874 1.00 33.47 555 LYS A O 1
ATOM 4368 N N . PRO A 1 556 ? -28.192 18.269 -26.381 1.00 35.25 556 PRO A N 1
ATOM 4369 C CA . PRO A 1 556 ? -27.482 17.549 -25.328 1.00 35.25 556 PRO A CA 1
ATOM 4370 C C . PRO A 1 556 ? -26.391 16.647 -25.921 1.00 35.25 556 PRO A C 1
ATOM 4372 O O . PRO A 1 556 ? -26.668 15.747 -26.716 1.00 35.25 556 PRO A O 1
ATOM 4375 N N . ALA A 1 557 ? -25.140 16.874 -25.520 1.00 31.53 557 ALA A N 1
ATOM 4376 C CA . ALA A 1 557 ? -24.015 16.032 -25.915 1.00 31.53 557 ALA A CA 1
ATOM 4377 C C . ALA A 1 557 ? -24.051 14.678 -25.182 1.00 31.53 557 ALA A C 1
ATOM 4379 O O . ALA A 1 557 ? -24.229 14.617 -23.965 1.00 31.53 557 ALA A O 1
ATOM 4380 N N . VAL A 1 558 ? -23.856 13.584 -25.922 1.00 30.39 558 VAL A N 1
ATOM 4381 C CA . VAL A 1 558 ? -23.848 12.222 -25.366 1.00 30.39 558 VAL A CA 1
ATOM 4382 C C . VAL A 1 558 ? -22.614 12.013 -24.482 1.00 30.39 558 VAL A C 1
ATOM 4384 O O . VAL A 1 558 ? -21.480 12.232 -24.916 1.00 30.39 558 VAL A O 1
ATOM 4387 N N . LEU A 1 559 ? -22.838 11.550 -23.248 1.00 29.12 559 LEU A N 1
ATOM 4388 C CA . LEU A 1 559 ? -21.788 11.276 -22.264 1.00 29.12 559 LEU A CA 1
ATOM 4389 C C . LEU A 1 559 ? -20.776 10.250 -22.797 1.00 29.12 559 LEU A C 1
ATOM 4391 O O . LEU A 1 559 ? -21.077 9.067 -22.952 1.00 29.12 559 LEU A O 1
ATOM 4395 N N . SER A 1 560 ? -19.552 10.711 -23.050 1.00 33.84 560 SER A N 1
ATOM 4396 C CA . SER A 1 560 ? -18.440 9.867 -23.488 1.00 33.84 560 SER A CA 1
ATOM 4397 C C . SER A 1 560 ? -17.701 9.287 -22.282 1.00 33.84 560 SER A C 1
ATOM 4399 O O . SER A 1 560 ? -17.161 10.025 -21.462 1.00 33.84 560 SER A O 1
ATOM 4401 N N . ILE A 1 561 ? -17.669 7.957 -22.173 1.00 33.84 561 ILE A N 1
ATOM 4402 C CA . ILE A 1 561 ? -17.069 7.245 -21.034 1.00 33.84 561 ILE A CA 1
ATOM 4403 C C . ILE A 1 561 ? -15.531 7.415 -21.047 1.00 33.84 561 ILE A C 1
ATOM 4405 O O . ILE A 1 561 ? -14.896 7.026 -22.035 1.00 33.84 561 ILE A O 1
ATOM 4409 N N . PRO A 1 562 ? -14.899 7.942 -19.976 1.00 31.75 562 PRO A N 1
ATOM 4410 C CA . PRO A 1 562 ? -13.449 8.137 -19.917 1.00 31.75 562 PRO A CA 1
ATOM 4411 C C . PRO A 1 562 ? -12.684 6.803 -19.850 1.00 31.75 562 PRO A C 1
ATOM 4413 O O . PRO A 1 562 ? -13.126 5.828 -19.240 1.00 31.75 562 PRO A O 1
ATOM 4416 N N . LYS A 1 563 ? -11.514 6.742 -20.503 1.00 38.22 563 LYS A N 1
ATOM 4417 C CA . LYS A 1 563 ? -10.925 5.477 -20.977 1.00 38.22 563 LYS A CA 1
ATOM 4418 C C . LYS A 1 563 ? -9.500 5.214 -20.462 1.00 38.22 563 LYS A C 1
ATOM 4420 O O . LYS A 1 563 ? -8.524 5.503 -21.140 1.00 38.22 563 LYS A O 1
ATOM 4425 N N . VAL A 1 564 ? -9.408 4.555 -19.302 1.00 41.91 564 VAL A N 1
ATOM 4426 C CA . VAL A 1 564 ? -8.252 3.743 -18.838 1.00 41.91 564 VAL A CA 1
ATOM 4427 C C . VAL A 1 564 ? -6.859 4.402 -18.971 1.00 41.91 564 VAL A C 1
ATOM 4429 O O . VAL A 1 564 ? -5.965 3.855 -19.616 1.00 41.91 564 VAL A O 1
ATOM 4432 N N . GLU A 1 565 ? -6.619 5.535 -18.302 1.00 40.41 565 GLU A N 1
ATOM 4433 C CA . GLU A 1 565 ? -5.267 6.136 -18.253 1.00 40.41 565 GLU A CA 1
ATOM 4434 C C . GLU A 1 565 ? -4.445 5.811 -16.998 1.00 40.41 565 GLU A C 1
ATOM 4436 O O . GLU A 1 565 ? -3.218 5.835 -17.063 1.00 40.41 565 GLU A O 1
ATOM 4441 N N . ASN A 1 566 ? -5.076 5.392 -15.896 1.00 42.16 566 ASN A N 1
ATOM 4442 C CA . ASN A 1 566 ? -4.440 5.253 -14.571 1.00 42.16 566 ASN A CA 1
ATOM 4443 C C . ASN A 1 566 ? -3.286 4.211 -14.487 1.00 42.16 566 ASN A C 1
ATOM 4445 O O . ASN A 1 566 ? -2.564 4.130 -13.500 1.00 42.16 566 ASN A O 1
ATOM 4449 N N . ILE A 1 567 ? -3.069 3.407 -15.535 1.00 46.44 567 ILE A N 1
ATOM 4450 C CA . ILE A 1 567 ? -1.927 2.476 -15.641 1.00 46.44 567 ILE A CA 1
ATOM 4451 C C . ILE A 1 567 ? -0.649 3.193 -16.136 1.00 46.44 567 ILE A C 1
ATOM 4453 O O . ILE A 1 567 ? 0.464 2.717 -15.904 1.00 46.44 567 ILE A O 1
ATOM 4457 N N . ARG A 1 568 ? -0.774 4.348 -16.810 1.00 44.94 568 ARG A N 1
ATOM 4458 C CA . ARG A 1 568 ? 0.365 5.111 -17.357 1.00 44.94 568 ARG A CA 1
ATOM 4459 C C . ARG A 1 568 ? 1.147 5.867 -16.276 1.00 44.94 568 ARG A C 1
ATOM 4461 O O . ARG A 1 568 ? 2.364 5.982 -16.407 1.00 44.94 568 ARG A O 1
ATOM 4468 N N . THR A 1 569 ? 0.482 6.333 -15.220 1.00 44.12 569 THR A N 1
ATOM 4469 C CA . THR A 1 569 ? 1.085 7.096 -14.109 1.00 44.12 569 THR A CA 1
ATOM 4470 C C . THR A 1 569 ? 2.051 6.224 -13.305 1.00 44.12 569 THR A C 1
ATOM 4472 O O . THR A 1 569 ? 3.252 6.491 -13.292 1.00 44.12 569 THR A O 1
ATOM 4475 N N . ILE A 1 570 ? 1.570 5.067 -12.830 1.00 50.16 570 ILE A N 1
ATOM 4476 C CA . ILE A 1 570 ? 2.369 4.050 -12.119 1.00 50.16 570 ILE A CA 1
ATOM 4477 C C . ILE A 1 570 ? 3.595 3.616 -12.946 1.00 50.16 570 ILE A C 1
ATOM 4479 O O . ILE A 1 570 ? 4.674 3.372 -12.399 1.00 50.16 570 ILE A O 1
ATOM 4483 N N . ARG A 1 571 ? 3.469 3.548 -14.284 1.00 48.31 571 ARG A N 1
ATOM 4484 C CA . ARG A 1 571 ? 4.598 3.243 -15.182 1.00 48.31 571 ARG A CA 1
ATOM 4485 C C . ARG A 1 571 ? 5.667 4.345 -15.180 1.00 48.31 571 ARG A C 1
ATOM 4487 O O . ARG A 1 571 ? 6.845 4.016 -15.265 1.00 48.31 571 ARG A O 1
ATOM 4494 N N . ARG A 1 572 ? 5.298 5.627 -15.082 1.00 50.75 572 ARG A N 1
ATOM 4495 C CA . ARG A 1 572 ? 6.256 6.751 -15.013 1.00 50.75 572 ARG A CA 1
ATOM 4496 C C . ARG A 1 572 ? 6.963 6.832 -13.660 1.00 50.75 572 ARG A C 1
ATOM 4498 O O . ARG A 1 572 ? 8.160 7.092 -13.633 1.00 50.75 572 ARG A O 1
ATOM 4505 N N . GLU A 1 573 ? 6.249 6.570 -12.570 1.00 50.44 573 GLU A N 1
ATOM 4506 C CA . GLU A 1 573 ? 6.798 6.563 -11.206 1.00 50.44 573 GLU A CA 1
ATOM 4507 C C . GLU A 1 573 ? 7.808 5.423 -11.016 1.00 50.44 573 GLU A C 1
ATOM 4509 O O . GLU A 1 573 ? 8.970 5.661 -10.693 1.00 50.44 573 GLU A O 1
ATOM 4514 N N . THR A 1 574 ? 7.407 4.183 -11.317 1.00 50.72 574 THR A N 1
ATOM 4515 C CA . THR A 1 574 ? 8.285 3.006 -11.163 1.00 50.72 574 THR A CA 1
ATOM 4516 C C . THR A 1 574 ? 9.507 3.022 -12.089 1.00 50.72 574 THR A C 1
ATOM 4518 O O . THR A 1 574 ? 10.535 2.448 -11.734 1.00 50.72 574 THR A O 1
ATOM 4521 N N . SER A 1 575 ? 9.446 3.721 -13.229 1.00 46.41 575 SER A N 1
ATOM 4522 C CA . SER A 1 575 ? 10.592 3.876 -14.145 1.00 46.41 575 SER A CA 1
ATOM 4523 C C . SER A 1 575 ? 11.610 4.942 -13.706 1.00 46.41 575 SER A C 1
ATOM 4525 O O . SER A 1 575 ? 12.683 5.014 -14.296 1.00 46.41 575 SER A O 1
ATOM 4527 N N . LYS A 1 576 ? 11.306 5.774 -12.695 1.00 50.56 576 LYS A N 1
ATOM 4528 C CA . LYS A 1 576 ? 12.205 6.834 -12.188 1.00 50.56 576 LYS A CA 1
ATOM 4529 C C . LYS A 1 576 ? 13.074 6.413 -10.990 1.00 50.56 576 LYS A C 1
ATOM 4531 O O . LYS A 1 576 ? 13.894 7.208 -10.543 1.00 50.56 576 LYS A O 1
ATOM 4536 N N . ALA A 1 577 ? 12.872 5.215 -10.434 1.00 52.31 577 ALA A N 1
ATOM 4537 C CA . ALA A 1 577 ? 13.287 4.906 -9.060 1.00 52.31 577 ALA A CA 1
ATOM 4538 C C . ALA A 1 577 ? 14.596 4.103 -8.893 1.00 52.31 577 ALA A C 1
ATOM 4540 O O . ALA A 1 577 ? 15.117 4.049 -7.781 1.00 52.31 577 ALA A O 1
ATOM 4541 N N . ILE A 1 578 ? 15.130 3.462 -9.943 1.00 70.44 578 ILE A N 1
ATOM 4542 C CA . ILE A 1 578 ? 16.385 2.686 -9.861 1.00 70.44 578 ILE A CA 1
ATOM 4543 C C . ILE A 1 578 ? 17.255 2.955 -11.094 1.00 70.44 578 ILE A C 1
ATOM 4545 O O . ILE A 1 578 ? 17.087 2.334 -12.146 1.00 70.44 578 ILE A O 1
ATOM 4549 N N . GLU A 1 579 ? 18.230 3.850 -10.943 1.00 86.31 579 GLU A N 1
ATOM 4550 C CA . GLU A 1 579 ? 19.370 3.944 -11.855 1.00 86.31 579 GLU A CA 1
ATOM 4551 C C . GLU A 1 579 ? 20.288 2.739 -11.611 1.00 86.31 579 GLU A C 1
ATOM 4553 O O . GLU A 1 579 ? 21.026 2.676 -10.631 1.00 86.31 579 GLU A O 1
ATOM 4558 N N . VAL A 1 580 ? 20.192 1.733 -12.483 1.00 92.81 580 VAL A N 1
ATOM 4559 C CA . VAL A 1 580 ? 21.044 0.539 -12.416 1.00 92.81 580 VAL A CA 1
ATOM 4560 C C . VAL A 1 580 ? 22.453 0.905 -12.880 1.00 92.81 580 VAL A C 1
ATOM 4562 O O . VAL A 1 580 ? 22.638 1.306 -14.031 1.00 92.81 580 VAL A O 1
ATOM 4565 N N . SER A 1 581 ? 23.437 0.749 -11.993 1.00 95.31 581 SER A N 1
ATOM 4566 C CA . SER A 1 581 ? 24.832 1.091 -12.274 1.00 95.31 581 SER A CA 1
ATOM 4567 C C . SER A 1 581 ? 25.491 0.134 -13.280 1.00 95.31 581 SER A C 1
ATOM 4569 O O . SER A 1 581 ? 25.038 -0.992 -13.506 1.00 95.31 581 SER A O 1
ATOM 4571 N N . GLN A 1 582 ? 26.612 0.558 -13.869 1.00 95.81 582 GLN A N 1
ATOM 4572 C CA . GLN A 1 582 ? 27.425 -0.316 -14.720 1.00 95.81 582 GLN A CA 1
ATOM 4573 C C . GLN A 1 582 ? 28.029 -1.487 -13.916 1.00 95.81 582 GLN A C 1
ATOM 4575 O O . GLN A 1 582 ? 28.024 -2.624 -14.387 1.00 95.81 582 GLN A O 1
ATOM 4580 N N . GLU A 1 583 ? 28.451 -1.244 -12.669 1.00 94.38 583 GLU A N 1
ATOM 4581 C CA . GLU A 1 583 ? 28.948 -2.281 -11.748 1.00 94.38 583 GLU A CA 1
ATOM 4582 C C . GLU A 1 583 ? 27.874 -3.333 -11.414 1.00 94.38 583 GLU A C 1
ATOM 4584 O O . GLU A 1 583 ? 28.163 -4.527 -11.287 1.00 94.38 583 GLU A O 1
ATOM 4589 N N . ASP A 1 584 ? 26.612 -2.911 -11.304 1.00 95.31 584 ASP A N 1
ATOM 4590 C CA . ASP A 1 584 ? 25.468 -3.803 -11.125 1.00 95.31 584 ASP A CA 1
ATOM 4591 C C . ASP A 1 584 ? 25.259 -4.712 -12.342 1.00 95.31 584 ASP A C 1
ATOM 4593 O O . ASP A 1 584 ? 25.061 -5.920 -12.175 1.00 95.31 584 ASP A O 1
ATOM 4597 N N . ILE A 1 585 ? 25.351 -4.155 -13.556 1.00 96.62 585 ILE A N 1
ATOM 4598 C CA . ILE A 1 585 ? 25.230 -4.889 -14.825 1.00 96.62 585 ILE A CA 1
ATOM 4599 C C . ILE A 1 585 ? 26.360 -5.912 -14.971 1.00 96.62 585 ILE A C 1
ATOM 4601 O O . ILE A 1 585 ? 26.098 -7.099 -15.176 1.00 96.62 585 ILE A O 1
ATOM 4605 N N . GLU A 1 586 ? 27.612 -5.492 -14.801 1.00 96.12 586 GLU A N 1
ATOM 4606 C CA . GLU A 1 586 ? 28.775 -6.386 -14.843 1.00 96.12 586 GLU A CA 1
ATOM 4607 C C . GLU A 1 586 ? 28.699 -7.450 -13.744 1.00 96.12 586 GLU A C 1
ATOM 4609 O O . GLU A 1 586 ? 28.993 -8.628 -13.968 1.00 96.12 586 GLU A O 1
ATOM 4614 N N . GLY A 1 587 ? 28.190 -7.069 -12.574 1.00 94.44 587 GLY A N 1
ATOM 4615 C CA . GLY A 1 587 ? 27.885 -7.966 -11.475 1.00 94.44 587 GLY A CA 1
ATOM 4616 C C . GLY A 1 587 ? 26.817 -9.019 -11.796 1.00 94.44 587 GLY A C 1
ATOM 4617 O O . GLY A 1 587 ? 26.952 -10.158 -11.337 1.00 94.44 587 GLY A O 1
ATOM 4618 N N . ILE A 1 588 ? 25.777 -8.677 -12.567 1.00 96.19 588 ILE A N 1
ATOM 4619 C CA . ILE A 1 588 ? 24.775 -9.627 -13.084 1.00 96.19 588 ILE A CA 1
ATOM 4620 C C . ILE A 1 588 ? 25.412 -10.559 -14.118 1.00 96.19 588 ILE A C 1
ATOM 4622 O O . ILE A 1 588 ? 25.264 -11.773 -14.000 1.00 96.19 588 ILE A O 1
ATOM 4626 N N . LEU A 1 589 ? 26.154 -10.028 -15.093 1.00 96.75 589 LEU A N 1
ATOM 4627 C CA . LEU A 1 589 ? 26.780 -10.824 -16.157 1.00 96.75 589 LEU A CA 1
ATOM 4628 C C . LEU A 1 589 ? 27.835 -11.800 -15.602 1.00 96.75 589 LEU A C 1
ATOM 4630 O O . LEU A 1 589 ? 27.905 -12.957 -16.021 1.00 96.75 589 LEU A O 1
ATOM 4634 N N . CYS A 1 590 ? 28.616 -11.373 -14.608 1.00 95.38 590 CYS A N 1
ATOM 4635 C CA . CYS A 1 590 ? 29.534 -12.231 -13.857 1.00 95.38 590 CYS A CA 1
ATOM 4636 C C . CYS A 1 590 ? 28.781 -13.312 -13.058 1.00 95.38 590 CYS A C 1
ATOM 4638 O O . CYS A 1 590 ? 29.161 -14.484 -13.066 1.00 95.38 590 CYS A O 1
ATOM 4640 N N . TRP A 1 591 ? 27.662 -12.950 -12.423 1.00 95.56 591 TRP A N 1
ATOM 4641 C CA . TRP A 1 591 ? 26.813 -13.898 -11.702 1.00 95.56 591 TRP A CA 1
ATOM 4642 C C . TRP A 1 591 ? 26.157 -14.935 -12.628 1.00 95.56 591 TRP A C 1
ATOM 4644 O O . TRP A 1 591 ? 26.157 -16.114 -12.282 1.00 95.56 591 TRP A O 1
ATOM 4654 N N . PHE A 1 592 ? 25.692 -14.554 -13.823 1.00 96.44 592 PHE A N 1
ATOM 4655 C CA . PHE A 1 592 ? 25.176 -15.485 -14.835 1.00 96.44 592 PHE A CA 1
ATOM 4656 C C . PHE A 1 592 ? 26.220 -16.514 -15.272 1.00 96.44 592 PHE A C 1
ATOM 4658 O O . PHE A 1 592 ? 25.919 -17.710 -15.275 1.00 96.44 592 PHE A O 1
ATOM 4665 N N . LYS A 1 593 ? 27.463 -16.080 -15.533 1.00 96.00 593 LYS A N 1
ATOM 4666 C CA . LYS A 1 593 ? 28.591 -16.990 -15.799 1.00 96.00 593 LYS A CA 1
ATOM 4667 C C . LYS A 1 593 ? 28.800 -17.976 -14.639 1.00 96.00 593 LYS A C 1
ATOM 4669 O O . LYS A 1 593 ? 28.984 -19.165 -14.885 1.00 96.00 593 LYS A O 1
ATOM 4674 N N . LEU A 1 594 ? 28.695 -17.512 -13.389 1.00 95.06 594 LEU A N 1
ATOM 4675 C CA . LEU A 1 594 ? 28.848 -18.339 -12.184 1.00 95.06 594 LEU A CA 1
ATOM 4676 C C . LEU A 1 594 ? 27.706 -19.356 -11.969 1.00 95.06 594 LEU A C 1
ATOM 4678 O O . LEU A 1 594 ? 27.974 -20.458 -11.497 1.00 95.06 594 LEU A O 1
ATOM 4682 N N . ILE A 1 595 ? 26.455 -19.028 -12.318 1.00 95.38 595 ILE A N 1
ATOM 4683 C CA . ILE A 1 595 ? 25.319 -19.977 -12.252 1.00 95.38 595 ILE A CA 1
ATOM 4684 C C . ILE A 1 595 ? 25.141 -20.822 -13.531 1.00 95.38 595 ILE A C 1
ATOM 4686 O O . ILE A 1 595 ? 24.218 -21.633 -13.615 1.00 95.38 595 ILE A O 1
ATOM 4690 N N . GLY A 1 596 ? 26.028 -20.664 -14.520 1.00 96.69 596 GLY A N 1
ATOM 4691 C CA . GLY A 1 596 ? 26.025 -21.434 -15.766 1.00 96.69 596 GLY A CA 1
ATOM 4692 C C . GLY A 1 596 ? 24.946 -21.024 -16.776 1.00 96.69 596 GLY A C 1
ATOM 4693 O O . GLY A 1 596 ? 24.613 -21.817 -17.656 1.00 96.69 596 GLY A O 1
ATOM 4694 N N . ILE A 1 597 ? 24.395 -19.813 -16.661 1.00 97.81 597 ILE A N 1
ATOM 4695 C CA . ILE A 1 597 ? 23.437 -19.250 -17.620 1.00 97.81 597 ILE A CA 1
ATOM 4696 C C . ILE A 1 597 ? 24.207 -18.594 -18.769 1.00 97.81 597 ILE A C 1
ATOM 4698 O O . ILE A 1 597 ? 25.107 -17.782 -18.546 1.00 97.81 597 ILE A O 1
ATOM 4702 N N . ARG A 1 598 ? 23.849 -18.950 -20.007 1.00 97.00 598 ARG A N 1
ATOM 4703 C CA . ARG A 1 598 ? 24.410 -18.376 -21.236 1.00 97.00 598 ARG A CA 1
ATOM 4704 C C . ARG A 1 598 ? 23.350 -17.507 -21.907 1.00 97.00 598 ARG A C 1
ATOM 4706 O O . ARG A 1 598 ? 22.272 -18.006 -22.209 1.00 97.00 598 ARG A O 1
ATOM 4713 N N . LEU A 1 599 ? 23.679 -16.238 -22.129 1.00 97.31 599 LEU A N 1
ATOM 4714 C CA . LEU A 1 599 ? 22.921 -15.328 -22.990 1.00 97.31 599 LEU A CA 1
ATOM 4715 C C . LEU A 1 599 ? 23.448 -15.426 -24.426 1.00 97.31 599 LEU A C 1
ATOM 4717 O O . LEU A 1 599 ? 24.618 -15.764 -24.625 1.00 97.31 599 LEU A O 1
ATOM 4721 N N . LYS A 1 600 ? 22.605 -15.109 -25.407 1.00 97.06 600 LYS A N 1
ATOM 4722 C CA . LYS A 1 600 ? 22.990 -14.952 -26.816 1.00 97.06 600 LYS A CA 1
ATOM 4723 C C . LYS A 1 600 ? 23.618 -13.582 -27.085 1.00 97.06 600 LYS A C 1
ATOM 4725 O O . LYS A 1 600 ? 24.533 -13.511 -27.896 1.00 97.06 600 LYS A O 1
ATOM 4730 N N . GLN A 1 601 ? 23.133 -12.528 -26.422 1.00 96.56 601 GLN A N 1
ATOM 4731 C CA . GLN A 1 601 ? 23.549 -11.133 -26.637 1.00 96.56 601 GLN A CA 1
ATOM 4732 C C . GLN A 1 601 ? 23.754 -10.404 -25.291 1.00 96.56 601 GLN A C 1
ATOM 4734 O O . GLN A 1 601 ? 22.946 -9.555 -24.901 1.00 96.56 601 GLN A O 1
ATOM 4739 N N . PRO A 1 602 ? 24.807 -10.736 -24.513 1.00 97.06 602 PRO A N 1
ATOM 4740 C CA . PRO A 1 602 ? 25.097 -10.058 -23.244 1.00 97.06 602 PRO A CA 1
ATOM 4741 C C . PRO A 1 602 ? 25.403 -8.554 -23.396 1.00 97.06 602 PRO A C 1
ATOM 4743 O O . PRO A 1 602 ? 25.335 -7.822 -22.410 1.00 97.06 602 PRO A O 1
ATOM 4746 N N . GLU A 1 603 ? 25.701 -8.076 -24.604 1.00 97.44 603 GLU A N 1
ATOM 4747 C CA . GLU A 1 603 ? 25.955 -6.671 -24.942 1.00 97.44 603 GLU A CA 1
ATOM 4748 C C . GLU A 1 603 ? 24.695 -5.796 -24.790 1.00 97.44 603 GLU A C 1
ATOM 4750 O O . GLU A 1 603 ? 24.791 -4.637 -24.376 1.00 97.44 603 GLU A O 1
ATOM 4755 N N . ASP A 1 604 ? 23.497 -6.355 -25.017 1.00 96.88 604 ASP A N 1
ATOM 4756 C CA . ASP A 1 604 ? 22.214 -5.643 -24.868 1.00 96.88 604 ASP A CA 1
ATOM 4757 C C . ASP A 1 604 ? 21.979 -5.148 -23.429 1.00 96.88 604 ASP A C 1
ATOM 4759 O O . ASP A 1 604 ? 21.232 -4.196 -23.197 1.00 96.88 604 ASP A O 1
ATOM 4763 N N . PHE A 1 605 ? 22.645 -5.751 -22.439 1.00 96.44 605 PHE A N 1
ATOM 4764 C CA . PHE A 1 605 ? 22.597 -5.277 -21.057 1.00 96.44 605 PHE A CA 1
ATOM 4765 C C . PHE A 1 605 ? 23.269 -3.908 -20.893 1.00 96.44 605 PHE A C 1
ATOM 4767 O O . PHE A 1 605 ? 22.840 -3.125 -20.045 1.00 96.44 605 PHE A O 1
ATOM 4774 N N . GLN A 1 606 ? 24.283 -3.588 -21.702 1.00 96.06 606 GLN A N 1
ATOM 4775 C CA . GLN A 1 606 ? 25.017 -2.321 -21.637 1.00 96.06 606 GLN A CA 1
ATOM 4776 C C . GLN A 1 606 ? 24.289 -1.201 -22.397 1.00 96.06 606 GLN A C 1
ATOM 4778 O O . GLN A 1 606 ? 24.232 -0.066 -21.922 1.00 96.06 606 GLN A O 1
ATOM 4783 N N . ASN A 1 607 ? 23.658 -1.513 -23.534 1.00 95.94 607 ASN A N 1
ATOM 4784 C CA . ASN A 1 607 ? 22.892 -0.535 -24.309 1.00 95.94 607 ASN A CA 1
ATOM 4785 C C . ASN A 1 607 ? 21.623 -0.092 -23.554 1.00 95.94 607 ASN A C 1
ATOM 4787 O O . ASN A 1 607 ? 20.667 -0.851 -23.412 1.00 95.94 607 ASN A O 1
ATOM 4791 N N . GLN A 1 608 ? 21.579 1.172 -23.121 1.00 93.69 608 GLN A N 1
ATOM 4792 C CA . GLN A 1 608 ? 20.450 1.736 -22.369 1.00 93.69 608 GLN A CA 1
ATOM 4793 C C . GLN A 1 608 ? 19.109 1.695 -23.122 1.00 93.69 608 GLN A C 1
ATOM 4795 O O . GLN A 1 608 ? 18.058 1.638 -22.486 1.00 93.69 608 GLN A O 1
ATOM 4800 N N . THR A 1 609 ? 19.143 1.698 -24.459 1.00 92.44 609 THR A N 1
ATOM 4801 C CA . THR A 1 609 ? 17.954 1.706 -25.329 1.00 92.44 609 THR A CA 1
ATOM 4802 C C . THR A 1 609 ? 17.508 0.314 -25.785 1.00 92.44 609 THR A C 1
ATOM 4804 O O . THR A 1 609 ? 16.399 0.170 -26.305 1.00 92.44 609 THR A O 1
ATOM 4807 N N . ALA A 1 610 ? 18.340 -0.716 -25.591 1.00 95.00 610 ALA A N 1
ATOM 4808 C CA . ALA A 1 610 ? 18.020 -2.074 -26.014 1.00 95.00 610 ALA A CA 1
ATOM 4809 C C . ALA A 1 610 ? 16.884 -2.677 -25.175 1.00 95.00 610 ALA A C 1
ATOM 4811 O O . ALA A 1 610 ? 16.770 -2.451 -23.968 1.00 95.00 610 ALA A O 1
ATOM 4812 N N . ARG A 1 611 ? 16.054 -3.498 -25.824 1.00 96.56 611 ARG A N 1
ATOM 4813 C CA . ARG A 1 611 ? 15.103 -4.382 -25.142 1.00 96.56 611 ARG A CA 1
ATOM 4814 C C . ARG A 1 611 ? 15.745 -5.745 -24.973 1.00 96.56 611 ARG A C 1
ATOM 4816 O O . ARG A 1 611 ? 16.237 -6.302 -25.946 1.00 96.56 611 ARG A O 1
ATOM 4823 N N . LEU A 1 612 ? 15.662 -6.316 -23.775 1.00 97.19 612 LEU A N 1
ATOM 4824 C CA . LEU A 1 612 ? 16.278 -7.610 -23.468 1.00 97.19 612 LEU A CA 1
ATOM 4825 C C . LEU A 1 612 ? 15.425 -8.759 -24.040 1.00 97.19 612 LEU A C 1
ATOM 4827 O O . LEU A 1 612 ? 14.662 -9.411 -23.326 1.00 97.19 612 LEU A O 1
ATOM 4831 N N . ALA A 1 613 ? 15.516 -8.961 -25.358 1.00 96.69 613 ALA A N 1
ATOM 4832 C CA . ALA A 1 613 ? 14.626 -9.818 -26.145 1.00 96.69 613 ALA A CA 1
ATOM 4833 C C . ALA A 1 613 ? 14.590 -11.277 -25.657 1.00 96.69 613 ALA A C 1
ATOM 4835 O O . ALA A 1 613 ? 13.521 -11.885 -25.605 1.00 96.69 613 ALA A O 1
ATOM 4836 N N . GLU A 1 614 ? 15.728 -11.819 -25.210 1.00 96.69 614 GLU A N 1
ATOM 4837 C CA . GLU A 1 614 ? 15.838 -13.191 -24.691 1.00 96.69 614 GLU A CA 1
ATOM 4838 C C . GLU A 1 614 ? 14.868 -13.475 -23.524 1.00 96.69 614 GLU A C 1
ATOM 4840 O O . GLU A 1 614 ? 14.306 -14.571 -23.413 1.00 96.69 614 GLU A O 1
ATOM 4845 N N . PHE A 1 615 ? 14.604 -12.465 -22.688 1.00 97.88 615 PHE A N 1
ATOM 4846 C CA . PHE A 1 615 ? 13.739 -12.569 -21.509 1.00 97.88 615 PHE A CA 1
ATOM 4847 C C . PHE A 1 615 ? 12.243 -12.535 -21.839 1.00 97.88 615 PHE A C 1
ATOM 4849 O O . PHE A 1 615 ? 11.445 -13.029 -21.039 1.00 97.88 615 PHE A O 1
ATOM 4856 N N . GLN A 1 616 ? 11.849 -12.031 -23.015 1.00 97.50 616 GLN A N 1
ATOM 4857 C CA . GLN A 1 616 ? 10.437 -11.937 -23.418 1.00 97.50 616 GLN A CA 1
ATOM 4858 C C . GLN A 1 616 ? 9.764 -13.315 -23.489 1.00 97.50 616 GLN A C 1
ATOM 4860 O O . GLN A 1 616 ? 8.583 -13.446 -23.181 1.00 97.50 616 GLN A O 1
ATOM 4865 N N . SER A 1 617 ? 10.534 -14.354 -23.838 1.00 97.69 617 SER A N 1
ATOM 4866 C CA . SER A 1 617 ? 10.106 -15.762 -23.880 1.00 97.69 617 SER A CA 1
ATOM 4867 C C . SER A 1 617 ? 9.782 -16.366 -22.503 1.00 97.69 617 SER A C 1
ATOM 4869 O O . SER A 1 617 ? 9.191 -17.445 -22.414 1.00 97.69 617 SER A O 1
ATOM 4871 N N . GLY A 1 618 ? 10.248 -15.730 -21.423 1.00 98.00 618 GLY A N 1
ATOM 4872 C CA . GLY A 1 618 ? 10.268 -16.274 -20.067 1.00 98.00 618 GLY A CA 1
ATOM 4873 C C . GLY A 1 618 ? 11.241 -17.434 -19.832 1.00 98.00 618 GLY A C 1
ATOM 4874 O O . GLY A 1 618 ? 11.518 -17.731 -18.674 1.00 98.00 618 GLY A O 1
ATOM 4875 N N . VAL A 1 619 ? 11.798 -18.069 -20.872 1.00 98.00 619 VAL A N 1
ATOM 4876 C CA . VAL A 1 619 ? 12.601 -19.301 -20.733 1.00 98.00 619 VAL A CA 1
ATOM 4877 C C . VAL A 1 619 ? 13.890 -19.038 -19.953 1.00 98.00 619 VAL A C 1
ATOM 4879 O O . VAL A 1 619 ? 14.131 -19.708 -18.955 1.00 98.00 619 VAL A O 1
ATOM 4882 N N . VAL A 1 620 ? 14.644 -17.992 -20.312 1.00 98.06 620 VAL A N 1
ATOM 4883 C CA . VAL A 1 620 ? 15.872 -17.595 -19.591 1.00 98.06 620 VAL A CA 1
ATOM 4884 C C . VAL A 1 620 ? 15.584 -17.252 -18.122 1.00 98.06 620 VAL A C 1
ATOM 4886 O O . VAL A 1 620 ? 16.378 -17.571 -17.239 1.00 98.06 620 VAL A O 1
ATOM 4889 N N . LEU A 1 621 ? 14.422 -16.655 -17.827 1.00 98.38 621 LEU A N 1
ATOM 4890 C CA . LEU A 1 621 ? 14.011 -16.366 -16.450 1.00 98.38 621 LEU A CA 1
ATOM 4891 C C . LEU A 1 621 ? 13.655 -17.652 -15.682 1.00 98.38 621 LEU A C 1
ATOM 4893 O O . LEU A 1 621 ? 14.010 -17.767 -14.510 1.00 98.38 621 LEU A O 1
ATOM 4897 N N . CYS A 1 622 ? 13.017 -18.634 -16.329 1.00 98.50 622 CYS A N 1
ATOM 4898 C CA . CYS A 1 622 ? 12.821 -19.969 -15.758 1.00 98.50 622 CYS A CA 1
ATOM 4899 C C . CYS A 1 622 ? 14.159 -20.667 -15.479 1.00 98.50 622 CYS A C 1
ATOM 4901 O O . CYS A 1 622 ? 14.329 -21.192 -14.384 1.00 98.50 622 CYS A O 1
ATOM 4903 N N . ASP A 1 623 ? 15.117 -20.622 -16.410 1.00 98.19 623 ASP A N 1
ATOM 4904 C CA . ASP A 1 623 ? 16.448 -21.220 -16.238 1.00 98.19 623 ASP A CA 1
ATOM 4905 C C . ASP A 1 623 ? 17.200 -20.608 -15.046 1.00 98.19 623 ASP A C 1
ATOM 4907 O O . ASP A 1 623 ? 17.762 -21.332 -14.224 1.00 98.19 623 ASP A O 1
ATOM 4911 N N . ILE A 1 624 ? 17.163 -19.280 -14.893 1.00 97.88 624 ILE A N 1
ATOM 4912 C CA . ILE A 1 624 ? 17.741 -18.593 -13.728 1.00 97.88 624 ILE A CA 1
ATOM 4913 C C . ILE A 1 624 ? 17.079 -19.080 -12.430 1.00 97.88 624 ILE A C 1
ATOM 4915 O O . ILE A 1 624 ? 17.788 -19.393 -11.472 1.00 97.88 624 ILE A O 1
ATOM 4919 N N . VAL A 1 625 ? 15.744 -19.190 -12.394 1.00 97.75 625 VAL A N 1
ATOM 4920 C CA . VAL A 1 625 ? 15.004 -19.684 -11.217 1.00 97.75 625 VAL A CA 1
ATOM 4921 C C . VAL A 1 625 ? 15.342 -21.148 -10.905 1.00 97.75 625 VAL A C 1
ATOM 4923 O O . VAL A 1 625 ? 15.598 -21.465 -9.745 1.00 97.75 625 VAL A O 1
ATOM 4926 N N . GLU A 1 626 ? 15.431 -22.021 -11.914 1.00 97.94 626 GLU A N 1
ATOM 4927 C CA . GLU A 1 626 ? 15.861 -23.418 -11.756 1.00 97.94 626 GLU A CA 1
ATOM 4928 C C . GLU A 1 626 ? 17.243 -23.511 -11.089 1.00 97.94 626 GLU A C 1
ATOM 4930 O O . GLU A 1 626 ? 17.417 -24.266 -10.130 1.00 97.94 626 GLU A O 1
ATOM 4935 N N . LYS A 1 627 ? 18.217 -22.693 -11.523 1.00 97.25 627 LYS A N 1
ATOM 4936 C CA . LYS A 1 627 ? 19.567 -22.688 -10.933 1.00 97.25 627 LYS A CA 1
ATOM 4937 C C . LYS A 1 627 ? 19.594 -22.198 -9.484 1.00 97.25 627 LYS A C 1
ATOM 4939 O O . LYS A 1 627 ? 20.279 -22.820 -8.669 1.00 97.25 627 LYS A O 1
ATOM 4944 N N . VAL A 1 628 ? 18.888 -21.112 -9.149 1.00 96.38 628 VAL A N 1
ATOM 4945 C CA . VAL A 1 628 ? 18.980 -20.488 -7.808 1.00 96.38 628 VAL A CA 1
ATOM 4946 C C . VAL A 1 628 ? 18.142 -21.185 -6.735 1.00 96.38 628 VAL A C 1
ATOM 4948 O O . VAL A 1 628 ? 18.519 -21.144 -5.570 1.00 96.38 628 VAL A O 1
ATOM 4951 N N . GLU A 1 629 ? 17.051 -21.856 -7.117 1.00 96.31 629 GLU A N 1
ATOM 4952 C CA . GLU A 1 629 ? 16.248 -22.712 -6.225 1.00 96.31 629 GLU A CA 1
ATOM 4953 C C . GLU A 1 629 ? 16.711 -24.182 -6.232 1.00 96.31 629 GLU A C 1
ATOM 4955 O O . GLU A 1 629 ? 16.130 -25.021 -5.546 1.00 96.31 629 GLU A O 1
ATOM 4960 N N . HIS A 1 630 ? 17.748 -24.507 -7.015 1.00 95.62 630 HIS A N 1
ATOM 4961 C CA . HIS A 1 630 ? 18.283 -25.862 -7.209 1.00 95.62 630 HIS A CA 1
ATOM 4962 C C . HIS A 1 630 ? 17.228 -26.889 -7.675 1.00 95.62 630 HIS A C 1
ATOM 4964 O O . HIS A 1 630 ? 17.299 -28.079 -7.359 1.00 95.62 630 HIS A O 1
ATOM 4970 N N . LEU A 1 631 ? 16.251 -26.433 -8.466 1.00 96.38 631 LEU A N 1
ATOM 4971 C CA . LEU A 1 631 ? 15.224 -27.281 -9.069 1.00 96.38 631 LEU A CA 1
ATOM 4972 C C . LEU A 1 631 ? 15.805 -28.023 -10.279 1.00 96.38 631 LEU A C 1
ATOM 4974 O O . LEU A 1 631 ? 16.558 -27.452 -11.065 1.00 96.38 631 LEU A O 1
ATOM 4978 N N . ARG A 1 632 ? 15.412 -29.288 -10.476 1.00 96.50 632 ARG A N 1
ATOM 4979 C CA . ARG A 1 632 ? 15.817 -30.061 -11.668 1.00 96.50 632 ARG A CA 1
ATOM 4980 C C . ARG A 1 632 ? 15.232 -29.481 -12.963 1.00 96.50 632 ARG A C 1
ATOM 4982 O O . ARG A 1 632 ? 15.896 -29.528 -13.993 1.00 96.50 632 ARG A O 1
ATOM 4989 N N . ARG A 1 633 ? 13.985 -29.000 -12.898 1.00 97.62 633 ARG A N 1
ATOM 4990 C CA . ARG A 1 633 ? 13.212 -28.347 -13.967 1.00 97.62 633 ARG A CA 1
ATOM 4991 C C . ARG A 1 633 ? 11.959 -27.704 -13.350 1.00 97.62 633 ARG A C 1
ATOM 4993 O O . ARG A 1 633 ? 11.515 -28.166 -12.302 1.00 97.62 633 ARG A O 1
ATOM 5000 N N . ILE A 1 634 ? 11.374 -26.685 -13.981 1.00 97.88 634 ILE A N 1
ATOM 5001 C CA . ILE A 1 634 ? 10.037 -26.169 -13.628 1.00 97.88 634 ILE A CA 1
ATOM 5002 C C . ILE A 1 634 ? 8.975 -26.799 -14.542 1.00 97.88 634 ILE A C 1
ATOM 5004 O O . ILE A 1 634 ? 9.045 -26.701 -15.771 1.00 97.88 634 ILE A O 1
ATOM 5008 N N . ASP A 1 635 ? 7.952 -27.407 -13.941 1.00 97.69 635 ASP A N 1
ATOM 5009 C CA . ASP A 1 635 ? 6.898 -28.109 -14.676 1.00 97.69 635 ASP A CA 1
ATOM 5010 C C . ASP A 1 635 ? 5.964 -27.161 -15.440 1.00 97.69 635 ASP A C 1
ATOM 5012 O O . ASP A 1 635 ? 5.463 -26.162 -14.909 1.00 97.69 635 ASP A O 1
ATOM 5016 N N . GLY A 1 636 ? 5.693 -27.502 -16.702 1.00 96.06 636 GLY A N 1
ATOM 5017 C CA . GLY A 1 636 ? 4.851 -26.728 -17.622 1.00 96.06 636 GLY A CA 1
ATOM 5018 C C . GLY A 1 636 ? 5.564 -25.608 -18.394 1.00 96.06 636 GLY A C 1
ATOM 5019 O O . GLY A 1 636 ? 4.920 -24.943 -19.203 1.00 96.06 636 GLY A O 1
ATOM 5020 N N . VAL A 1 637 ? 6.873 -25.392 -18.198 1.00 97.81 637 VAL A N 1
ATOM 5021 C CA . VAL A 1 637 ? 7.623 -24.378 -18.966 1.00 97.81 637 VAL A CA 1
ATOM 5022 C C . VAL A 1 637 ? 7.739 -24.788 -20.436 1.00 97.81 637 VAL A C 1
ATOM 5024 O O . VAL A 1 637 ? 8.345 -25.806 -20.784 1.00 97.81 637 VAL A O 1
ATOM 5027 N N . SER A 1 638 ? 7.179 -23.953 -21.308 1.00 97.44 638 SER A N 1
ATOM 5028 C CA . SER A 1 638 ? 7.173 -24.129 -22.759 1.00 97.44 638 SER A CA 1
ATOM 5029 C C . SER A 1 638 ? 8.471 -23.595 -23.362 1.00 97.44 638 SER A C 1
ATOM 5031 O O . SER A 1 638 ? 8.615 -22.391 -23.564 1.00 97.44 638 SER A O 1
ATOM 5033 N N . ARG A 1 639 ? 9.415 -24.497 -23.652 1.00 97.06 639 ARG A N 1
ATOM 5034 C CA . ARG A 1 639 ? 10.785 -24.180 -24.110 1.00 97.06 639 ARG A CA 1
ATOM 5035 C C . ARG A 1 639 ? 10.961 -24.100 -25.640 1.00 97.06 639 ARG A C 1
ATOM 5037 O O . ARG A 1 639 ? 12.088 -24.089 -26.119 1.00 97.06 639 ARG A O 1
ATOM 5044 N N . ALA A 1 640 ? 9.873 -24.071 -26.411 1.00 92.38 640 ALA A N 1
ATOM 5045 C CA . ALA A 1 640 ? 9.934 -23.936 -27.869 1.00 92.38 640 ALA A CA 1
ATOM 5046 C C . ALA A 1 640 ? 10.374 -22.518 -28.279 1.00 92.38 640 ALA A C 1
ATOM 5048 O O . ALA A 1 640 ? 9.817 -21.540 -27.783 1.00 92.38 640 ALA A O 1
ATOM 5049 N N . GLU A 1 641 ? 11.326 -22.409 -29.211 1.00 80.38 641 GLU A N 1
ATOM 5050 C CA . GLU A 1 641 ? 11.968 -21.134 -29.584 1.00 80.38 641 GLU A CA 1
ATOM 5051 C C . GLU A 1 641 ? 10.978 -20.068 -30.078 1.00 80.38 641 GLU A C 1
ATOM 5053 O O . GLU A 1 641 ? 11.099 -18.889 -29.754 1.00 80.38 641 GLU A O 1
ATOM 5058 N N . LYS A 1 642 ? 9.957 -20.490 -30.832 1.00 84.62 642 LYS A N 1
ATOM 5059 C CA . LYS A 1 642 ? 8.870 -19.633 -31.324 1.00 84.62 642 LYS A CA 1
ATOM 5060 C C . LYS A 1 642 ? 7.700 -19.652 -30.338 1.00 84.62 642 LYS A C 1
ATOM 5062 O O . LYS A 1 642 ? 6.608 -20.122 -30.653 1.00 84.62 642 LYS A O 1
ATOM 5067 N N . SER A 1 643 ? 7.939 -19.189 -29.111 1.00 78.62 643 SER A N 1
ATOM 5068 C CA . SER A 1 643 ? 6.914 -19.178 -28.064 1.00 78.62 643 SER A CA 1
ATOM 5069 C C . SER A 1 643 ? 5.771 -18.214 -28.409 1.00 78.62 643 SER A C 1
ATOM 5071 O O . SER A 1 643 ? 5.982 -17.008 -28.539 1.00 78.62 643 SER A O 1
ATOM 5073 N N . VAL A 1 644 ? 4.543 -18.733 -28.511 1.00 93.19 644 VAL A N 1
ATOM 5074 C CA . VAL A 1 644 ? 3.325 -17.913 -28.622 1.00 93.19 644 VAL A CA 1
ATOM 5075 C C . VAL A 1 644 ? 3.212 -17.013 -27.385 1.00 93.19 644 VAL A C 1
ATOM 5077 O O . VAL A 1 644 ? 3.566 -17.428 -26.283 1.00 93.19 644 VAL A O 1
ATOM 5080 N N . LYS A 1 645 ? 2.675 -15.794 -27.536 1.00 96.38 645 LYS A N 1
ATOM 5081 C CA . LYS A 1 645 ? 2.520 -14.800 -26.452 1.00 96.38 645 LYS A CA 1
ATOM 5082 C C . LYS A 1 645 ? 1.911 -15.361 -25.155 1.00 96.38 645 LYS A C 1
ATOM 5084 O O . LYS A 1 645 ? 2.315 -14.952 -24.070 1.00 96.38 645 LYS A O 1
ATOM 5089 N N . ALA A 1 646 ? 0.973 -16.304 -25.260 1.00 95.69 646 ALA A N 1
ATOM 5090 C CA . ALA A 1 646 ? 0.401 -17.009 -24.113 1.00 95.69 646 ALA A CA 1
ATOM 5091 C C . ALA A 1 646 ? 1.452 -17.850 -23.361 1.00 95.69 646 ALA A C 1
ATOM 5093 O O . ALA A 1 646 ? 1.595 -17.706 -22.149 1.00 95.69 646 ALA A O 1
ATOM 5094 N N . ASN A 1 647 ? 2.233 -18.661 -24.080 1.00 97.25 647 ASN A N 1
ATOM 5095 C CA . ASN A 1 647 ? 3.296 -19.508 -23.533 1.00 97.25 647 ASN A CA 1
ATOM 5096 C C . ASN A 1 647 ? 4.398 -18.659 -22.883 1.00 97.25 647 ASN A C 1
ATOM 5098 O O . ASN A 1 647 ? 4.850 -18.967 -21.786 1.00 97.25 647 ASN A O 1
ATOM 5102 N N . ALA A 1 648 ? 4.782 -17.557 -23.532 1.00 97.69 648 ALA A N 1
ATOM 5103 C CA . ALA A 1 648 ? 5.766 -16.610 -23.019 1.00 97.69 648 ALA A CA 1
ATOM 5104 C C . ALA A 1 648 ? 5.327 -15.985 -21.679 1.00 97.69 648 ALA A C 1
ATOM 5106 O O . ALA A 1 648 ? 6.056 -16.035 -20.688 1.00 97.69 648 ALA A O 1
ATOM 5107 N N . LEU A 1 649 ? 4.090 -15.476 -21.607 1.00 97.62 649 LEU A N 1
ATOM 5108 C CA . LEU A 1 649 ? 3.517 -14.952 -20.363 1.00 97.62 649 LEU A CA 1
ATOM 5109 C C . LEU A 1 649 ? 3.343 -16.040 -19.289 1.00 97.62 649 LEU A C 1
ATOM 5111 O O . LEU A 1 649 ? 3.559 -15.752 -18.114 1.00 97.62 649 LEU A O 1
ATOM 5115 N N . HIS A 1 650 ? 3.012 -17.279 -19.672 1.00 97.69 650 HIS A N 1
ATOM 5116 C CA . HIS A 1 650 ? 2.919 -18.417 -18.752 1.00 97.69 650 HIS A CA 1
ATOM 5117 C C . HIS A 1 650 ? 4.283 -18.789 -18.149 1.00 97.69 650 HIS A C 1
ATOM 5119 O O . HIS A 1 650 ? 4.378 -18.993 -16.941 1.00 97.69 650 HIS A O 1
ATOM 5125 N N . ASN A 1 651 ? 5.349 -18.816 -18.957 1.00 98.31 651 ASN A N 1
ATOM 5126 C CA . ASN A 1 651 ? 6.722 -19.045 -18.496 1.00 98.31 651 ASN A CA 1
ATOM 5127 C C . ASN A 1 651 ? 7.153 -17.966 -17.482 1.00 98.31 651 ASN A C 1
ATOM 5129 O O . ASN A 1 651 ? 7.616 -18.288 -16.385 1.00 98.31 651 ASN A O 1
ATOM 5133 N N . ILE A 1 652 ? 6.935 -16.685 -17.812 1.00 98.44 652 ILE A N 1
ATOM 5134 C CA . ILE A 1 652 ? 7.233 -15.555 -16.915 1.00 98.44 652 ILE A CA 1
ATOM 5135 C C . ILE A 1 652 ? 6.442 -15.686 -15.603 1.00 98.44 652 ILE A C 1
ATOM 5137 O O . ILE A 1 652 ? 7.009 -15.549 -14.521 1.00 98.44 652 ILE A O 1
ATOM 5141 N N . GLU A 1 653 ? 5.146 -15.992 -15.673 1.00 98.12 653 GLU A N 1
ATOM 5142 C CA . GLU A 1 653 ? 4.285 -16.169 -14.500 1.00 98.12 653 GLU A CA 1
ATOM 5143 C C . GLU A 1 653 ? 4.713 -17.351 -13.618 1.00 98.12 653 GLU A C 1
ATOM 5145 O O . GLU A 1 653 ? 4.791 -17.200 -12.399 1.00 98.12 653 GLU A O 1
ATOM 5150 N N . LYS A 1 654 ? 5.087 -18.491 -14.213 1.00 98.38 654 LYS A N 1
ATOM 5151 C CA . LYS A 1 654 ? 5.666 -19.639 -13.497 1.00 98.38 654 LYS A CA 1
ATOM 5152 C C . LYS A 1 654 ? 6.915 -19.229 -12.715 1.00 98.38 654 LYS A C 1
ATOM 5154 O O . LYS A 1 654 ? 6.955 -19.441 -11.503 1.00 98.38 654 LYS A O 1
ATOM 5159 N N . ALA A 1 655 ? 7.888 -18.589 -13.366 1.00 98.44 655 ALA A N 1
ATOM 5160 C CA . ALA A 1 655 ? 9.122 -18.140 -12.718 1.00 98.44 655 ALA A CA 1
ATOM 5161 C C . ALA A 1 655 ? 8.857 -17.133 -11.580 1.00 98.44 655 ALA A C 1
ATOM 5163 O O . ALA A 1 655 ? 9.359 -17.299 -10.465 1.00 98.44 655 ALA A O 1
ATOM 5164 N N . LEU A 1 656 ? 8.011 -16.126 -11.822 1.00 98.19 656 LEU A N 1
ATOM 5165 C CA . LEU A 1 656 ? 7.662 -15.112 -10.822 1.00 98.19 656 LEU A CA 1
ATOM 5166 C C . LEU A 1 656 ? 6.868 -15.695 -9.638 1.00 98.19 656 LEU A C 1
ATOM 5168 O O . LEU A 1 656 ? 7.095 -15.278 -8.504 1.00 98.19 656 LEU A O 1
ATOM 5172 N N . SER A 1 657 ? 6.012 -16.701 -9.857 1.00 97.81 657 SER A N 1
ATOM 5173 C CA . SER A 1 657 ? 5.260 -17.380 -8.786 1.00 97.81 657 SER A CA 1
ATOM 5174 C C . SER A 1 657 ? 6.142 -18.192 -7.825 1.00 97.81 657 SER A C 1
ATOM 5176 O O . SER A 1 657 ? 5.787 -18.378 -6.660 1.00 97.81 657 SER A O 1
ATOM 5178 N N . ILE A 1 658 ? 7.309 -18.656 -8.287 1.00 97.88 658 ILE A N 1
ATOM 5179 C CA . ILE A 1 658 ? 8.317 -19.308 -7.439 1.00 97.88 658 ILE A CA 1
ATOM 5180 C C . ILE A 1 658 ? 9.066 -18.239 -6.640 1.00 97.88 658 ILE A C 1
ATOM 5182 O O . ILE A 1 658 ? 9.121 -18.316 -5.414 1.00 97.88 658 ILE A O 1
ATOM 5186 N N . LEU A 1 659 ? 9.544 -17.183 -7.309 1.00 97.44 659 LEU A N 1
ATOM 5187 C CA . LEU A 1 659 ? 10.226 -16.054 -6.665 1.00 97.44 659 LEU A CA 1
ATOM 5188 C C . LEU A 1 659 ? 9.369 -15.377 -5.579 1.00 97.44 659 LEU A C 1
ATOM 5190 O O . LEU A 1 659 ? 9.900 -14.996 -4.538 1.00 97.44 659 LEU A O 1
ATOM 5194 N N . GLN A 1 660 ? 8.047 -15.305 -5.769 1.00 97.38 660 GLN A N 1
ATOM 5195 C CA . GLN A 1 660 ? 7.087 -14.790 -4.785 1.00 97.38 660 GLN A CA 1
ATOM 5196 C C . GLN A 1 660 ? 7.102 -15.543 -3.443 1.00 97.38 660 GLN A C 1
ATOM 5198 O O . GLN A 1 660 ? 6.715 -14.976 -2.422 1.00 97.38 660 GLN A O 1
ATOM 5203 N N . LYS A 1 661 ? 7.575 -16.796 -3.402 1.00 96.81 661 LYS A N 1
ATOM 5204 C CA . LYS A 1 661 ? 7.675 -17.580 -2.159 1.00 96.81 661 LYS A CA 1
ATOM 5205 C C . LYS A 1 661 ? 8.826 -17.118 -1.254 1.00 96.81 661 LYS A C 1
ATOM 5207 O O . LYS A 1 661 ? 8.836 -17.452 -0.069 1.00 96.81 661 LYS A O 1
ATOM 5212 N N . LYS A 1 662 ? 9.787 -16.335 -1.764 1.00 96.69 662 LYS A N 1
ATOM 5213 C CA . LYS A 1 662 ? 10.858 -15.742 -0.948 1.00 96.69 662 LYS A CA 1
ATOM 5214 C C . LYS A 1 662 ? 10.406 -14.409 -0.361 1.00 96.69 662 LYS A C 1
ATOM 5216 O O . LYS A 1 662 ? 10.207 -13.438 -1.083 1.00 96.69 662 LYS A O 1
ATOM 5221 N N . LYS A 1 663 ? 10.371 -14.332 0.974 1.00 94.06 663 LYS A N 1
ATOM 5222 C CA . LYS A 1 663 ? 10.041 -13.112 1.741 1.00 94.06 663 LYS A CA 1
ATOM 5223 C C . LYS A 1 663 ? 10.955 -11.906 1.442 1.00 94.06 663 LYS A C 1
ATOM 5225 O O . LYS A 1 663 ? 10.624 -10.791 1.820 1.00 94.06 663 LYS A O 1
ATOM 5230 N N . THR A 1 664 ? 12.102 -12.128 0.798 1.00 93.12 664 THR A N 1
ATOM 5231 C CA . THR A 1 664 ? 13.079 -11.105 0.389 1.00 93.12 664 THR A CA 1
ATOM 5232 C C . THR A 1 664 ? 12.828 -10.510 -1.001 1.00 93.12 664 THR A C 1
ATOM 5234 O O . THR A 1 664 ? 13.465 -9.514 -1.337 1.00 93.12 664 THR A O 1
ATOM 5237 N N . MET A 1 665 ? 11.933 -11.081 -1.817 1.00 96.31 665 MET A N 1
ATOM 5238 C CA . MET A 1 665 ? 11.637 -10.570 -3.161 1.00 96.31 665 MET A CA 1
ATOM 5239 C C . MET A 1 665 ? 10.541 -9.487 -3.122 1.00 96.31 665 MET A C 1
ATOM 5241 O O . MET A 1 665 ? 9.463 -9.734 -2.575 1.00 96.31 665 MET A O 1
ATOM 5245 N N . PRO A 1 666 ? 10.750 -8.301 -3.727 1.00 93.12 666 PRO A N 1
ATOM 5246 C CA . PRO A 1 666 ? 9.764 -7.225 -3.687 1.00 93.12 666 PRO A CA 1
ATOM 5247 C C . PRO A 1 666 ? 8.541 -7.529 -4.562 1.00 93.12 666 PRO A C 1
ATOM 5249 O O . PRO A 1 666 ? 8.637 -7.721 -5.778 1.00 93.12 666 PRO A O 1
ATOM 5252 N N . LEU A 1 667 ? 7.359 -7.503 -3.939 1.00 93.31 667 LEU A N 1
ATOM 5253 C CA . LEU A 1 667 ? 6.080 -7.831 -4.580 1.00 93.31 667 LEU A CA 1
ATOM 5254 C C . LEU A 1 667 ? 5.718 -6.913 -5.758 1.00 93.31 667 LEU A C 1
ATOM 5256 O O . LEU A 1 667 ? 4.944 -7.326 -6.622 1.00 93.31 667 LEU A O 1
ATOM 5260 N N . HIS A 1 668 ? 6.260 -5.691 -5.822 1.00 92.50 668 HIS A N 1
ATOM 5261 C CA . HIS A 1 668 ? 6.012 -4.793 -6.949 1.00 92.50 668 HIS A CA 1
ATOM 5262 C C . HIS A 1 668 ? 6.656 -5.321 -8.244 1.00 92.50 668 HIS A C 1
ATOM 5264 O O . HIS A 1 668 ? 5.954 -5.421 -9.246 1.00 92.50 668 HIS A O 1
ATOM 5270 N N . LEU A 1 669 ? 7.917 -5.783 -8.224 1.00 94.75 669 LEU A N 1
ATOM 5271 C CA . LEU A 1 669 ? 8.575 -6.353 -9.414 1.00 94.75 669 LEU A CA 1
ATOM 5272 C C . LEU A 1 669 ? 7.908 -7.660 -9.865 1.00 94.75 669 LEU A C 1
ATOM 5274 O O . LEU A 1 669 ? 7.702 -7.870 -11.058 1.00 94.75 669 LEU A O 1
ATOM 5278 N N . ILE A 1 670 ? 7.491 -8.502 -8.913 1.00 96.38 670 ILE A N 1
ATOM 5279 C CA . ILE A 1 670 ? 6.775 -9.765 -9.180 1.00 96.38 670 ILE A CA 1
ATOM 5280 C C . ILE A 1 670 ? 5.463 -9.538 -9.956 1.00 96.38 670 ILE A C 1
ATOM 5282 O O . ILE A 1 670 ? 5.044 -10.392 -10.736 1.00 96.38 670 ILE A O 1
ATOM 5286 N N . ARG A 1 671 ? 4.815 -8.377 -9.799 1.00 94.25 671 ARG A N 1
ATOM 5287 C CA . ARG A 1 671 ? 3.571 -8.041 -10.514 1.00 94.25 671 ARG A CA 1
ATOM 5288 C C . ARG A 1 671 ? 3.801 -7.559 -11.955 1.00 94.25 671 ARG A C 1
ATOM 5290 O O . ARG A 1 671 ? 2.857 -7.558 -12.745 1.00 94.25 671 ARG A O 1
ATOM 5297 N N . LEU A 1 672 ? 5.031 -7.215 -12.349 1.00 95.94 672 LEU A N 1
ATOM 5298 C CA . LEU A 1 672 ? 5.358 -6.618 -13.655 1.00 95.94 672 LEU A CA 1
ATOM 5299 C C . LEU A 1 672 ? 5.566 -7.641 -14.794 1.00 95.94 672 LEU A C 1
ATOM 5301 O O . LEU A 1 672 ? 6.303 -7.376 -15.744 1.00 95.94 672 LEU A O 1
ATOM 5305 N N . LYS A 1 673 ? 4.866 -8.789 -14.769 1.00 97.50 673 LYS A N 1
ATOM 5306 C CA . LYS A 1 673 ? 4.989 -9.854 -15.792 1.00 97.50 673 LYS A CA 1
ATOM 5307 C C . LYS A 1 673 ? 4.782 -9.376 -17.241 1.00 97.50 673 LYS A C 1
ATOM 5309 O O . LYS A 1 673 ? 5.346 -9.955 -18.163 1.00 97.50 673 LYS A O 1
ATOM 5314 N N . ARG A 1 674 ? 4.009 -8.299 -17.445 1.00 97.00 674 ARG A N 1
ATOM 5315 C CA . ARG A 1 674 ? 3.828 -7.655 -18.760 1.00 97.00 674 ARG A CA 1
ATOM 5316 C C . ARG A 1 674 ? 5.060 -6.863 -19.207 1.00 97.00 674 ARG A C 1
ATOM 5318 O O . ARG A 1 674 ? 5.454 -7.007 -20.352 1.00 97.00 674 ARG A O 1
ATOM 5325 N N . SER A 1 675 ? 5.702 -6.098 -18.324 1.00 97.19 675 SER A N 1
ATOM 5326 C CA . SER A 1 675 ? 6.910 -5.333 -18.670 1.00 97.19 675 SER A CA 1
ATOM 5327 C C . SER A 1 675 ? 8.097 -6.252 -18.984 1.00 97.19 675 SER A C 1
ATOM 5329 O O . SER A 1 675 ? 8.860 -5.979 -19.905 1.00 97.19 675 SER A O 1
ATOM 5331 N N . VAL A 1 676 ? 8.210 -7.389 -18.282 1.00 97.81 676 VAL A N 1
ATOM 5332 C CA . VAL A 1 676 ? 9.187 -8.445 -18.614 1.00 97.81 676 VAL A CA 1
ATOM 5333 C C . VAL A 1 676 ? 8.926 -9.010 -20.019 1.00 97.81 676 VAL A C 1
ATOM 5335 O O . VAL A 1 676 ? 9.859 -9.131 -20.808 1.00 97.81 676 VAL A O 1
ATOM 5338 N N . TYR A 1 677 ? 7.662 -9.281 -20.368 1.00 97.88 677 TYR A N 1
ATOM 5339 C CA . TYR A 1 677 ? 7.275 -9.711 -21.719 1.00 97.88 677 TYR A CA 1
ATOM 5340 C C . TYR A 1 677 ? 7.528 -8.635 -22.794 1.00 97.88 677 TYR A C 1
ATOM 5342 O O . TYR A 1 677 ? 7.944 -8.964 -23.899 1.00 97.88 677 TYR A O 1
ATOM 5350 N N . ASP A 1 678 ? 7.323 -7.353 -22.482 1.00 97.06 678 ASP A N 1
ATOM 5351 C CA . ASP A 1 678 ? 7.596 -6.236 -23.401 1.00 97.06 678 ASP A CA 1
ATOM 5352 C C . ASP A 1 678 ? 9.111 -6.015 -23.650 1.00 97.06 678 ASP A C 1
ATOM 5354 O O . ASP A 1 678 ? 9.485 -5.243 -24.542 1.00 97.06 678 ASP A O 1
ATOM 5358 N N . GLY A 1 679 ? 9.981 -6.688 -22.879 1.00 97.44 679 GLY A N 1
ATOM 5359 C CA . GLY A 1 679 ? 11.442 -6.573 -22.932 1.00 97.44 679 GLY A CA 1
ATOM 5360 C C . GLY A 1 679 ? 12.004 -5.357 -22.190 1.00 97.44 679 GLY A C 1
ATOM 5361 O O . GLY A 1 679 ? 13.073 -4.871 -22.555 1.00 97.44 679 GLY A O 1
ATOM 5362 N N . ASP A 1 680 ? 11.277 -4.837 -21.197 1.00 96.88 680 ASP A N 1
ATOM 5363 C CA . ASP A 1 680 ? 11.602 -3.604 -20.471 1.00 96.88 680 ASP A CA 1
ATOM 5364 C C . ASP A 1 680 ? 12.895 -3.753 -19.642 1.00 96.88 680 ASP A C 1
ATOM 5366 O O . ASP A 1 680 ? 12.917 -4.385 -18.579 1.00 96.88 680 ASP A O 1
ATOM 5370 N N . ARG A 1 681 ? 13.995 -3.184 -20.160 1.00 96.19 681 ARG A N 1
ATOM 5371 C CA . ARG A 1 681 ? 15.358 -3.318 -19.622 1.00 96.19 681 ARG A CA 1
ATOM 5372 C C . ARG A 1 681 ? 15.453 -2.937 -18.144 1.00 96.19 681 ARG A C 1
ATOM 5374 O O . ARG A 1 681 ? 16.083 -3.665 -17.383 1.00 96.19 681 ARG A O 1
ATOM 5381 N N . TYR A 1 682 ? 14.810 -1.851 -17.716 1.00 95.75 682 TYR A N 1
ATOM 5382 C CA . TYR A 1 682 ? 14.893 -1.369 -16.331 1.00 95.75 682 TYR A CA 1
ATOM 5383 C C . TYR A 1 682 ? 14.189 -2.313 -15.353 1.00 95.75 682 TYR A C 1
ATOM 5385 O O . TYR A 1 682 ? 14.739 -2.631 -14.295 1.00 95.75 682 TYR A O 1
ATOM 5393 N N . VAL A 1 683 ? 13.009 -2.822 -15.726 1.00 96.44 683 VAL A N 1
ATOM 5394 C CA . VAL A 1 683 ? 12.271 -3.807 -14.920 1.00 96.44 683 VAL A CA 1
ATOM 5395 C C . VAL A 1 683 ? 13.030 -5.131 -14.840 1.00 96.44 683 VAL A C 1
ATOM 5397 O O . VAL A 1 683 ? 13.131 -5.712 -13.759 1.00 96.44 683 VAL A O 1
ATOM 5400 N N . ILE A 1 684 ? 13.593 -5.601 -15.957 1.00 97.81 684 ILE A N 1
ATOM 5401 C CA . ILE A 1 684 ? 14.341 -6.863 -16.012 1.00 97.81 684 ILE A CA 1
ATOM 5402 C C . ILE A 1 684 ? 15.645 -6.760 -15.209 1.00 97.81 684 ILE A C 1
ATOM 5404 O O . ILE A 1 684 ? 15.889 -7.619 -14.365 1.00 97.81 684 ILE A O 1
ATOM 5408 N N . LEU A 1 685 ? 16.444 -5.700 -15.380 1.00 96.94 685 LEU A N 1
ATOM 5409 C CA . LEU A 1 685 ? 17.666 -5.486 -14.591 1.00 96.94 685 LEU A CA 1
ATOM 5410 C C . LEU A 1 685 ? 17.362 -5.388 -13.090 1.00 96.94 685 LEU A C 1
ATOM 5412 O O . LEU A 1 685 ? 18.018 -6.047 -12.285 1.00 96.94 685 LEU A O 1
ATOM 5416 N N . SER A 1 686 ? 16.321 -4.640 -12.714 1.00 96.44 686 SER A N 1
ATOM 5417 C CA . SER A 1 686 ? 15.888 -4.511 -11.318 1.00 96.44 686 SER A CA 1
ATOM 5418 C C . SER A 1 686 ? 15.444 -5.855 -10.731 1.00 96.44 686 SER A C 1
ATOM 5420 O O . SER A 1 686 ? 15.838 -6.205 -9.619 1.00 96.44 686 SER A O 1
ATOM 5422 N N . LEU A 1 687 ? 14.679 -6.657 -11.482 1.00 97.56 687 LEU A N 1
ATOM 5423 C CA . LEU A 1 687 ? 14.289 -8.010 -11.077 1.00 97.56 687 LEU A CA 1
ATOM 5424 C C . LEU A 1 687 ? 15.520 -8.908 -10.882 1.00 97.56 687 LEU A C 1
ATOM 5426 O O . LEU A 1 687 ? 15.634 -9.573 -9.853 1.00 97.56 687 LEU A O 1
ATOM 5430 N N . LEU A 1 688 ? 16.463 -8.888 -11.826 1.00 97.56 688 LEU A N 1
ATOM 5431 C CA . LEU A 1 688 ? 17.698 -9.671 -11.767 1.00 97.56 688 LEU A CA 1
ATOM 5432 C C . LEU A 1 688 ? 18.591 -9.275 -10.587 1.00 97.56 688 LEU A C 1
ATOM 5434 O O . LEU A 1 688 ? 19.131 -10.164 -9.928 1.00 97.56 688 LEU A O 1
ATOM 5438 N N . LEU A 1 689 ? 18.694 -7.984 -10.255 1.00 95.88 689 LEU A N 1
ATOM 5439 C CA . LEU A 1 689 ? 19.398 -7.529 -9.053 1.00 95.88 689 LEU A CA 1
ATOM 5440 C C . LEU A 1 689 ? 18.756 -8.050 -7.773 1.00 95.88 689 LEU A C 1
ATOM 5442 O O . LEU A 1 689 ? 19.472 -8.508 -6.884 1.00 95.88 689 LEU A O 1
ATOM 5446 N N . GLN A 1 690 ? 17.426 -8.037 -7.669 1.00 96.19 690 GLN A N 1
ATOM 5447 C CA . GLN A 1 690 ? 16.756 -8.535 -6.467 1.00 96.19 690 GLN A CA 1
ATOM 5448 C C . GLN A 1 690 ? 16.848 -10.065 -6.351 1.00 96.19 690 GLN A C 1
ATOM 5450 O O . GLN A 1 690 ? 17.060 -10.557 -5.246 1.00 96.19 690 GLN A O 1
ATOM 5455 N N . ILE A 1 691 ? 16.832 -10.823 -7.457 1.00 96.88 691 ILE A N 1
ATOM 5456 C CA . ILE A 1 691 ? 17.141 -12.269 -7.433 1.00 96.88 691 ILE A CA 1
ATOM 5457 C C . ILE A 1 691 ? 18.605 -12.485 -7.005 1.00 96.88 691 ILE A C 1
ATOM 5459 O O . ILE A 1 691 ? 18.878 -13.224 -6.057 1.00 96.88 691 ILE A O 1
ATOM 5463 N N . ARG A 1 692 ? 19.566 -11.789 -7.625 1.00 95.56 692 ARG A N 1
ATOM 5464 C CA . ARG A 1 692 ? 20.993 -11.850 -7.259 1.00 95.56 692 ARG A CA 1
ATOM 5465 C C . ARG A 1 692 ? 21.221 -11.501 -5.783 1.00 95.56 692 ARG A C 1
ATOM 5467 O O . ARG A 1 692 ? 22.050 -12.134 -5.134 1.00 95.56 692 ARG A O 1
ATOM 5474 N N . LYS A 1 693 ? 20.462 -10.554 -5.226 1.00 94.06 693 LYS A N 1
ATOM 5475 C CA . LYS A 1 693 ? 20.495 -10.163 -3.808 1.00 94.06 693 LYS A CA 1
ATOM 5476 C C . LYS A 1 693 ? 19.802 -11.176 -2.890 1.00 94.06 693 LYS A C 1
ATOM 5478 O O . LYS A 1 693 ? 20.309 -11.434 -1.806 1.00 94.06 693 LYS A O 1
ATOM 5483 N N . ALA A 1 694 ? 18.686 -11.772 -3.303 1.00 94.31 694 ALA A N 1
ATOM 5484 C CA . ALA A 1 694 ? 17.937 -12.739 -2.499 1.00 94.31 694 ALA A CA 1
ATOM 5485 C C . ALA A 1 694 ? 18.642 -14.103 -2.375 1.00 94.31 694 ALA A C 1
ATOM 5487 O O . ALA A 1 694 ? 18.517 -14.745 -1.336 1.00 94.31 694 ALA A O 1
ATOM 5488 N N . TYR A 1 695 ? 19.392 -14.528 -3.401 1.00 92.88 695 TYR A N 1
ATOM 5489 C CA . TYR A 1 695 ? 20.034 -15.851 -3.456 1.00 92.88 695 TYR A CA 1
ATOM 5490 C C . TYR A 1 695 ? 21.577 -15.803 -3.425 1.00 92.88 695 TYR A C 1
ATOM 5492 O O . TYR A 1 695 ? 22.228 -16.736 -2.954 1.00 92.88 695 TYR A O 1
ATOM 5500 N N . GLY A 1 696 ? 22.200 -14.725 -3.913 1.00 76.00 696 GLY A N 1
ATOM 5501 C CA . GLY A 1 696 ? 23.642 -14.677 -4.193 1.00 76.00 696 GLY A CA 1
ATOM 5502 C C . GLY A 1 696 ? 24.571 -14.567 -2.979 1.00 76.00 696 GLY A C 1
ATOM 5503 O O . GLY A 1 696 ? 25.771 -14.810 -3.128 1.00 76.00 696 GLY A O 1
ATOM 5504 N N . TYR A 1 697 ? 24.066 -14.262 -1.776 1.00 63.22 697 TYR A N 1
ATOM 5505 C CA . TYR A 1 697 ? 24.900 -14.203 -0.562 1.00 63.22 697 TYR A CA 1
ATOM 5506 C C . TYR A 1 697 ? 25.622 -15.530 -0.276 1.00 63.22 697 TYR A C 1
ATOM 5508 O O . TYR A 1 697 ? 26.773 -15.517 0.157 1.00 63.22 697 TYR A O 1
ATOM 5516 N N . HIS A 1 698 ? 25.003 -16.670 -0.600 1.00 57.69 698 HIS A N 1
ATOM 5517 C CA . HIS A 1 698 ? 25.595 -17.996 -0.398 1.00 57.69 698 HIS A CA 1
ATOM 5518 C C . HIS A 1 698 ? 26.772 -18.303 -1.345 1.00 57.69 698 HIS A C 1
ATOM 5520 O O . HIS A 1 698 ? 27.595 -19.166 -1.040 1.00 57.69 698 HIS A O 1
ATOM 5526 N N . LEU A 1 699 ? 26.897 -17.589 -2.472 1.00 55.34 699 LEU A N 1
ATOM 5527 C CA . LEU A 1 699 ? 27.953 -17.829 -3.464 1.00 55.34 699 LEU A CA 1
ATOM 5528 C C . LEU A 1 699 ? 29.288 -17.162 -3.093 1.00 55.34 699 LEU A C 1
ATOM 5530 O O . LEU A 1 699 ? 30.347 -17.697 -3.424 1.00 55.34 699 LEU A O 1
ATOM 5534 N N . LYS A 1 700 ? 29.269 -16.050 -2.338 1.00 58.75 700 LYS A N 1
ATOM 5535 C CA . LYS A 1 700 ? 30.495 -15.351 -1.897 1.00 58.75 700 LYS A CA 1
ATOM 5536 C C . LYS A 1 700 ? 31.390 -16.191 -0.971 1.00 58.75 700 LYS A C 1
ATOM 5538 O O . LYS A 1 700 ? 32.570 -15.887 -0.841 1.00 58.75 700 LYS A O 1
ATOM 5543 N N . GLY A 1 701 ? 30.860 -17.244 -0.343 1.00 53.75 701 GLY A N 1
ATOM 5544 C CA . GLY A 1 701 ? 31.597 -18.068 0.623 1.00 53.75 701 GLY A CA 1
ATOM 5545 C C . GLY A 1 701 ? 32.545 -19.122 0.031 1.00 53.75 701 GLY A C 1
ATOM 5546 O O . GLY A 1 701 ? 33.355 -19.667 0.774 1.00 53.75 701 GLY A O 1
ATOM 5547 N N . LYS A 1 702 ? 32.460 -19.444 -1.272 1.00 53.69 702 LYS A N 1
ATOM 5548 C CA . LYS A 1 702 ? 33.232 -20.560 -1.871 1.00 53.69 702 LYS A CA 1
ATOM 5549 C C . LYS A 1 702 ? 34.452 -20.140 -2.697 1.00 53.69 702 LYS A C 1
ATOM 5551 O O . LYS A 1 702 ? 35.386 -20.929 -2.817 1.00 53.69 702 LYS A O 1
ATOM 5556 N N . SER A 1 703 ? 34.504 -18.909 -3.208 1.00 53.19 703 SER A N 1
ATOM 5557 C CA . SER A 1 703 ? 35.663 -18.408 -3.969 1.00 53.19 703 SER A CA 1
ATOM 5558 C C . SER A 1 703 ? 36.936 -18.277 -3.121 1.00 53.19 703 SER A C 1
ATOM 5560 O O . SER A 1 703 ? 38.030 -18.436 -3.648 1.00 53.19 703 SER A O 1
ATOM 5562 N N . GLY A 1 704 ? 36.813 -18.081 -1.803 1.00 49.97 704 GLY A N 1
ATOM 5563 C CA . GLY A 1 704 ? 37.948 -17.958 -0.876 1.00 49.97 704 GLY A CA 1
ATOM 5564 C C . GLY A 1 704 ? 38.719 -19.251 -0.557 1.00 49.97 704 GLY A C 1
ATOM 5565 O O . GLY A 1 704 ? 39.618 -19.207 0.278 1.00 49.97 704 GLY A O 1
ATOM 5566 N N . LYS A 1 705 ? 38.376 -20.400 -1.165 1.00 49.16 705 LYS A N 1
ATOM 5567 C CA . LYS A 1 705 ? 39.084 -21.685 -0.966 1.00 49.16 705 LYS A CA 1
ATOM 5568 C C . LYS A 1 705 ? 39.617 -22.350 -2.240 1.00 49.16 705 LYS A C 1
ATOM 5570 O O . LYS A 1 705 ? 40.287 -23.373 -2.133 1.00 49.16 705 LYS A O 1
ATOM 5575 N N . LEU A 1 706 ? 39.408 -21.764 -3.422 1.00 45.47 706 LEU A N 1
ATOM 5576 C CA . LEU A 1 706 ? 40.252 -22.085 -4.575 1.00 45.47 706 LEU A CA 1
ATOM 5577 C C . LEU A 1 706 ? 41.591 -21.383 -4.359 1.00 45.47 706 LEU A C 1
ATOM 5579 O O . LEU A 1 706 ? 41.704 -20.171 -4.523 1.00 45.47 706 LEU A O 1
ATOM 5583 N N . GLY A 1 707 ? 42.573 -22.146 -3.881 1.00 42.78 707 GLY A N 1
ATOM 5584 C CA . GLY A 1 707 ? 43.848 -21.603 -3.443 1.00 42.78 707 GLY A CA 1
ATOM 5585 C C . GLY A 1 707 ? 44.568 -20.875 -4.572 1.00 42.78 707 GLY A C 1
ATOM 5586 O O . GLY A 1 707 ? 45.048 -21.508 -5.510 1.00 42.78 707 GLY A O 1
ATOM 5587 N N . VAL A 1 708 ? 44.732 -19.556 -4.426 1.00 43.41 708 VAL A N 1
ATOM 5588 C CA . VAL A 1 708 ? 45.836 -18.845 -5.076 1.00 43.41 708 VAL A CA 1
ATOM 5589 C C . VAL A 1 708 ? 47.109 -19.402 -4.457 1.00 43.41 708 VAL A C 1
ATOM 5591 O O . VAL A 1 708 ? 47.570 -18.945 -3.409 1.00 43.41 708 VAL A O 1
ATOM 5594 N N . GLN A 1 709 ? 47.635 -20.448 -5.088 1.00 42.44 709 GLN A N 1
ATOM 5595 C CA . GLN A 1 709 ? 48.901 -21.061 -4.743 1.00 42.44 709 GLN A CA 1
ATOM 5596 C C . GLN A 1 709 ? 49.978 -20.020 -5.057 1.00 42.44 709 GLN A C 1
ATOM 5598 O O . GLN A 1 709 ? 50.452 -19.913 -6.189 1.00 42.44 709 GLN A O 1
ATOM 5603 N N . ARG A 1 710 ? 50.288 -19.174 -4.064 1.00 40.16 710 ARG A N 1
ATOM 5604 C CA . ARG A 1 710 ? 51.369 -18.192 -4.145 1.00 40.16 710 ARG A CA 1
ATOM 5605 C C . ARG A 1 710 ? 52.633 -18.970 -4.481 1.00 40.16 710 ARG A C 1
ATOM 5607 O O . ARG A 1 710 ? 53.186 -19.642 -3.614 1.00 40.16 710 ARG A O 1
ATOM 5614 N N . ARG A 1 711 ? 53.076 -18.890 -5.738 1.00 39.62 711 ARG A N 1
ATOM 5615 C CA . ARG A 1 711 ? 54.432 -19.294 -6.100 1.00 39.62 711 ARG A CA 1
ATOM 5616 C C . ARG A 1 711 ? 55.346 -18.466 -5.208 1.00 39.62 711 ARG A C 1
ATOM 5618 O O . ARG A 1 711 ? 55.302 -17.237 -5.281 1.00 39.62 711 ARG A O 1
ATOM 5625 N N . HIS A 1 712 ? 56.092 -19.124 -4.325 1.00 39.34 712 HIS A N 1
ATOM 5626 C CA . HIS A 1 712 ? 57.148 -18.439 -3.596 1.00 39.34 712 HIS A CA 1
ATOM 5627 C C . HIS A 1 712 ? 58.069 -17.790 -4.636 1.00 39.34 712 HIS A C 1
ATOM 5629 O O . HIS A 1 712 ? 58.418 -18.465 -5.611 1.00 39.34 712 HIS A O 1
ATOM 5635 N N . PRO A 1 713 ? 58.457 -16.514 -4.473 1.00 45.03 713 PRO A N 1
ATOM 5636 C CA . PRO A 1 713 ? 59.601 -16.016 -5.211 1.00 45.03 713 PRO A CA 1
ATOM 5637 C C . PRO A 1 713 ? 60.788 -16.889 -4.796 1.00 45.03 713 PRO A C 1
ATOM 5639 O O . PRO A 1 713 ? 61.115 -16.968 -3.610 1.00 45.03 713 PRO A O 1
ATOM 5642 N N . MET A 1 714 ? 61.389 -17.597 -5.752 1.00 40.94 714 MET A N 1
ATOM 5643 C CA . MET A 1 714 ? 62.704 -18.175 -5.508 1.00 40.94 714 MET A CA 1
ATOM 5644 C C . MET A 1 714 ? 63.659 -17.016 -5.246 1.00 40.94 714 MET A C 1
ATOM 5646 O O . MET A 1 714 ? 63.696 -16.062 -6.024 1.00 40.94 714 MET A O 1
ATOM 5650 N N . HIS A 1 715 ? 64.425 -17.110 -4.161 1.00 46.25 715 HIS A N 1
ATOM 5651 C CA . HIS A 1 715 ? 65.659 -16.349 -4.072 1.00 46.25 715 HIS A CA 1
ATOM 5652 C C . HIS A 1 715 ? 66.518 -16.740 -5.277 1.00 46.25 715 HIS A C 1
ATOM 5654 O O . HIS A 1 715 ? 66.810 -17.918 -5.477 1.00 46.25 715 HIS A O 1
ATOM 5660 N N . GLN A 1 716 ? 66.873 -15.756 -6.098 1.00 47.25 716 GLN A N 1
ATOM 5661 C CA . GLN A 1 716 ? 68.062 -15.867 -6.925 1.00 47.25 716 GLN A CA 1
ATOM 5662 C C . GLN A 1 716 ? 69.210 -15.382 -6.053 1.00 47.25 716 GLN A C 1
ATOM 5664 O O . GLN A 1 716 ? 69.315 -14.188 -5.772 1.00 47.25 716 GLN A O 1
ATOM 5669 N N . ASP A 1 717 ? 70.017 -16.324 -5.578 1.00 52.78 717 ASP A N 1
ATOM 5670 C CA . ASP A 1 717 ? 71.272 -15.996 -4.922 1.00 52.78 717 ASP A CA 1
ATOM 5671 C C . ASP A 1 717 ? 72.199 -15.342 -5.951 1.00 52.78 717 ASP A C 1
ATOM 5673 O O . ASP A 1 717 ? 72.405 -15.869 -7.048 1.00 52.78 717 ASP A O 1
ATOM 5677 N N . ALA A 1 718 ? 72.737 -14.174 -5.608 1.00 51.53 718 ALA A N 1
ATOM 5678 C CA . ALA A 1 718 ? 73.806 -13.563 -6.378 1.00 51.53 718 ALA A CA 1
ATOM 5679 C C . ALA A 1 718 ? 75.117 -14.275 -6.021 1.00 51.53 718 ALA A C 1
ATOM 5681 O O . ALA A 1 718 ? 75.536 -14.254 -4.864 1.00 51.53 718 ALA A O 1
ATOM 5682 N N . ALA A 1 719 ? 75.743 -14.898 -7.016 1.00 57.75 719 ALA A N 1
ATOM 5683 C CA . ALA A 1 719 ? 77.095 -15.435 -6.941 1.00 57.75 719 ALA A CA 1
ATOM 5684 C C . ALA A 1 719 ? 77.959 -14.731 -7.996 1.00 57.75 719 ALA A C 1
ATOM 5686 O O . ALA A 1 719 ? 77.466 -14.421 -9.083 1.00 57.75 719 ALA A O 1
ATOM 5687 N N . ASP A 1 720 ? 79.214 -14.450 -7.652 1.00 58.62 720 ASP A N 1
ATOM 5688 C CA . ASP A 1 720 ? 80.128 -13.642 -8.463 1.00 58.62 720 ASP A CA 1
ATOM 5689 C C . ASP A 1 720 ? 80.556 -14.323 -9.780 1.00 58.62 720 ASP A C 1
ATOM 5691 O O . ASP A 1 720 ? 80.597 -15.554 -9.879 1.00 58.62 720 ASP A O 1
ATOM 5695 N N . GLY A 1 721 ? 80.917 -13.503 -10.776 1.00 50.59 721 GLY A N 1
ATOM 5696 C CA . GLY A 1 721 ? 81.379 -13.922 -12.107 1.00 50.59 721 GLY A CA 1
ATOM 5697 C C . GLY A 1 721 ? 81.633 -12.745 -13.042 1.00 50.59 721 GLY A C 1
ATOM 5698 O O . GLY A 1 721 ? 80.775 -12.520 -13.922 1.00 50.59 721 GLY A O 1
#

Secondary structure (DSSP, 8-state):
-PPPHHHHHHHHHTTSS-GGGTT---GGGGGGSHHHHHHHHHHHS-GGG-SPPP----------HHHHHHHHHHHHHTT--GGGTHHHHHHHSTTHHHHHHTT-HHHHHHHHHHHHHHHHHHHHHHHHHHHHHHHHHHHHHHHHHHHHHHHHHHHHHHHTTSS------------------------------SSGGGTGGGGS--SS---HHHHHHHHHHIIIIIHHHHHHHHHHHHHHHHHHHHHHHHHHHHHHHTTS--HHHHHHHHHHHHHTT----TT-SSTTT-TTTTSHHHHHHHHHHSTT--S-----SS--SHHHHHHHHHHHHHHHHTSTT----GGGTSHHHHHHHHHT-HHHHHHHHHHHHHHHHHHHHHHHHHHHHHHHHTSSS---PPPP------------------PPP---S--------------------------------------------PPP------------TTSS---------------------------------------------------------------PPP-PPP---HHHHHHHHHTTS----HHHHHHHHHHHHHHT---S-GGGGT-TT---HHHHTSHHHHHHHHHHTT-S--TT----SS--HHHHHHHHHHHHHHHTTSTTS-HHHHH-HHHHHTT-HHHHHHHHHHHHHHHGGGTTTTGGGS-----PPPP------

Sequence (721 aa):
MGPPPHRKLVHWINSLPLAACALVDSLLDLRHGDVLQAIVAWLQMDARRQKPPREREEAVVEVDARTQVHAITRYVAQRCRSEDGEAMYLLNEARCASRVLAGDVEAIAAVVSVLRRLVQERQEKEAQAVEEAHALARQELVVFSHKAKCAVASAQGSSRHAFTRKSSFIHVPTRPQKSVSVRTAKPYATDFDAFAAVFSIKQSAAGEPASWQVWDMLRHIQNQHVRPVEQAAHGVMTNTSTMAKKLERESDMVRKRRLYLTSEQIEATTAWLKLLGVSLSPTSSSIFDDPLRNGSVLCELLQRAFKGLHHSLELRYPPKTLGDMRHNISCSLQGISHLEGLHIPANYLGSQAVEATVMGDKQSIFAVLWHLWQYWEDLQRRGIKDKTEESAANNDVENTPPVVNSQEEKTHLTRSVEAPKRAKPAAMEAFLMDVSASKLAEEETYSSWDCRNDTNSRLDIPWGGQEWSNDLFPSPRHSFESPSGAMTMEDISRQADIVPIAREVPQMEHIDHSRNQETSISQPEPARSETSAKEIDSDPGLVARTTSPRPLEDKPAVLSIPKVENIRTIRRETSKAIEVSQEDIEGILCWFKLIGIRLKQPEDFQNQTARLAEFQSGVVLCDIVEKVEHLRRIDGVSRAEKSVKANALHNIEKALSILQKKKTMPLHLIRLKRSVYDGDRYVILSLLLQIRKAYGYHLKGKSGKLGVQRRHPMHQDAADG

Foldseek 3Di:
DDDDPQVVLLVVLCVDPFPLSNPPPGLLVCLLPPSLLSLVVVLVDDPVPPPPPPDDCPDPDPDRSLNNLVVLLVVLLVQDDVVLPPLNVLSPPPCLNVCSNVSNSVSSVSSSSSSVVSVVVVVVVVVVVVVVVVVVVVVVVVVVVVVVVVVVVVVVVVVVPPPDDDDDDDDDDDDDDDDDDDDDDDDDDDDDPPPPVVPVVVPPPPDDDPDPVVVVVVVVCCVPPVVVVVVVVVVVVVVVVVVVVVVVVVVVVVVVVVQFDDPVLVVVLVVVCVVLVNDQDPPDPDLLSRCQLQLNSLVVCCVRLPPPLPPDPPQDPSQPDLVNSLSSNLSSLVSQVPDPPQDQDVCLSDSVLSVCSNVPPPSSSSSSSSSVVVVSVVVVVVVVVVVVVVVVVPPPDDDDDDDDDDDDDDDDDDDDDDDDDDDDDDDDDPPDDDDDDDDDDDDDDDDDDDDDDDDDDDDDDDDDDDDDDPDDDDDDDDDDDDDDDDDDDDPPDDDDDDDDDDDDDDDDDDDDDDDDDDDDDDDDDDDDDDDDDDDDDDDDDDDDDDDDDDDDDDDDDDDDDDDDPVVVVVVVVVLVPDDQDPCLLVVLVVVCVVLVHDDPCSVLLVDPPHQQQVQLQLPSLQSLLCSQVVNPHQPPQDPDPPDDNVSSLVSLLSSLVSVVVQPQQDPVLSPVSVCSNVRPSVSVSVNSSSSCVRRVVVVVPPVVPPDPPPPPPDDPDDDDD